Protein AF-A0A7S0B4N6-F1 (afdb_monomer)

Radius of gyration: 34.62 Å; Cα contacts (8 Å, |Δi|>4): 1136; chains: 1; bounding box: 103×64×95 Å

Foldseek 3Di:
DPPPFFQKFWDWDDDPQWIKIKIWGWADPDVVDTDIDIDIADTHNDPLLRLLLLVQLSVQRVVCPRPNVSVSSVVSRVVSNVDDDDVVSSVDPCSVVSGTGDDDPPPDDDPPVVVVVVVVVVVVVVVVVVVVVVVVVVVVCVVVLVVPLPQDDAAFDDWDQDDPPADDPPDPDSRQKIFDWAQDQVRDTHTAKIARRSVRWIWGQDPVNPDIDTDDRFARAAEFQDQDDDDDDFDQDPVRHGQKDKDWFRAVQVVCVVSSLHLRRFHPPKIKIKMKGKFPPDNVLNVLCNVPLCVQLSNVNSNGGHDDDFVNNLVSSQVSLLVSLVVCCVDPNQATWIWMWMWIDTRQKTKIWTFWQKWKKKWFADPVVVVVCVPDDNQPVLVPGFIDIDGDDHHPCFFPVDPLLLLQLLLQQFPQDDPPPCVLLPQAQQDPVNLVVDPDPLVSLLSRLVSHSALCSNLVDDLVLLVVALVSLVVSLVVSLVSLPLVVDDPVCSVSSVVSNVSNVVSSQLLNQQSVQPSVLSSLLVLLVVCSRPPVLSSALVSLCVNLVHAAQDALVVLVVSCCVPHPVSLVSSCVRCVPSSVNSNVSSNSSSRSSNRDPDRDDDDVVVPSRRGQAIRRSSVCCPPTNSHHSGIDM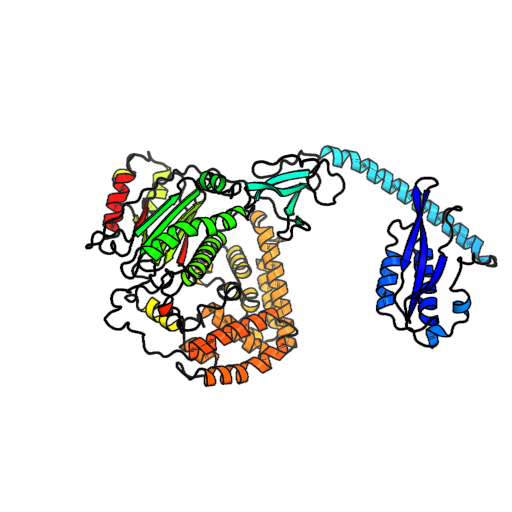DMDGHDRPTDMDMDIDHSVCSPDDSSNVSVVVSVVPND

Sequence (674 aa):
MGEDVPPPETTVVVDGCRFRCELVVYIVKGPGQLKDVRVRGPLRDSRREALKDCLELRKAAVKSGQDPGLCKVHNRRMELLDIVWTEKDLGSHELDFAEGPARQPNEKISASTRELAAHAQDQQRRASEQRRKADTLASLREPETKRFRAEYEPVGPNWQKPGPLCQVPDVEDAELWLIHERQDPSGKYRPWLFFDVHANRYYQQKDSGSGFLSIGTPHDPLEQALSVRVASASLPSPAGKKLDMAVLLPELHKTGFLLKQPLDFLDRPASLVVLCDALRGTSTAAEFCARRLHTLLLPRLSARATEWEDFELADVLSEAVEALDALLLESPARFSGCSLAVALVVGTRLVLGTLGGTRCILCGPPAVAQKQLAGASRLVAAAVVPWAVQAVVGGREHTASNAEECLRIESAGGALIAGNAQAQLSGHSAGAECLSVVTEERERELLRISRATNVFATLGVSTSDLTEGPAAIRRMFRRRSLAVHPDKAAETLQQRAMAAFAKLEAAAKTIEAALQADAAATKLLMEVLVACDEEWVEADPAVAARLLGVQQGCDRSAAKAALKQRYHAPLGHLQGVCAREVARALRVLDLAVEAAARSTVLWTPPGKDEALAVTRALGCADLKRPTPLLGGSPEARVLALAPGTAAALALLADGARGLAAAEVASRLQWLCQP

Organism: NCBI:txid73915

Secondary structure (DSSP, 8-state):
--TTSPPPEEEEEEETTEEEEEEEEEEEEETTEEEEEEEEEEEESSHHHHHHHHHHHHHHHHHH-S-TT-HHHHHHHHHHHHPPPPHHHH--GGGGGSSEEPPPP-----TTHHHHHHHHHHHHHHHHHHHHHHHHHHHHHHHHHHHT----PPSSS--BPPPTT----S-S-GGGEEEEEEE-TTS-EEEEEEEETTTTEEEEE-TTSSSEEEE-PPP---B-S---------PPPTTS---EEEEEES-HHHHHHHTT---TTS-BSEEEEEEEEESTT-THHHHHHHHHHHHHHHHHHHT--SPPPHHHHHHHHHHHHHHHHHHHHHSTTTTT-EEEEEEEEETTEEEEEEETT-EEEEEES-HHHHHHTTSS-HHHHTTTSPPEEEEEEEGGGGBTT-HHHHHHHHHHTTTS--TTTGGGTS-PPPPHHHHHT--SHHHHHHHHHHH--SHHHHHT--TTGGGGTHHHHHHHHHHHHHHS-GGGS-GGGHHHHHHHHHHHHHHHHHHHHHHHH-HHHHHHHHHHHHHHHHS-TTT-HHHHHHHHTS-TT--HHHHHHHHIIIIIHHHHHHHHHHHHHHHHHHHHHHHHHHHHT--SS-----TT-TT--BSB-B--HHHHSSS-SSB-PPEEEEEEPPTT---EEEEE-GGGTTS-HHHHHHHHHHHT--

Solvent-accessible surface area (backbone atoms only — not comparable to full-atom values): 37060 Å² total; per-residue (Å²): 127,66,97,84,63,69,67,51,32,25,45,75,46,78,58,86,91,28,19,19,16,39,36,39,39,67,41,78,80,51,95,95,39,75,42,84,44,79,47,72,48,52,82,26,88,40,65,62,57,13,29,49,51,27,46,55,48,49,53,31,48,67,73,48,61,89,49,90,76,42,59,57,35,54,52,50,45,58,55,50,66,78,58,80,83,48,70,78,75,64,66,49,83,66,54,84,65,28,58,49,67,62,77,75,80,80,91,79,78,65,87,68,55,61,61,53,47,52,53,49,52,52,51,51,50,53,50,49,52,48,47,51,49,49,52,51,53,47,61,66,44,51,67,55,63,66,71,64,64,65,84,63,74,78,70,45,75,74,70,38,73,66,56,99,84,58,87,70,80,99,54,95,66,82,88,48,41,34,27,28,65,41,47,37,99,87,56,49,75,38,80,40,36,37,36,37,52,85,77,73,44,33,30,32,58,35,95,83,73,70,58,72,40,82,49,72,79,44,23,64,49,48,80,45,82,58,84,80,84,85,86,87,86,82,74,58,44,99,85,67,45,69,35,62,36,75,42,82,35,70,50,36,50,62,52,22,46,78,68,32,26,49,39,75,38,48,32,28,44,26,26,41,39,38,39,19,32,31,29,90,88,35,34,59,24,6,51,53,48,60,73,40,44,62,73,50,35,41,57,60,59,39,70,47,49,49,72,82,52,68,68,56,56,40,46,50,52,37,54,25,46,39,54,44,29,56,55,32,51,75,38,97,38,10,70,32,14,19,19,34,32,37,40,39,36,45,33,49,36,40,37,38,33,21,25,8,40,13,28,37,38,41,26,26,71,38,73,74,53,58,71,59,50,76,82,48,77,66,80,67,63,65,78,75,57,74,58,38,74,41,80,75,44,46,21,64,65,25,14,62,85,24,64,70,42,39,49,41,31,58,33,37,43,69,67,89,80,60,83,87,61,47,75,78,64,72,55,49,36,62,47,74,71,68,43,66,73,44,81,51,68,48,61,29,50,43,49,35,34,65,41,24,67,47,48,51,58,34,54,66,64,52,80,69,44,63,73,65,38,60,62,40,48,54,51,45,47,58,58,50,46,69,59,33,33,35,93,76,43,56,81,95,42,24,67,60,21,44,53,29,39,53,52,37,51,51,24,43,54,41,50,41,47,28,44,72,69,38,52,67,34,43,52,53,53,46,52,50,49,46,39,55,49,74,54,43,26,57,54,31,30,62,52,12,6,57,74,49,72,50,59,63,42,34,56,54,67,56,38,49,50,33,42,51,72,71,42,50,65,45,42,56,68,37,41,90,60,38,43,70,61,42,56,50,39,53,54,53,49,55,42,16,27,52,19,10,32,36,67,87,70,82,86,72,75,62,86,88,47,68,82,66,49,44,40,22,32,36,31,29,42,73,44,42,45,96,46,26,61,39,43,58,73,48,54,59,48,71,43,80,53,62,83,84,59,73,69,48,76,46,80,40,45,49,92,52,64,84,61,50,67,70,58,54,35,58,58,49,55,61,72,70,56,132

InterPro domains:
  IPR001623 DnaJ domain [PS50076] (454-516)
  IPR001932 PPM-type phosphatase-like domain [PF00481] (281-418)
  IPR001932 PPM-type phosphatase-like domain [PS51746] (229-674)
  IPR015655 Protein phosphatase 2C [PTHR13832] (272-452)
  IPR036457 PPM-type phosphatase-like domain superfamily [G3DSA:3.60.40.10] (244-656)
  IPR036457 PPM-type phosphatase-like domain superfamily [SSF81606] (263-422)
  IPR036869 Chaperone J-domain superfamily [G3DSA:1.10.287.110] (431-518)
  IPR036869 Chaperone J-domain superfamily [SSF46565] (423-511)

pLDDT: mean 85.67, std 14.9, range [34.84, 98.5]

Structure (mmCIF, N/CA/C/O backbone):
data_AF-A0A7S0B4N6-F1
#
_entry.id   AF-A0A7S0B4N6-F1
#
loop_
_atom_site.group_PDB
_atom_site.id
_atom_site.type_symbol
_atom_site.label_atom_id
_atom_site.label_alt_id
_atom_site.label_comp_id
_atom_site.label_asym_id
_atom_site.label_entity_id
_atom_site.label_seq_id
_atom_site.pdbx_PDB_ins_code
_atom_site.Cartn_x
_atom_site.Cartn_y
_atom_site.Cartn_z
_atom_site.occupancy
_atom_site.B_iso_or_equiv
_atom_site.auth_seq_id
_atom_site.auth_comp_id
_atom_site.auth_asym_id
_atom_site.auth_atom_id
_atom_site.pdbx_PDB_model_num
ATOM 1 N N . MET A 1 1 ? 39.458 8.743 -45.144 1.00 54.34 1 MET A N 1
ATOM 2 C CA . MET A 1 1 ? 39.258 10.103 -44.603 1.00 54.34 1 MET A CA 1
ATOM 3 C C . MET A 1 1 ? 39.201 11.028 -45.806 1.00 54.34 1 MET A C 1
ATOM 5 O O . MET A 1 1 ? 39.917 10.731 -46.753 1.00 54.34 1 MET A O 1
ATOM 9 N N . GLY A 1 2 ? 38.322 12.037 -45.839 1.00 56.22 2 GLY A N 1
ATOM 10 C CA . GLY A 1 2 ? 38.422 13.069 -46.883 1.00 56.22 2 GLY A CA 1
ATOM 11 C C . GLY A 1 2 ? 39.822 13.691 -46.847 1.00 56.22 2 GLY A C 1
ATOM 12 O O . GLY A 1 2 ? 40.411 13.727 -45.766 1.00 56.22 2 GLY A O 1
ATOM 13 N N . GLU A 1 3 ? 40.354 14.110 -47.997 1.00 63.03 3 GLU A N 1
ATOM 14 C CA . GLU A 1 3 ? 41.754 14.556 -48.158 1.00 63.03 3 GLU A CA 1
ATOM 15 C C . GLU A 1 3 ? 42.171 15.703 -47.210 1.00 63.03 3 GLU A C 1
ATOM 17 O O . GLU A 1 3 ? 43.362 15.896 -46.992 1.00 63.03 3 GLU A O 1
ATOM 22 N N . ASP A 1 4 ? 41.215 16.366 -46.546 1.00 82.50 4 ASP A N 1
ATOM 23 C CA . ASP A 1 4 ? 41.445 17.541 -45.694 1.00 82.50 4 ASP A CA 1
ATOM 24 C C . ASP A 1 4 ? 41.393 17.297 -44.168 1.00 82.50 4 ASP A C 1
ATOM 26 O O . ASP A 1 4 ? 41.503 18.251 -43.397 1.00 82.50 4 ASP A O 1
ATOM 30 N N . VAL A 1 5 ? 41.197 16.063 -43.679 1.00 86.50 5 VAL A N 1
ATOM 31 C CA . VAL A 1 5 ? 41.167 15.804 -42.219 1.00 86.50 5 VAL A CA 1
ATOM 32 C C . VAL A 1 5 ? 42.549 15.357 -41.723 1.00 86.50 5 VAL A C 1
ATOM 34 O O . VAL A 1 5 ? 43.019 14.302 -42.160 1.00 86.50 5 VAL A O 1
ATOM 37 N N . PRO A 1 6 ? 43.194 16.091 -40.790 1.00 90.06 6 PRO A N 1
ATOM 38 C CA . PRO A 1 6 ? 44.492 15.700 -40.250 1.00 90.06 6 PRO A CA 1
ATOM 39 C C . PRO A 1 6 ? 44.438 14.326 -39.560 1.00 90.06 6 PRO A C 1
ATOM 41 O O . PRO A 1 6 ? 43.415 13.974 -38.957 1.00 90.06 6 PRO A O 1
ATOM 44 N N . PRO A 1 7 ? 45.524 13.532 -39.617 1.00 90.94 7 PRO A N 1
ATOM 45 C CA . PRO A 1 7 ? 45.583 12.255 -38.919 1.00 90.94 7 PRO A CA 1
ATOM 46 C C . PRO A 1 7 ? 45.484 12.449 -37.397 1.00 90.94 7 PRO A C 1
ATOM 48 O O . PRO A 1 7 ? 45.897 13.488 -36.884 1.00 90.94 7 PRO A O 1
ATOM 51 N N . PRO A 1 8 ? 44.987 11.443 -36.653 1.00 92.56 8 PRO A N 1
ATOM 52 C CA . PRO A 1 8 ? 44.958 11.514 -35.201 1.00 92.56 8 PRO A CA 1
ATOM 53 C C . PRO A 1 8 ? 46.375 11.634 -34.633 1.00 92.56 8 PRO A C 1
ATOM 55 O O . PRO A 1 8 ? 47.285 10.895 -35.030 1.00 92.56 8 PRO A O 1
ATOM 58 N N . GLU A 1 9 ? 46.536 12.531 -33.669 1.00 95.00 9 GLU A N 1
ATOM 59 C CA . GLU A 1 9 ? 47.794 12.768 -32.967 1.00 95.00 9 GLU A CA 1
ATOM 60 C C . GLU A 1 9 ? 47.733 12.129 -31.585 1.00 95.00 9 GLU A C 1
ATOM 62 O O . GLU A 1 9 ? 46.696 12.153 -30.923 1.00 95.00 9 GLU A O 1
ATOM 67 N N . THR A 1 10 ? 48.839 11.547 -31.131 1.00 95.94 10 THR A N 1
ATOM 68 C CA . THR A 1 10 ? 48.935 11.035 -29.760 1.00 95.94 10 THR A CA 1
ATOM 69 C C . THR A 1 10 ? 50.178 11.552 -29.069 1.00 95.94 10 THR A C 1
ATOM 71 O O . THR A 1 10 ? 51.263 11.604 -29.657 1.00 95.94 10 THR A O 1
ATOM 74 N N . THR A 1 11 ? 50.015 11.893 -27.798 1.00 96.12 11 THR A N 1
ATOM 75 C CA . THR A 1 11 ? 51.081 12.327 -26.899 1.00 96.12 11 THR A CA 1
ATOM 76 C C . THR A 1 11 ? 50.941 11.605 -25.563 1.00 96.12 11 THR A C 1
ATOM 78 O O . THR A 1 11 ? 49.835 11.273 -25.135 1.00 96.12 11 THR A O 1
ATOM 81 N N . VAL A 1 12 ? 52.058 11.330 -24.888 1.00 96.62 12 VAL A N 1
ATOM 82 C CA . VAL A 1 12 ? 52.022 10.877 -23.494 1.00 96.62 12 VAL A CA 1
ATOM 83 C C . VAL A 1 12 ? 52.243 12.077 -22.593 1.00 96.62 12 VAL A C 1
A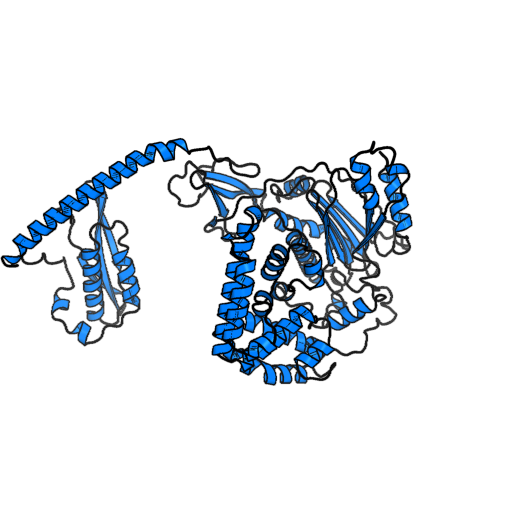TOM 85 O O . VAL A 1 12 ? 53.231 12.796 -22.722 1.00 96.62 12 VAL A O 1
ATOM 88 N N . VAL A 1 13 ? 51.315 12.284 -21.666 1.00 96.62 13 VAL A N 1
ATOM 89 C CA . VAL A 1 13 ? 51.350 13.385 -20.707 1.00 96.62 13 VAL A CA 1
ATOM 90 C C . VAL A 1 13 ? 51.681 12.830 -19.328 1.00 96.62 13 VAL A C 1
ATOM 92 O O . VAL A 1 13 ? 51.169 11.780 -18.927 1.00 96.62 13 VAL A O 1
ATOM 95 N N . VAL A 1 14 ? 52.538 13.544 -18.602 1.00 97.12 14 VAL A N 1
ATOM 96 C CA . VAL A 1 14 ? 52.840 13.266 -17.195 1.00 97.12 14 VAL A CA 1
ATOM 97 C C . VAL A 1 14 ? 51.761 13.923 -16.333 1.00 97.12 14 VAL A C 1
ATOM 99 O O . VAL A 1 14 ? 51.536 15.128 -16.432 1.00 97.12 14 VAL A O 1
ATOM 102 N N . ASP A 1 15 ? 51.078 13.130 -15.512 1.00 94.06 15 ASP A N 1
ATOM 103 C CA . ASP A 1 15 ? 50.057 13.581 -14.564 1.00 94.06 15 ASP A CA 1
ATOM 104 C C . ASP A 1 15 ? 50.460 13.163 -13.149 1.00 94.06 15 ASP A C 1
ATOM 106 O O . ASP A 1 15 ? 50.304 12.007 -12.747 1.00 94.06 15 ASP A O 1
ATOM 110 N N . GLY A 1 16 ? 51.057 14.097 -12.407 1.00 95.00 16 GLY A N 1
ATOM 111 C CA . GLY A 1 16 ? 51.715 13.792 -11.137 1.00 95.00 16 GLY A CA 1
ATOM 112 C C . GLY A 1 16 ? 52.913 12.859 -11.341 1.00 95.00 16 GLY A C 1
ATOM 113 O O . GLY A 1 16 ? 53.802 13.154 -12.134 1.00 95.00 16 GLY A O 1
ATOM 114 N N . CYS A 1 17 ? 52.929 11.727 -10.635 1.00 95.00 17 CYS A N 1
ATOM 115 C CA . CYS A 1 17 ? 53.979 10.703 -10.752 1.00 95.00 17 CYS A CA 1
ATOM 116 C C . CYS A 1 17 ? 53.638 9.592 -11.764 1.00 95.00 17 CYS A C 1
ATOM 118 O O . CYS A 1 17 ? 54.308 8.562 -11.785 1.00 95.00 17 CYS A O 1
ATOM 120 N N . ARG A 1 18 ? 52.569 9.759 -12.553 1.00 97.81 18 ARG A N 1
ATOM 121 C CA . ARG A 1 18 ? 52.044 8.751 -13.485 1.00 97.81 18 ARG A CA 1
ATOM 122 C C . ARG A 1 18 ? 51.987 9.281 -14.915 1.00 97.81 18 ARG A C 1
ATOM 124 O O . ARG A 1 18 ? 52.092 10.481 -15.160 1.00 97.81 18 ARG A O 1
ATOM 131 N N . PHE A 1 19 ? 51.806 8.372 -15.866 1.00 97.69 19 PHE A N 1
ATOM 132 C CA . PHE A 1 19 ? 51.743 8.664 -17.299 1.00 97.69 19 PHE A CA 1
ATOM 133 C C . PHE A 1 19 ? 50.345 8.366 -17.838 1.00 97.69 19 PHE A C 1
ATOM 135 O O . PHE A 1 19 ? 49.691 7.439 -17.375 1.00 97.69 19 PHE A O 1
ATOM 142 N N . ARG A 1 20 ? 49.876 9.104 -18.843 1.00 98.06 20 ARG A N 1
ATOM 143 C CA . ARG A 1 20 ? 48.660 8.742 -19.592 1.00 98.06 20 ARG A CA 1
ATOM 144 C C . ARG A 1 20 ? 48.754 9.157 -21.046 1.00 98.06 20 ARG A C 1
ATOM 146 O O . ARG A 1 20 ? 49.413 10.142 -21.369 1.00 98.06 20 ARG A O 1
ATOM 153 N N . CYS A 1 21 ? 48.052 8.431 -21.905 1.00 97.50 21 CYS A N 1
ATOM 154 C CA . CYS A 1 21 ? 47.897 8.827 -23.296 1.00 97.50 21 CYS A CA 1
ATOM 155 C C . CYS A 1 21 ? 46.890 9.979 -23.452 1.00 97.50 21 CYS A C 1
ATOM 157 O O . CYS A 1 21 ? 45.813 9.946 -22.853 1.00 97.50 21 CYS A O 1
ATOM 159 N N . GLU A 1 22 ? 47.186 10.946 -24.312 1.00 97.69 22 GLU A N 1
ATOM 160 C CA . GLU A 1 22 ? 46.233 11.910 -24.857 1.00 97.69 22 GLU A CA 1
ATOM 161 C C . GLU A 1 22 ? 46.169 11.738 -26.381 1.00 97.69 22 GLU A C 1
ATOM 163 O O . GLU A 1 22 ? 47.165 11.891 -27.084 1.00 97.69 22 GLU A O 1
ATOM 168 N N . LEU A 1 23 ? 44.991 11.368 -26.885 1.00 97.06 23 LEU A N 1
ATOM 169 C CA . LEU A 1 23 ? 44.680 11.243 -28.308 1.00 97.06 23 LEU A CA 1
ATOM 170 C C . LEU A 1 23 ? 43.886 12.476 -28.752 1.00 97.06 23 LEU A C 1
ATOM 172 O O . LEU A 1 23 ? 42.845 12.774 -28.167 1.00 97.06 23 LEU A O 1
ATOM 176 N N . VAL A 1 24 ? 44.324 13.145 -29.814 1.00 96.50 24 VAL A N 1
ATOM 177 C CA . VAL A 1 24 ? 43.602 14.240 -30.472 1.00 96.50 24 VAL A CA 1
ATOM 178 C C . VAL A 1 24 ? 43.036 13.732 -31.794 1.00 96.50 24 VAL A C 1
ATOM 180 O O . VAL A 1 24 ? 43.777 13.253 -32.653 1.00 96.50 24 VAL A O 1
ATOM 183 N N . VAL A 1 25 ? 41.715 13.815 -31.955 1.00 94.12 25 VAL A N 1
ATOM 184 C CA . VAL A 1 25 ? 41.001 13.440 -33.184 1.00 94.12 25 VAL A CA 1
ATOM 185 C C . VAL A 1 25 ? 40.281 14.663 -33.743 1.00 94.12 25 VAL A C 1
ATOM 187 O O . VAL A 1 25 ? 39.649 15.402 -32.991 1.00 94.12 25 VAL A O 1
ATOM 190 N N . TYR A 1 26 ? 40.342 14.865 -35.057 1.00 93.12 26 TYR A N 1
ATOM 191 C CA . TYR A 1 26 ? 39.684 15.982 -35.738 1.00 93.12 26 TYR A CA 1
ATOM 192 C C . TYR A 1 26 ? 38.358 15.523 -36.357 1.00 93.12 26 TYR A C 1
ATOM 194 O O . TYR A 1 26 ? 38.336 14.626 -37.198 1.00 93.12 26 TYR A O 1
ATOM 202 N N . ILE A 1 27 ? 37.245 16.132 -35.939 1.00 92.25 27 ILE A N 1
ATOM 203 C CA . ILE A 1 27 ? 35.890 15.821 -36.417 1.00 92.25 27 ILE A CA 1
ATOM 204 C C . ILE A 1 27 ? 35.375 16.972 -37.281 1.00 92.25 27 ILE A C 1
ATOM 206 O O . ILE A 1 27 ? 35.435 18.134 -36.880 1.00 92.25 27 ILE A O 1
ATOM 210 N N . VAL A 1 28 ? 34.824 16.653 -38.450 1.00 88.81 28 VAL A N 1
ATOM 211 C CA . VAL A 1 28 ? 34.179 17.631 -39.336 1.00 88.81 28 VAL A CA 1
ATOM 212 C C . VAL A 1 28 ? 32.801 17.987 -38.770 1.00 88.81 28 VAL A C 1
ATOM 214 O O . VAL A 1 28 ? 31.943 17.116 -38.655 1.00 88.81 28 VAL A O 1
ATOM 217 N N . LYS A 1 29 ? 32.576 19.256 -38.414 1.00 87.38 29 LYS A N 1
ATOM 218 C CA . LYS A 1 29 ? 31.270 19.760 -37.939 1.00 87.38 29 LYS A CA 1
ATOM 219 C C . LYS A 1 29 ? 30.411 20.381 -39.041 1.00 87.38 29 LYS A C 1
ATOM 221 O O . LYS A 1 29 ? 29.208 20.538 -38.866 1.00 87.38 29 LYS A O 1
ATOM 226 N N . GLY A 1 30 ? 31.035 20.737 -40.156 1.00 83.81 30 GLY A N 1
ATOM 227 C CA . GLY A 1 30 ? 30.417 21.373 -41.310 1.00 83.81 30 GLY A CA 1
ATOM 228 C C . GLY A 1 30 ? 31.462 21.623 -42.402 1.00 83.81 30 GLY A C 1
ATOM 229 O O . GLY A 1 30 ? 32.639 21.307 -42.197 1.00 83.81 30 GLY A O 1
ATOM 230 N N . PRO A 1 31 ? 31.072 22.185 -43.557 1.00 83.81 31 PRO A N 1
ATOM 231 C CA . PRO A 1 31 ? 31.996 22.475 -44.652 1.00 83.81 31 PRO A CA 1
ATOM 232 C C . PRO A 1 31 ? 33.130 23.393 -44.173 1.00 83.81 31 PRO A C 1
ATOM 234 O O . PRO A 1 31 ? 32.881 24.515 -43.740 1.00 83.81 31 PRO A O 1
ATOM 237 N N . GLY A 1 32 ? 34.370 22.898 -44.196 1.00 84.38 32 GLY A N 1
ATOM 238 C CA . GLY A 1 32 ? 35.556 23.651 -43.767 1.00 84.38 32 GLY A CA 1
ATOM 239 C C . GLY A 1 32 ? 35.718 23.853 -42.252 1.00 84.38 32 GLY A C 1
ATOM 240 O O . GLY A 1 32 ? 36.650 24.538 -41.840 1.00 84.38 32 GLY A O 1
ATOM 241 N N . GLN A 1 33 ? 34.856 23.269 -41.409 1.00 88.44 33 GLN A N 1
ATOM 242 C CA . GLN A 1 33 ? 34.967 23.371 -39.948 1.00 88.44 33 GLN A CA 1
ATOM 243 C C . GLN A 1 33 ? 35.423 22.050 -39.326 1.00 88.44 33 GLN A C 1
ATOM 245 O O . GLN A 1 33 ? 34.674 21.069 -39.294 1.00 88.44 33 GLN A O 1
ATOM 250 N N . LEU A 1 34 ? 36.637 22.053 -38.771 1.00 91.00 34 LEU A N 1
ATOM 251 C CA . LEU A 1 34 ? 37.190 20.960 -37.974 1.00 91.00 34 LEU A CA 1
ATOM 252 C C . LEU A 1 34 ? 37.110 21.311 -36.486 1.00 91.00 34 LEU A C 1
ATOM 254 O O . LEU A 1 34 ? 37.480 22.409 -36.077 1.00 91.00 34 LEU A O 1
ATOM 258 N N . LYS A 1 35 ? 36.642 20.368 -35.670 1.00 92.94 35 LYS A N 1
ATOM 259 C CA . LYS A 1 35 ? 36.712 20.426 -34.209 1.00 92.94 35 LYS A CA 1
ATOM 260 C C . LYS A 1 35 ? 37.732 19.407 -33.722 1.00 92.94 35 LYS A C 1
ATOM 262 O O . LYS A 1 35 ? 37.627 18.233 -34.074 1.00 92.94 35 LYS A O 1
ATOM 267 N N . ASP A 1 36 ? 38.662 19.830 -32.878 1.00 93.81 36 ASP A N 1
ATOM 268 C CA . ASP A 1 36 ? 39.543 18.927 -32.152 1.00 93.81 36 ASP A CA 1
ATOM 269 C C . ASP A 1 36 ? 38.806 18.309 -30.954 1.00 93.81 36 ASP A C 1
ATOM 271 O O . ASP A 1 36 ? 38.103 18.966 -30.181 1.00 93.81 36 ASP A O 1
ATOM 275 N N . VAL A 1 37 ? 38.924 16.994 -30.813 1.00 94.62 37 VAL A N 1
ATOM 276 C CA . VAL A 1 37 ? 38.365 16.239 -29.696 1.00 94.62 37 VAL A CA 1
ATOM 277 C C . VAL A 1 37 ? 39.487 15.459 -29.041 1.00 94.62 37 VAL A C 1
ATOM 279 O O . VAL A 1 37 ? 40.152 14.637 -29.669 1.00 94.62 37 VAL A O 1
ATOM 282 N N . ARG A 1 38 ? 39.695 15.737 -27.754 1.00 97.12 38 ARG A N 1
ATOM 283 C CA . ARG A 1 38 ? 40.754 15.139 -26.943 1.00 97.12 38 ARG A CA 1
ATOM 284 C C . ARG A 1 38 ? 40.196 13.980 -26.132 1.00 97.12 38 ARG A C 1
ATOM 286 O O . ARG A 1 38 ? 39.270 14.154 -25.340 1.00 97.12 38 ARG A O 1
ATOM 293 N N . VAL A 1 39 ? 40.786 12.804 -26.295 1.00 96.38 39 VAL A N 1
ATOM 294 C CA . VAL A 1 39 ? 40.450 11.592 -25.551 1.00 96.38 39 VAL A CA 1
ATOM 295 C C . VAL A 1 39 ? 41.640 11.205 -24.683 1.00 96.38 39 VAL A C 1
ATOM 297 O O . VAL A 1 39 ? 42.726 10.929 -25.182 1.00 96.38 39 VAL A O 1
ATOM 300 N N . ARG A 1 40 ? 41.434 11.176 -23.364 1.00 97.69 40 ARG A N 1
ATOM 301 C CA . ARG A 1 40 ? 42.467 10.797 -22.391 1.00 97.69 40 ARG A CA 1
ATOM 302 C C . ARG A 1 40 ? 42.366 9.316 -22.040 1.00 97.69 40 ARG A C 1
ATOM 304 O O . ARG A 1 40 ? 41.302 8.861 -21.623 1.00 97.69 40 ARG A O 1
ATOM 311 N N . GLY A 1 41 ? 43.461 8.584 -22.193 1.00 97.19 41 GLY A N 1
ATOM 312 C CA . GLY A 1 41 ? 43.590 7.192 -21.768 1.00 97.19 41 GLY A CA 1
ATOM 313 C C . GLY A 1 41 ? 43.714 7.031 -20.242 1.00 97.19 41 GLY A C 1
ATOM 314 O O . GLY A 1 41 ? 43.728 8.030 -19.512 1.00 97.19 41 GLY A O 1
ATOM 315 N N . PRO A 1 42 ? 43.786 5.780 -19.755 1.00 97.81 42 PRO A N 1
ATOM 316 C CA . PRO A 1 42 ? 44.040 5.456 -18.348 1.00 97.81 42 PRO A CA 1
ATOM 317 C C . PRO A 1 42 ? 45.364 6.032 -17.819 1.00 97.81 42 PRO A C 1
ATOM 319 O O . PRO A 1 42 ? 46.290 6.300 -18.585 1.00 97.81 42 PRO A O 1
ATOM 322 N N . LEU A 1 43 ? 45.461 6.196 -16.494 1.00 97.88 43 LEU A N 1
ATOM 323 C CA . LEU A 1 43 ? 46.728 6.480 -15.812 1.00 97.88 43 LEU A CA 1
ATOM 324 C C . LEU A 1 43 ? 47.534 5.186 -15.649 1.00 97.88 43 LEU A C 1
ATOM 326 O O . LEU A 1 43 ? 46.995 4.175 -15.205 1.00 97.88 43 LEU A O 1
ATOM 330 N N . ARG A 1 44 ? 48.825 5.243 -15.968 1.00 97.44 44 ARG A N 1
ATOM 331 C CA . ARG A 1 44 ? 49.777 4.131 -15.940 1.00 97.44 44 ARG A CA 1
ATOM 332 C C . ARG A 1 44 ? 50.991 4.469 -15.087 1.00 97.44 44 ARG A C 1
ATOM 334 O O . ARG A 1 44 ? 51.395 5.631 -15.001 1.00 97.44 44 ARG A O 1
ATOM 341 N N . ASP A 1 45 ? 51.582 3.441 -14.489 1.00 97.00 45 ASP A N 1
ATOM 342 C CA . ASP A 1 45 ? 52.791 3.578 -13.674 1.00 97.00 45 ASP A CA 1
ATOM 343 C C . ASP A 1 45 ? 54.049 3.696 -14.546 1.00 97.00 45 ASP A C 1
ATOM 345 O O . ASP A 1 45 ? 55.044 4.283 -14.124 1.00 97.00 45 ASP A O 1
ATOM 349 N N . SER A 1 46 ? 53.997 3.223 -15.797 1.00 97.12 46 SER A N 1
ATOM 350 C CA . SER A 1 46 ? 55.102 3.351 -16.745 1.00 97.12 46 SER A CA 1
ATOM 351 C C . SER A 1 46 ? 54.725 4.108 -18.021 1.00 97.12 46 SER A C 1
ATOM 353 O O . SER A 1 46 ? 53.619 4.005 -18.559 1.00 97.12 46 SER A O 1
ATOM 355 N N . ARG A 1 47 ? 55.700 4.835 -18.580 1.00 96.56 47 ARG A N 1
ATOM 356 C CA . ARG A 1 47 ? 55.546 5.515 -19.875 1.00 96.56 47 ARG A CA 1
ATOM 357 C C . ARG A 1 47 ? 55.261 4.528 -21.015 1.00 96.56 47 ARG A C 1
ATOM 359 O O . ARG A 1 47 ? 54.524 4.865 -21.934 1.00 96.56 47 ARG A O 1
ATOM 366 N N . ARG A 1 48 ? 55.814 3.308 -20.960 1.00 96.19 48 ARG A N 1
ATOM 367 C CA . ARG A 1 48 ? 55.639 2.279 -22.005 1.00 96.19 48 ARG A CA 1
ATOM 368 C C . ARG A 1 48 ? 54.192 1.795 -22.112 1.00 96.19 48 ARG A C 1
ATOM 370 O O . ARG A 1 48 ? 53.692 1.625 -23.219 1.00 96.19 48 ARG A O 1
ATOM 377 N N . GLU A 1 49 ? 53.508 1.636 -20.986 1.00 97.00 49 GLU A N 1
ATOM 378 C CA . GLU A 1 49 ? 52.081 1.293 -20.959 1.00 97.00 49 GLU A CA 1
ATOM 379 C C . GLU A 1 49 ? 51.218 2.416 -21.540 1.00 97.00 49 GLU A C 1
ATOM 381 O O . GLU A 1 49 ? 50.340 2.158 -22.360 1.00 97.00 49 GLU A O 1
ATOM 386 N N . ALA A 1 50 ? 51.514 3.672 -21.189 1.00 97.25 50 ALA A N 1
ATOM 387 C CA . ALA A 1 50 ? 50.807 4.820 -21.755 1.00 97.25 50 ALA A CA 1
ATOM 388 C C . ALA A 1 50 ? 51.026 4.940 -23.279 1.00 97.25 50 ALA A C 1
ATOM 390 O O . ALA A 1 50 ? 50.090 5.252 -24.014 1.00 97.25 50 ALA A O 1
ATOM 391 N N . LEU A 1 51 ? 52.231 4.631 -23.777 1.00 96.31 51 LEU A N 1
ATOM 392 C CA . LEU A 1 51 ? 52.513 4.552 -25.218 1.00 96.31 51 LEU A CA 1
ATOM 393 C C . LEU A 1 51 ? 51.718 3.428 -25.898 1.00 96.31 51 LEU A C 1
ATOM 395 O O . LEU A 1 51 ? 51.230 3.602 -27.018 1.00 96.31 51 LEU A O 1
ATOM 399 N N . LYS A 1 52 ? 51.541 2.286 -25.227 1.00 96.94 52 LYS A N 1
ATOM 400 C CA . LYS A 1 52 ? 50.729 1.183 -25.752 1.00 96.94 52 LYS A CA 1
ATOM 401 C C . LYS A 1 52 ? 49.253 1.561 -25.840 1.00 96.94 52 LYS A C 1
ATOM 403 O O . LYS A 1 52 ? 48.630 1.322 -26.876 1.00 96.94 52 LYS A O 1
ATOM 408 N N . ASP A 1 53 ? 48.729 2.228 -24.812 1.00 96.81 53 ASP A N 1
ATOM 409 C CA . ASP A 1 53 ? 47.379 2.795 -24.829 1.00 96.81 53 ASP A CA 1
ATOM 410 C C . ASP A 1 53 ? 47.213 3.780 -26.002 1.00 96.81 53 ASP A C 1
ATOM 412 O O . ASP A 1 53 ? 46.197 3.740 -26.699 1.00 96.81 53 ASP A O 1
ATOM 416 N N . CYS A 1 54 ? 48.228 4.607 -26.294 1.00 96.38 54 CYS A N 1
ATOM 417 C CA . CYS A 1 54 ? 48.214 5.495 -27.460 1.00 96.38 54 CYS A CA 1
ATOM 418 C C . CYS A 1 54 ? 48.102 4.755 -28.790 1.00 96.38 54 CYS A C 1
ATOM 420 O O . CYS A 1 54 ? 47.305 5.158 -29.638 1.00 96.38 54 CYS A O 1
ATOM 422 N N . LEU A 1 55 ? 48.840 3.660 -28.983 1.00 95.50 55 LEU A N 1
ATOM 423 C CA . LEU A 1 55 ? 48.729 2.861 -30.205 1.00 95.50 55 LEU A CA 1
ATOM 424 C C . LEU A 1 55 ? 47.331 2.263 -30.371 1.00 95.50 55 LEU A C 1
ATOM 426 O O . LEU A 1 55 ? 46.778 2.293 -31.470 1.00 95.50 55 LEU A O 1
ATOM 430 N N . GLU A 1 56 ? 46.742 1.735 -29.300 1.00 96.69 56 GLU A N 1
ATOM 431 C CA . GLU A 1 56 ? 45.420 1.107 -29.357 1.00 96.69 56 GLU A CA 1
ATOM 432 C C . GLU A 1 56 ? 44.294 2.122 -29.579 1.00 96.69 56 GLU A C 1
ATOM 434 O O . GLU A 1 56 ? 43.409 1.886 -30.407 1.00 96.69 56 GLU A O 1
ATOM 439 N N . LEU A 1 57 ? 44.360 3.284 -28.925 1.00 96.19 57 LEU A N 1
ATOM 440 C CA . LEU A 1 57 ? 43.424 4.384 -29.163 1.00 96.19 57 LEU A CA 1
ATOM 441 C C . LEU A 1 57 ? 43.567 4.947 -30.583 1.00 96.19 57 LEU A C 1
ATOM 443 O O . LEU A 1 57 ? 42.562 5.169 -31.259 1.00 96.19 57 LEU A O 1
ATOM 447 N N . ARG A 1 58 ? 44.798 5.101 -31.086 1.00 94.25 58 ARG A N 1
ATOM 448 C CA . ARG A 1 58 ? 45.063 5.533 -32.466 1.00 94.25 58 ARG A CA 1
ATOM 449 C C . ARG A 1 58 ? 44.513 4.526 -33.483 1.00 94.25 58 ARG A C 1
ATOM 451 O O . ARG A 1 58 ? 43.853 4.928 -34.438 1.00 94.25 58 ARG A O 1
ATOM 458 N N . LYS A 1 59 ? 44.711 3.217 -33.273 1.00 94.38 59 LYS A N 1
ATOM 459 C CA . LYS A 1 59 ? 44.121 2.157 -34.117 1.00 94.38 59 LYS A CA 1
ATOM 460 C C . LYS A 1 59 ? 42.595 2.222 -34.117 1.00 94.38 59 LYS A C 1
ATOM 462 O O . LYS A 1 59 ? 41.987 2.067 -35.176 1.00 94.38 59 LYS A O 1
ATOM 467 N N . ALA A 1 60 ? 41.976 2.453 -32.958 1.00 94.19 60 ALA A N 1
ATOM 468 C CA . ALA A 1 60 ? 40.529 2.613 -32.855 1.00 94.19 60 ALA A CA 1
ATOM 469 C C . ALA A 1 60 ? 40.037 3.849 -33.625 1.00 94.19 60 ALA A C 1
ATOM 471 O O . ALA A 1 60 ? 39.064 3.732 -34.365 1.00 94.19 60 ALA A O 1
ATOM 472 N N . ALA A 1 61 ? 40.749 4.978 -33.530 1.00 93.25 61 ALA A N 1
ATOM 473 C CA . ALA A 1 61 ? 40.429 6.214 -34.247 1.00 93.25 61 ALA A CA 1
ATOM 474 C C . ALA A 1 61 ? 40.553 6.065 -35.775 1.00 93.25 61 ALA A C 1
ATOM 476 O O . ALA A 1 61 ? 39.683 6.498 -36.528 1.00 93.25 61 ALA A O 1
ATOM 477 N N . VAL A 1 62 ? 41.595 5.380 -36.256 1.00 90.88 62 VAL A N 1
ATOM 478 C CA . VAL A 1 62 ? 41.750 5.095 -37.693 1.00 90.88 62 VAL A CA 1
ATOM 479 C C . VAL A 1 62 ? 40.639 4.159 -38.188 1.00 90.88 62 VAL A C 1
ATOM 481 O O . VAL A 1 62 ? 40.088 4.370 -39.267 1.00 90.88 62 VAL A O 1
ATOM 484 N N . LYS A 1 63 ? 40.259 3.152 -37.389 1.00 90.94 63 LYS A N 1
ATOM 485 C CA . LYS A 1 63 ? 39.168 2.215 -37.716 1.00 90.94 63 LYS A CA 1
ATOM 486 C C . LYS A 1 63 ? 37.771 2.834 -37.617 1.00 90.94 63 LYS A C 1
ATOM 488 O O . LYS A 1 63 ? 36.843 2.310 -38.236 1.00 90.94 63 LYS A O 1
ATOM 493 N N . SER A 1 64 ? 37.577 3.883 -36.816 1.00 86.00 64 SER A N 1
ATOM 494 C CA . SER A 1 64 ? 36.268 4.524 -36.655 1.00 86.00 64 SER A CA 1
ATOM 495 C C . SER A 1 64 ? 35.879 5.402 -37.839 1.00 86.00 64 SER A C 1
ATOM 497 O O . SER A 1 64 ? 34.689 5.604 -38.060 1.00 86.00 64 SER A O 1
ATOM 499 N N . GLY A 1 65 ? 36.841 5.866 -38.643 1.00 84.44 65 GLY A N 1
ATOM 500 C CA . GLY A 1 65 ? 36.555 6.742 -39.779 1.00 84.44 65 GLY A CA 1
ATOM 501 C C . GLY A 1 65 ? 35.951 8.077 -39.322 1.00 84.44 65 GLY A C 1
ATOM 502 O O . GLY A 1 65 ? 36.429 8.661 -38.356 1.00 84.44 65 GLY A O 1
ATOM 503 N N . GLN A 1 66 ? 34.905 8.551 -40.009 1.00 77.06 66 GLN A N 1
ATOM 504 C CA . GLN A 1 66 ? 34.190 9.802 -39.696 1.00 77.06 66 GLN A CA 1
ATOM 505 C C . GLN A 1 66 ? 33.006 9.586 -38.736 1.00 77.06 66 GLN A C 1
ATOM 507 O O . GLN A 1 66 ? 31.914 10.093 -38.970 1.00 77.06 66 GLN A O 1
ATOM 512 N N . ASP A 1 67 ? 33.195 8.795 -37.682 1.00 80.50 67 ASP A N 1
ATOM 513 C CA . ASP A 1 67 ? 32.194 8.645 -36.621 1.00 80.50 67 ASP A CA 1
ATOM 514 C C . ASP A 1 67 ? 32.084 9.965 -35.822 1.00 80.50 67 ASP A C 1
ATOM 516 O O . ASP A 1 67 ? 33.037 10.304 -35.111 1.00 80.50 67 ASP A O 1
ATOM 520 N N . PRO A 1 68 ? 30.965 10.719 -35.907 1.00 73.94 68 PRO A N 1
ATOM 521 C CA . PRO A 1 68 ? 30.827 12.012 -35.233 1.00 73.94 68 PRO A CA 1
ATOM 522 C C . PRO A 1 68 ? 30.865 11.891 -33.705 1.00 73.94 68 PRO A C 1
ATOM 524 O O . PRO A 1 68 ? 31.214 12.853 -33.021 1.00 73.94 68 PRO A O 1
ATOM 527 N N . GLY A 1 69 ? 30.493 10.720 -33.175 1.00 80.56 69 GLY A N 1
ATOM 528 C CA . GLY A 1 69 ? 30.411 10.449 -31.742 1.00 80.56 69 GLY A CA 1
ATOM 529 C C . GLY A 1 69 ? 31.658 9.793 -31.155 1.00 80.56 69 GLY A C 1
ATOM 530 O O . GLY A 1 69 ? 31.720 9.611 -29.942 1.00 80.56 69 GLY A O 1
ATOM 531 N N . LEU A 1 70 ? 32.642 9.417 -31.985 1.00 89.81 70 LEU A N 1
ATOM 532 C CA . LEU A 1 70 ? 33.836 8.665 -31.572 1.00 89.81 70 LEU A CA 1
ATOM 533 C C . LEU A 1 70 ? 33.513 7.443 -30.686 1.00 89.81 70 LEU A C 1
ATOM 535 O O . LEU A 1 70 ? 34.313 7.069 -29.821 1.00 89.81 70 LEU A O 1
ATOM 539 N N . CYS A 1 71 ? 32.363 6.788 -30.885 1.00 88.50 71 CYS A N 1
ATOM 540 C CA . CYS A 1 71 ? 31.862 5.744 -29.987 1.00 88.50 71 CYS A CA 1
ATOM 541 C C . CYS A 1 71 ? 32.865 4.593 -29.848 1.00 88.50 71 CYS A C 1
ATOM 543 O O . CYS A 1 71 ? 33.109 4.098 -28.752 1.00 88.50 71 CYS A O 1
ATOM 545 N N . LYS A 1 72 ? 33.529 4.210 -30.945 1.00 89.12 72 LYS A N 1
ATOM 546 C CA . LYS A 1 72 ? 34.565 3.160 -30.929 1.00 89.12 72 LYS A CA 1
ATOM 547 C C . LYS A 1 72 ? 35.813 3.556 -30.140 1.00 89.12 72 LYS A C 1
ATOM 549 O O . LYS A 1 72 ? 36.412 2.705 -29.488 1.00 89.12 72 LYS A O 1
ATOM 554 N N . VAL A 1 73 ? 36.206 4.828 -30.187 1.00 94.62 73 VAL A N 1
ATOM 555 C CA . VAL A 1 73 ? 37.355 5.340 -29.426 1.00 94.62 73 VAL A CA 1
ATOM 556 C C . VAL A 1 73 ? 37.005 5.401 -27.938 1.00 94.62 73 VAL A C 1
ATOM 558 O O . VAL A 1 73 ? 37.816 5.004 -27.104 1.00 94.62 73 VAL A O 1
ATOM 561 N N . HIS A 1 74 ? 35.783 5.823 -27.600 1.00 95.25 74 HIS A N 1
ATOM 562 C CA . HIS A 1 74 ? 35.287 5.833 -26.224 1.00 95.25 74 HIS A CA 1
ATOM 563 C C . HIS A 1 74 ? 35.148 4.427 -25.635 1.00 95.25 74 HIS A C 1
ATOM 565 O O . HIS A 1 74 ? 35.629 4.195 -24.527 1.00 95.25 74 HIS A O 1
ATOM 571 N N . ASN A 1 75 ? 34.590 3.475 -26.384 1.00 93.69 75 ASN A N 1
ATOM 572 C CA . ASN A 1 75 ? 34.509 2.080 -25.951 1.00 93.69 75 ASN A CA 1
ATOM 573 C C . ASN A 1 75 ? 35.907 1.491 -25.742 1.00 93.69 75 ASN A C 1
ATOM 575 O O . ASN A 1 75 ? 36.180 0.923 -24.688 1.00 93.69 75 ASN A O 1
ATOM 579 N N . ARG A 1 76 ? 36.833 1.724 -26.684 1.00 96.75 76 ARG A N 1
ATOM 580 C CA . ARG A 1 76 ? 38.212 1.247 -26.538 1.00 96.75 76 ARG A CA 1
ATOM 581 C C . ARG A 1 76 ? 38.908 1.861 -25.326 1.00 96.75 76 ARG A C 1
ATOM 583 O O . ARG A 1 76 ? 39.636 1.168 -24.629 1.00 96.75 76 ARG A O 1
ATOM 590 N N . ARG A 1 77 ? 38.672 3.144 -25.038 1.00 97.25 77 ARG A N 1
ATOM 591 C CA . ARG A 1 77 ? 39.178 3.795 -23.821 1.00 97.25 77 ARG A CA 1
ATOM 592 C C . ARG A 1 77 ? 38.674 3.100 -22.554 1.00 97.25 77 ARG A C 1
ATOM 594 O O . ARG A 1 77 ? 39.469 2.937 -21.634 1.00 97.25 77 ARG A O 1
ATOM 601 N N . MET A 1 78 ? 37.394 2.728 -22.500 1.00 96.38 78 MET A N 1
ATOM 602 C CA . MET A 1 78 ? 36.828 2.027 -21.342 1.00 96.38 78 MET A CA 1
ATOM 603 C C . MET A 1 78 ? 37.451 0.641 -21.173 1.00 96.38 78 MET A C 1
ATOM 605 O O . MET A 1 78 ? 37.871 0.313 -20.075 1.00 96.38 78 MET A O 1
ATOM 609 N N . GLU A 1 79 ? 37.618 -0.117 -22.258 1.00 95.62 79 GLU A N 1
ATOM 610 C CA . GLU A 1 79 ? 38.300 -1.421 -22.223 1.00 95.62 79 GLU A CA 1
ATOM 611 C C . GLU A 1 79 ? 39.741 -1.315 -21.703 1.00 95.62 79 GLU A C 1
ATOM 613 O O . GLU A 1 79 ? 40.204 -2.174 -20.959 1.00 95.62 79 GLU A O 1
ATOM 618 N N . LEU A 1 80 ? 40.465 -0.251 -22.071 1.00 97.06 80 LEU A N 1
ATOM 619 C CA . LEU A 1 80 ? 41.847 -0.050 -21.632 1.00 97.06 80 LEU A CA 1
ATOM 620 C C . LEU A 1 80 ? 41.979 0.163 -20.116 1.00 97.06 80 LEU A C 1
ATOM 622 O O . LEU A 1 80 ? 43.072 -0.058 -19.596 1.00 97.06 80 LEU A O 1
ATOM 626 N N . LEU A 1 81 ? 40.910 0.555 -19.405 1.00 95.88 81 LEU A N 1
ATOM 627 C CA . LEU A 1 81 ? 40.926 0.666 -17.938 1.00 95.88 81 LEU A CA 1
ATOM 628 C C . LEU A 1 81 ? 41.148 -0.693 -17.263 1.00 95.88 81 LEU A C 1
ATOM 630 O O . LEU A 1 81 ? 41.820 -0.746 -16.236 1.00 95.88 81 LEU A O 1
ATOM 634 N N . ASP A 1 82 ? 40.642 -1.768 -17.869 1.00 95.81 82 ASP A N 1
ATOM 635 C CA . ASP A 1 82 ? 40.695 -3.124 -17.312 1.00 95.81 82 ASP A CA 1
ATOM 636 C C . ASP A 1 82 ? 41.889 -3.941 -17.842 1.00 95.81 82 ASP A C 1
ATOM 638 O O . ASP A 1 82 ? 42.157 -5.050 -17.378 1.00 95.81 82 ASP A O 1
ATOM 642 N N . ILE A 1 83 ? 42.629 -3.409 -18.821 1.00 96.75 83 ILE A N 1
ATOM 643 C CA . ILE A 1 83 ? 43.770 -4.093 -19.441 1.00 96.75 83 ILE A CA 1
ATOM 644 C C . ILE A 1 83 ? 45.054 -3.789 -18.664 1.00 96.75 83 ILE A C 1
ATOM 646 O O . ILE A 1 83 ? 45.447 -2.630 -18.516 1.00 96.75 83 ILE A O 1
ATOM 650 N N . VAL A 1 84 ? 45.753 -4.845 -18.241 1.00 96.62 84 VAL A N 1
ATOM 651 C CA . VAL A 1 84 ? 47.119 -4.795 -17.698 1.00 96.62 84 VAL A CA 1
ATOM 652 C C . VAL A 1 84 ? 48.082 -5.291 -18.774 1.00 96.62 84 VAL A C 1
ATOM 654 O O . VAL A 1 84 ? 47.941 -6.411 -19.263 1.00 96.62 84 VAL A O 1
ATOM 657 N N . TRP A 1 85 ? 49.046 -4.457 -19.165 1.00 96.44 85 TRP A N 1
ATOM 658 C CA . TRP A 1 85 ? 50.008 -4.805 -20.210 1.00 96.44 85 TRP A CA 1
ATOM 659 C C . TRP A 1 85 ? 51.119 -5.698 -19.661 1.00 96.44 85 TRP A C 1
ATOM 661 O O . TRP A 1 85 ? 51.702 -5.412 -18.618 1.00 96.44 85 TRP A O 1
ATOM 671 N N . THR A 1 86 ? 51.451 -6.766 -20.382 1.00 95.81 86 THR A N 1
ATOM 672 C CA . THR A 1 86 ? 52.577 -7.639 -20.025 1.00 95.81 86 THR A CA 1
ATOM 673 C C . THR A 1 86 ? 53.874 -7.156 -20.679 1.00 95.81 86 THR A C 1
ATOM 675 O O . THR A 1 86 ? 53.844 -6.453 -21.689 1.00 95.81 86 THR A O 1
ATOM 678 N N . GLU A 1 87 ? 55.045 -7.571 -20.178 1.00 93.44 87 GLU A N 1
ATOM 679 C CA . GLU A 1 87 ? 56.337 -7.227 -20.808 1.00 93.44 87 GLU A CA 1
ATOM 680 C C . GLU A 1 87 ? 56.407 -7.639 -22.287 1.00 93.44 87 GLU A C 1
ATOM 682 O O . GLU A 1 87 ? 57.020 -6.948 -23.100 1.00 93.44 87 GLU A O 1
ATOM 687 N N . LYS A 1 88 ? 55.714 -8.721 -22.662 1.00 91.75 88 LYS A N 1
ATOM 688 C CA . LYS A 1 88 ? 55.593 -9.163 -24.055 1.00 91.75 88 LYS A CA 1
ATOM 689 C C . LYS A 1 88 ? 54.839 -8.146 -24.917 1.00 91.75 88 LYS A C 1
ATOM 691 O O . LYS A 1 88 ? 55.220 -7.919 -26.063 1.00 91.75 88 LYS A O 1
ATOM 696 N N . ASP A 1 89 ? 53.809 -7.508 -24.368 1.00 90.81 89 ASP A N 1
ATOM 697 C CA . ASP A 1 89 ? 53.024 -6.479 -25.061 1.00 90.81 89 ASP A CA 1
ATOM 698 C C . ASP A 1 89 ? 53.788 -5.157 -25.195 1.00 90.81 89 ASP A C 1
ATOM 700 O O . ASP A 1 89 ? 53.538 -4.389 -26.135 1.00 90.81 89 ASP A O 1
ATOM 704 N N . LEU A 1 90 ? 54.712 -4.917 -24.257 1.00 92.38 90 LEU A N 1
ATOM 705 C CA . LEU A 1 90 ? 55.564 -3.732 -24.159 1.00 92.38 90 LEU A CA 1
ATOM 706 C C . LEU A 1 90 ? 56.917 -3.881 -24.883 1.00 92.38 90 LEU A C 1
ATOM 708 O O . LEU A 1 90 ? 57.649 -2.904 -25.012 1.00 92.38 90 LEU A O 1
ATOM 712 N N . GLY A 1 91 ? 57.268 -5.083 -25.348 1.00 80.19 91 GLY A N 1
ATOM 713 C CA . GLY A 1 91 ? 58.565 -5.395 -25.964 1.00 80.19 91 GLY A CA 1
ATOM 714 C C . GLY A 1 91 ? 58.674 -5.101 -27.465 1.00 80.19 91 GLY A C 1
ATOM 715 O O . GLY A 1 91 ? 59.695 -5.408 -28.076 1.00 80.19 91 GLY A O 1
ATOM 716 N N . SER A 1 92 ? 57.639 -4.542 -28.096 1.00 70.62 92 SER A N 1
ATOM 717 C CA . SER A 1 92 ? 57.643 -4.267 -29.537 1.00 70.62 92 SER A CA 1
ATOM 718 C C . SER A 1 92 ? 58.348 -2.948 -29.872 1.00 70.62 92 SER A C 1
ATOM 720 O O . SER A 1 92 ? 57.981 -1.905 -29.331 1.00 70.62 92 SER A O 1
ATOM 722 N N . HIS A 1 93 ? 59.241 -2.973 -30.868 1.00 75.31 93 HIS A N 1
ATOM 723 C CA . HIS A 1 93 ? 59.906 -1.796 -31.464 1.00 75.31 93 HIS A CA 1
ATOM 724 C C . HIS A 1 93 ? 58.917 -0.740 -32.023 1.00 75.31 93 HIS A C 1
ATOM 726 O O . HIS A 1 93 ? 59.292 0.379 -32.357 1.00 75.31 93 HIS A O 1
ATOM 732 N N . GLU A 1 94 ? 57.629 -1.088 -32.117 1.00 75.00 94 GLU A N 1
ATOM 733 C CA . GLU A 1 94 ? 56.532 -0.211 -32.540 1.00 75.00 94 GLU A CA 1
ATOM 734 C C . GLU A 1 94 ? 56.224 0.924 -31.548 1.00 75.00 94 GLU A C 1
ATOM 736 O O . GLU A 1 94 ? 55.665 1.947 -31.949 1.00 75.00 94 GLU A O 1
ATOM 741 N N . LEU A 1 95 ? 56.582 0.776 -30.265 1.00 84.25 95 LEU A N 1
ATOM 742 C CA . LEU A 1 95 ? 56.294 1.788 -29.239 1.00 84.25 95 LEU A CA 1
ATOM 743 C C . LEU A 1 95 ? 57.095 3.078 -29.424 1.00 84.25 95 LEU A C 1
ATOM 745 O O . LEU A 1 95 ? 56.616 4.145 -29.042 1.00 84.25 95 LEU A O 1
ATOM 749 N N . ASP A 1 96 ? 58.255 3.002 -30.075 1.00 78.88 96 ASP A N 1
ATOM 750 C CA . ASP A 1 96 ? 59.104 4.166 -30.349 1.00 78.88 96 ASP A CA 1
ATOM 751 C C . ASP A 1 96 ? 58.442 5.159 -31.326 1.00 78.88 96 ASP A C 1
ATOM 753 O O . ASP A 1 96 ? 58.850 6.314 -31.418 1.00 78.88 96 ASP A O 1
ATOM 757 N N . PHE A 1 97 ? 57.384 4.732 -32.030 1.00 80.38 97 PHE A N 1
ATOM 758 C CA . PHE A 1 97 ? 56.614 5.545 -32.983 1.00 80.38 97 PHE A CA 1
ATOM 759 C C . PHE A 1 97 ? 55.182 5.854 -32.501 1.00 80.38 97 PHE A C 1
ATOM 761 O O . PHE A 1 97 ? 54.324 6.301 -33.276 1.00 80.38 97 PHE A O 1
ATOM 768 N N . ALA A 1 98 ? 54.893 5.587 -31.224 1.00 76.94 98 ALA A N 1
ATOM 769 C CA . ALA A 1 98 ? 53.576 5.800 -30.629 1.00 76.94 98 ALA A CA 1
ATOM 770 C C . ALA A 1 98 ? 53.276 7.273 -30.290 1.00 76.94 98 ALA A C 1
ATOM 772 O O . ALA A 1 98 ? 52.117 7.614 -30.063 1.00 76.94 98 ALA A O 1
ATOM 773 N N . GLU A 1 99 ? 54.278 8.156 -30.299 1.00 75.69 99 GLU A N 1
ATOM 774 C CA . GLU A 1 99 ? 54.113 9.612 -30.173 1.00 75.69 99 GLU A CA 1
ATOM 775 C C . GLU A 1 99 ? 54.243 10.300 -31.541 1.00 75.69 99 GLU A C 1
ATOM 777 O O . GLU A 1 99 ? 55.038 9.886 -32.385 1.00 75.69 99 GLU A O 1
ATOM 782 N N . GLY A 1 100 ? 53.444 11.347 -31.764 1.00 76.06 100 GLY A N 1
ATOM 783 C CA . GLY A 1 100 ? 53.455 12.148 -32.995 1.00 76.06 100 GLY A CA 1
ATOM 784 C C . GLY A 1 100 ? 52.320 11.828 -33.982 1.00 76.06 100 GLY A C 1
ATOM 785 O O . GLY A 1 100 ? 51.450 11.006 -33.684 1.00 76.06 100 GLY A O 1
ATOM 786 N N . PRO A 1 101 ? 52.286 12.492 -35.152 1.00 71.44 101 PRO A N 1
ATOM 787 C CA . PRO A 1 101 ? 51.254 12.274 -36.164 1.00 71.44 101 PRO A CA 1
ATOM 788 C C . PRO A 1 101 ? 51.378 10.876 -36.779 1.00 71.44 101 PRO A C 1
ATOM 790 O O . PRO A 1 101 ? 52.482 10.353 -36.966 1.00 71.44 101 PRO A O 1
ATOM 793 N N . ALA A 1 102 ? 50.245 10.248 -37.107 1.00 67.12 102 ALA A N 1
ATOM 794 C CA . ALA A 1 102 ? 50.256 8.934 -37.742 1.00 67.12 102 ALA A CA 1
ATOM 795 C C . ALA A 1 102 ? 51.045 8.984 -39.066 1.00 67.12 102 ALA A C 1
ATOM 797 O O . ALA A 1 102 ? 50.691 9.733 -39.978 1.00 67.12 102 ALA A O 1
ATOM 798 N N . ARG A 1 103 ? 52.111 8.177 -39.188 1.00 58.47 103 ARG A N 1
ATOM 799 C CA . ARG A 1 103 ? 52.825 8.008 -40.463 1.00 58.47 103 ARG A CA 1
ATOM 800 C C . ARG A 1 103 ? 51.841 7.478 -41.501 1.00 58.47 103 ARG A C 1
ATOM 802 O O . ARG A 1 103 ? 51.204 6.448 -41.274 1.00 58.47 103 ARG A O 1
ATOM 809 N N . GLN A 1 104 ? 51.732 8.177 -42.629 1.00 51.53 104 GLN A N 1
ATOM 810 C CA . GLN A 1 104 ? 50.991 7.671 -43.779 1.00 51.53 104 GLN A CA 1
ATOM 811 C C . GLN A 1 104 ? 51.584 6.306 -44.173 1.00 51.53 104 GLN A C 1
ATOM 813 O O . GLN A 1 104 ? 52.811 6.158 -44.172 1.00 51.53 104 GLN A O 1
ATOM 818 N N . PRO A 1 105 ? 50.749 5.283 -44.421 1.00 48.25 105 PRO A N 1
ATOM 819 C CA . PRO A 1 105 ? 51.235 3.958 -44.775 1.00 48.25 105 PRO A CA 1
ATOM 820 C C . PRO A 1 105 ? 52.096 4.069 -46.035 1.00 48.25 105 PRO A C 1
ATOM 822 O O . PRO A 1 105 ? 51.631 4.526 -47.073 1.00 48.25 105 PRO A O 1
ATOM 825 N N . ASN A 1 106 ? 53.367 3.681 -45.919 1.00 40.53 106 ASN A N 1
ATOM 826 C CA . ASN A 1 106 ? 54.311 3.689 -47.028 1.00 40.53 106 ASN A CA 1
ATOM 827 C C . ASN A 1 106 ? 53.771 2.767 -48.136 1.00 40.53 106 ASN A C 1
ATOM 829 O O . ASN A 1 106 ? 53.680 1.551 -47.948 1.00 40.53 106 ASN A O 1
ATOM 833 N N . GLU A 1 107 ? 53.404 3.350 -49.277 1.00 43.75 107 GLU A N 1
ATOM 834 C CA . GLU A 1 107 ? 52.957 2.644 -50.477 1.00 43.75 107 GLU A CA 1
ATOM 835 C C . GLU A 1 107 ? 54.106 1.827 -51.077 1.00 43.75 107 GLU A C 1
ATOM 837 O O . GLU A 1 107 ? 54.817 2.251 -51.984 1.00 43.75 107 GLU A O 1
ATOM 842 N N . LYS A 1 108 ? 54.285 0.606 -50.577 1.00 46.31 108 LYS A N 1
ATOM 843 C CA . LYS A 1 108 ? 54.880 -0.495 -51.340 1.00 46.31 108 LYS A CA 1
ATOM 844 C C . LYS A 1 108 ? 54.064 -1.755 -51.094 1.00 46.31 108 LYS A C 1
ATOM 846 O O . LYS A 1 108 ? 54.525 -2.699 -50.464 1.00 46.31 108 LYS A O 1
ATOM 851 N N . ILE A 1 109 ? 52.828 -1.747 -51.590 1.00 41.84 109 ILE A N 1
ATOM 852 C CA . ILE A 1 109 ? 52.028 -2.960 -51.755 1.00 41.84 109 ILE A CA 1
ATOM 853 C C . ILE A 1 109 ? 51.960 -3.244 -53.252 1.00 41.84 109 ILE A C 1
ATOM 855 O O . ILE A 1 109 ? 51.460 -2.452 -54.049 1.00 41.84 109 ILE A O 1
ATOM 859 N N . SER A 1 110 ? 52.594 -4.361 -53.586 1.00 50.53 110 SER A N 1
ATOM 860 C CA . SER A 1 110 ? 52.765 -4.970 -54.896 1.00 50.53 110 SER A CA 1
ATOM 861 C C . SER A 1 110 ? 51.432 -5.291 -55.578 1.00 50.53 110 SER A C 1
ATOM 863 O O . SER A 1 110 ? 50.380 -5.301 -54.950 1.00 50.53 110 SER A O 1
ATOM 865 N N . ALA A 1 111 ? 51.518 -5.583 -56.879 1.00 47.56 111 ALA A N 1
ATOM 866 C CA . ALA A 1 111 ? 50.484 -5.779 -57.906 1.00 47.56 111 ALA A CA 1
ATOM 867 C C . ALA A 1 111 ? 49.162 -6.526 -57.565 1.00 47.56 111 ALA A C 1
ATOM 869 O O . ALA A 1 111 ? 48.269 -6.550 -58.406 1.00 47.56 111 ALA A O 1
ATOM 870 N N . SER A 1 112 ? 48.984 -7.067 -56.359 1.00 47.78 112 SER A N 1
ATOM 871 C CA . SER A 1 112 ? 47.735 -7.642 -55.825 1.00 47.78 112 SER A CA 1
ATOM 872 C C . SER A 1 112 ? 46.640 -6.584 -55.548 1.00 47.78 112 SER A C 1
ATOM 874 O O . SER A 1 112 ? 45.446 -6.882 -55.567 1.00 47.78 112 SER A O 1
ATOM 876 N N . THR A 1 113 ? 47.005 -5.308 -55.375 1.00 47.44 113 THR A N 1
ATOM 877 C CA . THR A 1 113 ? 46.065 -4.217 -55.036 1.00 47.44 113 THR A CA 1
ATOM 878 C C . THR A 1 113 ? 45.146 -3.779 -56.180 1.00 47.44 113 THR A C 1
ATOM 880 O O . THR A 1 113 ? 44.120 -3.158 -55.915 1.00 47.44 113 THR A O 1
ATOM 883 N N . ARG A 1 114 ? 45.456 -4.097 -57.446 1.00 48.19 114 ARG A N 1
ATOM 884 C CA . ARG A 1 114 ? 44.603 -3.706 -58.590 1.00 48.19 114 ARG A CA 1
ATOM 885 C C . ARG A 1 114 ? 43.351 -4.574 -58.733 1.00 48.19 114 ARG A C 1
ATOM 887 O O . ARG A 1 114 ? 42.307 -4.054 -59.111 1.00 48.19 114 ARG A O 1
ATOM 894 N N . GLU A 1 115 ? 43.419 -5.850 -58.362 1.00 52.84 115 GLU A N 1
ATOM 895 C CA . GLU A 1 115 ? 42.250 -6.745 -58.384 1.00 52.84 115 GLU A CA 1
ATOM 896 C C . GLU A 1 115 ? 41.326 -6.492 -57.184 1.00 52.84 115 GLU A C 1
ATOM 898 O O . GLU A 1 115 ? 40.104 -6.440 -57.330 1.00 52.84 115 GLU A O 1
ATOM 903 N N . LEU A 1 116 ? 41.904 -6.208 -56.010 1.00 55.06 116 LEU A N 1
ATOM 904 C CA . LEU A 1 116 ? 41.150 -5.789 -54.825 1.00 55.06 116 LEU A CA 1
ATOM 905 C C . LEU A 1 116 ? 40.507 -4.405 -54.993 1.00 55.06 116 LEU A C 1
ATOM 907 O O . LEU A 1 116 ? 39.387 -4.208 -54.528 1.00 55.06 116 LEU A O 1
ATOM 911 N N . ALA A 1 117 ? 41.156 -3.465 -55.691 1.00 53.84 117 ALA A N 1
ATOM 912 C CA . ALA A 1 117 ? 40.572 -2.157 -55.991 1.00 53.84 117 ALA A CA 1
ATOM 913 C C . ALA A 1 117 ? 39.375 -2.258 -56.950 1.00 53.84 117 ALA A C 1
ATOM 915 O O . ALA A 1 117 ? 38.371 -1.585 -56.728 1.00 53.84 117 ALA A O 1
ATOM 916 N N . ALA A 1 118 ? 39.431 -3.139 -57.956 1.00 61.78 118 ALA A N 1
ATOM 917 C CA . ALA A 1 118 ? 38.305 -3.388 -58.858 1.00 61.78 118 ALA A CA 1
ATOM 918 C C . ALA A 1 118 ? 37.118 -4.053 -58.133 1.00 61.78 118 ALA A C 1
ATOM 920 O O . ALA A 1 118 ? 35.969 -3.648 -58.318 1.00 61.78 118 ALA A O 1
ATOM 921 N N . HIS A 1 119 ? 37.387 -5.013 -57.240 1.00 63.59 119 HIS A N 1
ATOM 922 C CA . HIS A 1 119 ? 36.349 -5.637 -56.414 1.00 63.59 119 HIS A CA 1
ATOM 923 C C . HIS A 1 119 ? 35.764 -4.662 -55.375 1.00 63.59 119 HIS A C 1
ATOM 925 O O . HIS A 1 119 ? 34.561 -4.671 -55.114 1.00 63.59 119 HIS A O 1
ATOM 931 N N . ALA A 1 120 ? 36.591 -3.778 -54.807 1.00 63.22 120 ALA A N 1
ATOM 932 C CA . ALA A 1 120 ? 36.143 -2.722 -53.904 1.00 63.22 120 ALA A CA 1
ATOM 933 C C . ALA A 1 120 ? 35.282 -1.677 -54.630 1.00 63.22 120 ALA A C 1
ATOM 935 O O . ALA A 1 120 ? 34.274 -1.245 -54.076 1.00 63.22 120 ALA A O 1
ATOM 936 N N . GLN A 1 121 ? 35.617 -1.323 -55.877 1.00 69.00 121 GLN A N 1
ATOM 937 C CA . GLN A 1 121 ? 34.809 -0.426 -56.708 1.00 69.00 121 GLN A CA 1
ATOM 938 C C . GLN A 1 121 ? 33.446 -1.035 -57.055 1.00 69.00 121 GLN A C 1
ATOM 940 O O . GLN A 1 121 ? 32.432 -0.339 -56.972 1.00 69.00 121 GLN A O 1
ATOM 945 N N . ASP A 1 122 ? 33.391 -2.332 -57.375 1.00 74.88 122 ASP A N 1
ATOM 946 C CA . ASP A 1 122 ? 32.118 -3.016 -57.634 1.00 74.88 122 ASP A CA 1
ATOM 947 C C . ASP A 1 122 ? 31.271 -3.137 -56.355 1.00 74.88 122 ASP A C 1
ATOM 949 O O . ASP A 1 122 ? 30.063 -2.895 -56.376 1.00 74.88 122 ASP A O 1
ATOM 953 N N . GLN A 1 123 ? 31.895 -3.394 -55.198 1.00 73.38 123 GLN A N 1
ATOM 954 C CA . GLN A 1 123 ? 31.201 -3.350 -53.906 1.00 73.38 123 GLN A CA 1
ATOM 955 C C . GLN A 1 123 ? 30.695 -1.947 -53.556 1.00 73.38 123 GLN A C 1
ATOM 957 O O . GLN A 1 123 ? 29.570 -1.814 -53.075 1.00 73.38 123 GLN A O 1
ATOM 962 N N . GLN A 1 124 ? 31.468 -0.894 -53.833 1.00 74.62 124 GLN A N 1
ATOM 963 C CA . GLN A 1 124 ? 31.041 0.490 -53.619 1.00 74.62 124 GLN A CA 1
ATOM 964 C C . GLN A 1 124 ? 29.869 0.870 -54.524 1.00 74.62 124 GLN A C 1
ATOM 966 O O . GLN A 1 124 ? 28.943 1.541 -54.069 1.00 74.62 124 GLN A O 1
ATOM 971 N N . ARG A 1 125 ? 29.872 0.406 -55.778 1.00 78.62 125 ARG A N 1
ATOM 972 C CA . ARG A 1 125 ? 28.771 0.622 -56.719 1.00 78.62 125 ARG A CA 1
ATOM 973 C C . ARG A 1 125 ? 27.507 -0.131 -56.300 1.00 78.62 125 ARG A C 1
ATOM 975 O O . ARG A 1 125 ? 26.426 0.448 -56.303 1.00 78.62 125 ARG A O 1
ATOM 982 N N . ARG A 1 126 ? 27.624 -1.384 -55.852 1.00 81.62 126 ARG A N 1
ATOM 983 C CA . ARG A 1 126 ? 26.478 -2.135 -55.309 1.00 81.62 126 ARG A CA 1
ATOM 984 C C . ARG A 1 126 ? 25.946 -1.509 -54.023 1.00 81.62 126 ARG A C 1
ATOM 986 O O . ARG A 1 126 ? 24.735 -1.428 -53.849 1.00 81.62 126 ARG A O 1
ATOM 993 N N . ALA A 1 127 ? 26.824 -1.019 -53.149 1.00 77.19 127 ALA A N 1
ATOM 994 C CA . ALA A 1 127 ? 26.433 -0.327 -51.926 1.00 77.19 127 ALA A CA 1
ATOM 995 C C . ALA A 1 127 ? 25.754 1.022 -52.216 1.00 77.19 127 ALA A C 1
ATOM 997 O O . ALA A 1 127 ? 24.787 1.370 -51.542 1.00 77.19 127 ALA A O 1
ATOM 998 N N . SER A 1 128 ? 26.208 1.775 -53.223 1.00 78.44 128 SER A N 1
ATOM 999 C CA . SER A 1 128 ? 25.569 3.035 -53.619 1.00 78.44 128 SER A CA 1
ATOM 1000 C C . SER A 1 128 ? 24.231 2.807 -54.323 1.00 78.44 128 SER A C 1
ATOM 1002 O O . SER A 1 128 ? 23.284 3.546 -54.068 1.00 78.44 128 SER A O 1
ATOM 1004 N N . GLU A 1 129 ? 24.101 1.748 -55.127 1.00 83.81 129 GLU A N 1
ATOM 1005 C CA . GLU A 1 129 ? 22.824 1.320 -55.704 1.00 83.81 129 GLU A CA 1
ATOM 1006 C C . GLU A 1 129 ? 21.854 0.809 -54.627 1.00 83.81 129 GLU A C 1
ATOM 1008 O O . GLU A 1 129 ? 20.668 1.127 -54.681 1.00 83.81 129 GLU A O 1
ATOM 1013 N N . GLN A 1 130 ? 22.334 0.078 -53.615 1.00 82.62 130 GLN A N 1
ATOM 1014 C CA . GLN A 1 130 ? 21.525 -0.330 -52.461 1.00 82.62 130 GLN A CA 1
ATOM 1015 C C . GLN A 1 130 ? 21.091 0.865 -51.613 1.00 82.62 130 GLN A C 1
ATOM 1017 O O . GLN A 1 130 ? 19.933 0.907 -51.215 1.00 82.62 130 GLN A O 1
ATOM 1022 N N . ARG A 1 131 ? 21.967 1.853 -51.388 1.00 77.69 131 ARG A N 1
ATOM 1023 C CA . ARG A 1 131 ? 21.601 3.111 -50.720 1.00 77.69 131 ARG A CA 1
ATOM 1024 C C . ARG A 1 131 ? 20.577 3.885 -51.529 1.00 77.69 131 ARG A C 1
ATOM 1026 O O . ARG A 1 131 ? 19.536 4.201 -50.989 1.00 77.69 131 ARG A O 1
ATOM 1033 N N . ARG A 1 132 ? 20.777 4.061 -52.839 1.00 82.50 132 ARG A N 1
ATOM 1034 C CA . ARG A 1 132 ? 19.768 4.683 -53.711 1.00 82.50 132 ARG A CA 1
ATOM 1035 C C . ARG A 1 132 ? 18.438 3.944 -53.671 1.00 82.50 132 ARG A C 1
ATOM 1037 O O . ARG A 1 132 ? 17.402 4.592 -53.607 1.00 82.50 132 ARG A O 1
ATOM 1044 N N . LYS A 1 133 ? 18.437 2.608 -53.697 1.00 85.00 133 LYS A N 1
ATOM 1045 C CA . LYS A 1 133 ? 17.207 1.812 -53.570 1.00 85.00 133 LYS A CA 1
ATOM 1046 C C . LYS A 1 133 ? 16.574 1.955 -52.188 1.00 85.00 133 LYS A C 1
ATOM 1048 O O . LYS A 1 133 ? 15.358 2.058 -52.127 1.00 85.00 133 LYS A O 1
ATOM 1053 N N . ALA A 1 134 ? 17.364 1.997 -51.116 1.00 79.56 134 ALA A N 1
ATOM 1054 C CA . ALA A 1 134 ? 16.890 2.227 -49.754 1.00 79.56 134 ALA A CA 1
ATOM 1055 C C . ALA A 1 134 ? 16.320 3.642 -49.584 1.00 79.56 134 ALA A C 1
ATOM 1057 O O . ALA A 1 134 ? 15.237 3.775 -49.037 1.00 79.56 134 ALA A O 1
ATOM 1058 N N . ASP A 1 135 ? 16.977 4.660 -50.139 1.00 76.31 135 ASP A N 1
ATOM 1059 C CA . ASP A 1 135 ? 16.522 6.052 -50.157 1.00 76.31 135 ASP A CA 1
ATOM 1060 C C . ASP A 1 135 ? 15.254 6.203 -51.006 1.00 76.31 135 ASP A C 1
ATOM 1062 O O . ASP A 1 135 ? 14.337 6.919 -50.625 1.00 76.31 135 ASP A O 1
ATOM 1066 N N . THR A 1 136 ? 15.154 5.478 -52.127 1.00 79.62 136 THR A N 1
ATOM 1067 C CA . THR A 1 136 ? 13.934 5.434 -52.955 1.00 79.62 136 THR A CA 1
ATOM 1068 C C . THR A 1 136 ? 12.796 4.702 -52.230 1.00 79.62 136 THR A C 1
ATOM 1070 O O . THR A 1 136 ? 11.647 5.117 -52.302 1.00 79.62 136 THR A O 1
ATOM 1073 N N . LEU A 1 137 ? 13.087 3.627 -51.491 1.00 78.25 137 LEU A N 1
ATOM 1074 C CA . LEU A 1 137 ? 12.112 2.937 -50.634 1.00 78.25 137 LEU A CA 1
ATOM 1075 C C . LEU A 1 137 ? 11.700 3.786 -49.424 1.00 78.25 137 LEU A C 1
ATOM 1077 O O . LEU A 1 137 ? 10.548 3.723 -49.005 1.00 78.25 137 LEU A O 1
ATOM 1081 N N . ALA A 1 138 ? 12.616 4.579 -48.870 1.00 71.69 138 ALA A N 1
ATOM 1082 C CA . ALA A 1 138 ? 12.351 5.509 -47.780 1.00 71.69 138 ALA A CA 1
ATOM 1083 C C . ALA A 1 138 ? 11.491 6.686 -48.259 1.00 71.69 138 ALA A C 1
ATOM 1085 O O . ALA A 1 138 ? 10.496 7.004 -47.614 1.00 71.69 138 ALA A O 1
ATOM 1086 N N . SER A 1 139 ? 11.786 7.257 -49.431 1.00 70.56 139 SER A N 1
ATOM 1087 C CA . SER A 1 139 ? 10.988 8.338 -50.022 1.00 70.56 139 SER A CA 1
ATOM 1088 C C . SER A 1 139 ? 9.608 7.874 -50.494 1.00 70.56 139 SER A C 1
ATOM 1090 O O . SER A 1 139 ? 8.653 8.644 -50.445 1.00 70.56 139 SER A O 1
ATOM 1092 N N . LEU A 1 140 ? 9.458 6.600 -50.876 1.00 71.00 140 LEU A N 1
ATOM 1093 C CA . LEU A 1 140 ? 8.149 5.986 -51.129 1.00 71.00 140 LEU A CA 1
ATOM 1094 C C . LEU A 1 140 ? 7.368 5.668 -49.839 1.00 71.00 140 LEU A C 1
ATOM 1096 O O . LEU A 1 140 ? 6.146 5.569 -49.899 1.00 71.00 140 LEU A O 1
ATOM 1100 N N . ARG A 1 141 ? 8.032 5.562 -48.677 1.00 58.03 141 ARG A N 1
ATOM 1101 C CA . ARG A 1 141 ? 7.391 5.417 -47.351 1.00 58.03 141 ARG A CA 1
ATOM 1102 C C . ARG A 1 141 ? 6.991 6.753 -46.712 1.00 58.03 141 ARG A C 1
ATOM 1104 O O . ARG A 1 141 ? 6.028 6.787 -45.950 1.00 58.03 141 ARG A O 1
ATOM 1111 N N . GLU A 1 142 ? 7.671 7.854 -47.036 1.00 53.59 142 GLU A N 1
ATOM 1112 C CA . GLU A 1 142 ? 7.342 9.202 -46.539 1.00 53.59 142 GLU A CA 1
ATOM 1113 C C . GLU A 1 142 ? 5.897 9.693 -46.800 1.00 53.59 142 GLU A C 1
ATOM 1115 O O . GLU A 1 142 ? 5.352 10.396 -45.941 1.00 53.59 142 GLU A O 1
ATOM 1120 N N . PRO A 1 143 ? 5.219 9.374 -47.925 1.00 50.75 143 PRO A N 1
ATOM 1121 C CA . PRO A 1 143 ? 3.825 9.779 -48.108 1.00 50.75 143 PRO A CA 1
ATOM 1122 C C . PRO A 1 143 ? 2.822 8.947 -47.289 1.00 50.75 143 PRO A C 1
ATOM 1124 O O . PRO A 1 143 ? 1.707 9.421 -47.067 1.00 50.75 143 PRO A O 1
ATOM 1127 N N . GLU A 1 144 ? 3.189 7.757 -46.797 1.00 50.38 144 GLU A N 1
ATOM 1128 C CA . GLU A 1 144 ? 2.325 6.955 -45.913 1.00 50.38 144 GLU A CA 1
ATOM 1129 C C . GLU A 1 144 ? 2.438 7.392 -44.445 1.00 50.38 144 GLU A C 1
ATOM 1131 O O . GLU A 1 144 ? 1.417 7.520 -43.769 1.00 50.38 144 GLU A O 1
ATOM 1136 N N . THR A 1 145 ? 3.635 7.750 -43.965 1.00 51.53 145 THR A N 1
ATOM 1137 C CA . THR A 1 145 ? 3.817 8.306 -42.609 1.00 51.53 145 THR A CA 1
ATOM 1138 C C . THR A 1 145 ? 3.212 9.702 -42.450 1.00 51.53 145 THR A C 1
ATOM 1140 O O . THR A 1 145 ? 2.726 10.036 -41.371 1.00 51.53 145 THR A O 1
ATOM 1143 N N . LYS A 1 146 ? 3.141 10.509 -43.519 1.00 52.06 146 LYS A N 1
ATOM 1144 C CA . LYS A 1 146 ? 2.407 11.791 -43.497 1.00 52.06 146 LYS A CA 1
ATOM 1145 C C . LYS A 1 146 ? 0.882 11.631 -43.526 1.00 52.06 146 LYS A C 1
ATOM 1147 O O . LYS A 1 146 ? 0.191 12.534 -43.065 1.00 52.06 146 LYS A O 1
ATOM 1152 N N . ARG A 1 147 ? 0.345 10.511 -44.030 1.00 49.44 147 ARG A N 1
ATOM 1153 C CA . ARG A 1 147 ? -1.110 10.256 -44.098 1.00 49.44 147 ARG A CA 1
ATOM 1154 C C . ARG A 1 147 ? -1.705 9.655 -42.821 1.00 49.44 147 ARG A C 1
ATOM 1156 O O . ARG A 1 147 ? -2.907 9.779 -42.629 1.00 49.44 147 ARG A O 1
ATOM 1163 N N . PHE A 1 148 ? -0.884 9.075 -41.945 1.00 48.50 148 PHE A N 1
ATOM 1164 C CA . PHE A 1 148 ? -1.303 8.545 -40.638 1.00 48.50 148 PHE A CA 1
ATOM 1165 C C . PHE A 1 148 ? -0.922 9.436 -39.447 1.00 48.50 148 PHE A C 1
ATOM 1167 O O . PHE A 1 148 ? -0.946 8.978 -38.306 1.00 48.50 148 PHE A O 1
ATOM 1174 N N . ARG A 1 149 ? -0.647 10.729 -39.675 1.00 54.78 149 ARG A N 1
ATOM 1175 C CA . ARG A 1 149 ? -0.738 11.739 -38.609 1.00 54.78 149 ARG A CA 1
ATOM 1176 C C . ARG A 1 149 ? -2.213 11.965 -38.263 1.00 54.78 149 ARG A C 1
ATOM 1178 O O . ARG A 1 149 ? -2.760 13.029 -38.522 1.00 54.78 149 ARG A O 1
ATOM 1185 N N . ALA A 1 150 ? -2.873 10.939 -37.727 1.00 56.28 150 ALA A N 1
ATOM 1186 C CA . ALA A 1 150 ? -3.992 11.195 -36.843 1.00 56.28 150 ALA A CA 1
ATOM 1187 C C . ALA A 1 150 ? -3.419 12.069 -35.724 1.00 56.28 150 ALA A C 1
ATOM 1189 O O . ALA A 1 150 ? -2.398 11.713 -35.133 1.00 56.28 150 ALA A O 1
ATOM 1190 N N . GLU A 1 151 ? -3.982 13.256 -35.531 1.00 70.75 151 GLU A N 1
ATOM 1191 C CA . GLU A 1 151 ? -3.639 14.108 -34.400 1.00 70.75 151 GLU A CA 1
ATOM 1192 C C . GLU A 1 151 ? -4.012 13.318 -33.144 1.00 70.75 151 GLU A C 1
ATOM 1194 O O . GLU A 1 151 ? -5.182 13.197 -32.793 1.00 70.75 151 GLU A O 1
ATOM 1199 N N . TYR A 1 152 ? -3.025 12.653 -32.541 1.00 79.50 152 TYR A N 1
ATOM 1200 C CA . TYR A 1 152 ? -3.229 11.949 -31.288 1.00 79.50 152 TYR A CA 1
ATOM 1201 C C . TYR A 1 152 ? -3.417 13.009 -30.209 1.00 79.50 152 TYR A C 1
ATOM 1203 O O . TYR A 1 152 ? -2.481 13.733 -29.866 1.00 79.50 152 TYR A O 1
ATOM 1211 N N . GLU A 1 153 ? -4.639 13.115 -29.699 1.00 90.31 153 GLU A N 1
ATOM 1212 C CA . GLU A 1 153 ? -4.928 13.935 -28.532 1.00 90.31 153 GLU A CA 1
ATOM 1213 C C . GLU A 1 153 ? -4.497 13.177 -27.270 1.00 90.31 153 GLU A C 1
ATOM 1215 O O . GLU A 1 153 ? -4.784 11.981 -27.134 1.00 90.31 153 GLU A O 1
ATOM 1220 N N . PRO A 1 154 ? -3.776 13.826 -26.342 1.00 93.19 154 PRO A N 1
ATOM 1221 C CA . PRO A 1 154 ? -3.406 13.179 -25.099 1.00 93.19 154 PRO A CA 1
ATOM 1222 C C . PRO A 1 154 ? -4.637 12.914 -24.225 1.00 93.19 154 PRO A C 1
ATOM 1224 O O . PRO A 1 154 ? -5.518 13.758 -24.093 1.00 93.19 154 PRO A O 1
ATOM 1227 N N . VAL A 1 155 ? -4.654 11.757 -23.567 1.00 92.88 155 VAL A N 1
ATOM 1228 C CA . VAL A 1 155 ? -5.687 11.372 -22.605 1.00 92.88 155 VAL A CA 1
ATOM 1229 C C . VAL A 1 155 ? -5.499 12.108 -21.277 1.00 92.88 155 VAL A C 1
ATOM 1231 O O . VAL A 1 155 ? -4.378 12.234 -20.771 1.00 92.88 155 VAL A O 1
ATOM 1234 N N . GLY A 1 156 ? -6.605 12.566 -20.695 1.00 89.62 156 GLY A N 1
ATOM 1235 C CA . GLY A 1 156 ? -6.652 13.249 -19.407 1.00 89.62 156 GLY A CA 1
ATOM 1236 C C . GLY A 1 156 ? -6.764 14.775 -19.520 1.00 89.62 156 GLY A C 1
ATOM 1237 O O . GLY A 1 156 ? -6.698 15.350 -20.608 1.00 89.62 156 GLY A O 1
ATOM 1238 N N . PRO A 1 157 ? -6.962 15.465 -18.389 1.00 91.31 157 PRO A N 1
ATOM 1239 C CA . PRO A 1 157 ? -7.298 16.883 -18.392 1.00 91.31 157 PRO A CA 1
ATOM 1240 C C . PRO A 1 157 ? -6.073 17.805 -18.529 1.00 91.31 157 PRO A C 1
ATOM 1242 O O . PRO A 1 157 ? -4.971 17.500 -18.074 1.00 91.31 157 PRO A O 1
ATOM 1245 N N . ASN A 1 158 ? -6.313 19.014 -19.047 1.00 92.94 158 ASN A N 1
ATOM 1246 C CA . ASN A 1 158 ? -5.415 20.175 -18.940 1.00 92.94 158 ASN A CA 1
ATOM 1247 C C . ASN A 1 158 ? -4.018 20.015 -19.575 1.00 92.94 158 ASN A C 1
ATOM 1249 O O . ASN A 1 158 ? -3.032 20.526 -19.043 1.00 92.94 158 ASN A O 1
ATOM 1253 N N . TRP A 1 159 ? -3.918 19.339 -20.720 1.00 95.31 159 TRP A N 1
ATOM 1254 C CA . TRP A 1 159 ? -2.682 19.318 -21.507 1.00 95.31 159 TRP A CA 1
ATOM 1255 C C . TRP A 1 159 ? -2.433 20.665 -22.191 1.00 95.31 159 TRP A C 1
ATOM 1257 O O . TRP A 1 159 ? -3.321 21.227 -22.832 1.00 95.31 159 TRP A O 1
ATOM 1267 N N . GLN A 1 160 ? -1.211 21.178 -22.085 1.00 95.94 160 GLN A N 1
ATOM 1268 C CA . GLN A 1 160 ? -0.812 22.460 -2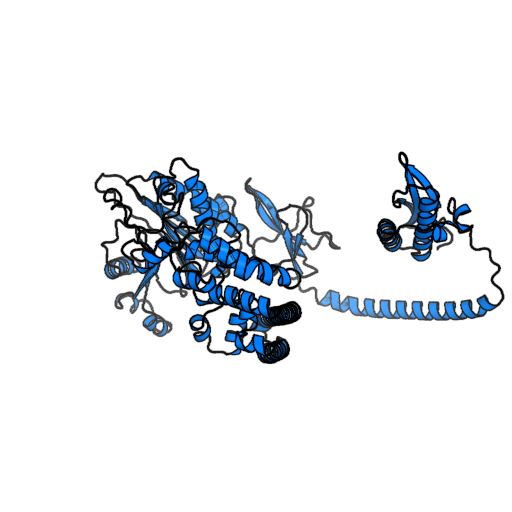2.664 1.00 95.94 160 GLN A CA 1
ATOM 1269 C C . GLN A 1 160 ? 0.571 22.384 -23.310 1.00 95.94 160 GLN A C 1
ATOM 1271 O O . GLN A 1 160 ? 1.356 21.480 -23.036 1.00 95.94 160 GLN A O 1
ATOM 1276 N N . LYS A 1 161 ? 0.891 23.343 -24.181 1.00 94.75 161 LYS A N 1
ATOM 1277 C CA . LYS A 1 161 ? 2.220 23.415 -24.800 1.00 94.75 161 LYS A CA 1
ATOM 1278 C C . LYS A 1 161 ? 3.272 23.828 -23.760 1.00 94.75 161 LYS A C 1
ATOM 1280 O O . LYS A 1 161 ? 2.995 24.728 -22.965 1.00 94.75 161 LYS A O 1
ATOM 1285 N N . PRO A 1 162 ? 4.471 23.219 -23.762 1.00 93.19 162 PRO A N 1
ATOM 1286 C CA . PRO A 1 162 ? 5.539 23.595 -22.849 1.00 93.19 162 PRO A CA 1
ATOM 1287 C C . PRO A 1 162 ? 5.962 25.047 -23.083 1.00 93.19 162 PRO A C 1
ATOM 1289 O O . PRO A 1 162 ? 6.142 25.491 -24.217 1.00 93.19 162 PRO A O 1
ATOM 1292 N N . GLY A 1 163 ? 6.138 25.796 -21.993 1.00 91.56 163 GLY A N 1
ATOM 1293 C CA . GLY A 1 163 ? 6.742 27.125 -22.057 1.00 91.56 163 GLY A CA 1
ATOM 1294 C C . GLY A 1 163 ? 8.218 27.060 -22.486 1.00 91.56 163 GLY A C 1
ATOM 1295 O O . GLY A 1 163 ? 8.853 26.015 -22.349 1.00 91.56 163 GLY A O 1
ATOM 1296 N N . PRO A 1 164 ? 8.822 28.182 -22.919 1.00 89.44 164 PRO A N 1
ATOM 1297 C CA . PRO A 1 164 ? 10.185 28.213 -23.471 1.00 89.44 164 PRO A CA 1
ATOM 1298 C C . PRO A 1 164 ? 11.290 27.803 -22.480 1.00 89.44 164 PRO A C 1
ATOM 1300 O O . PRO A 1 164 ? 12.416 27.544 -22.887 1.00 89.44 164 PRO A O 1
ATOM 1303 N N . LEU A 1 165 ? 10.987 27.769 -21.178 1.00 88.50 165 LEU A N 1
ATOM 1304 C CA . LEU A 1 165 ? 11.910 27.362 -20.111 1.00 88.50 165 LEU A CA 1
ATOM 1305 C C . LEU A 1 165 ? 11.647 25.936 -19.598 1.00 88.50 165 LEU A C 1
ATOM 1307 O O . LEU A 1 165 ? 12.350 25.470 -18.701 1.00 88.50 165 LEU A O 1
ATOM 1311 N N . CYS A 1 166 ? 10.621 25.257 -20.115 1.00 89.81 166 CYS A N 1
ATOM 1312 C CA . CYS A 1 166 ? 10.284 23.899 -19.716 1.00 89.81 166 CYS A CA 1
ATOM 1313 C C . CYS A 1 166 ? 11.294 22.920 -20.321 1.00 89.81 166 CYS A C 1
ATOM 1315 O O . CYS A 1 166 ? 11.453 22.852 -21.536 1.00 89.81 166 CYS A O 1
ATOM 1317 N N . GLN A 1 167 ? 11.956 22.135 -19.472 1.00 89.50 167 GLN A N 1
ATOM 1318 C CA . GLN A 1 167 ? 12.800 21.036 -19.932 1.00 89.50 167 GLN A CA 1
ATOM 1319 C C . GLN A 1 167 ? 11.905 19.872 -20.352 1.00 89.50 167 GLN A C 1
ATOM 1321 O O . GLN A 1 167 ? 11.231 19.274 -19.514 1.00 89.50 167 GLN A O 1
ATOM 1326 N N . VAL A 1 168 ? 11.888 19.577 -21.647 1.00 91.06 168 VAL A N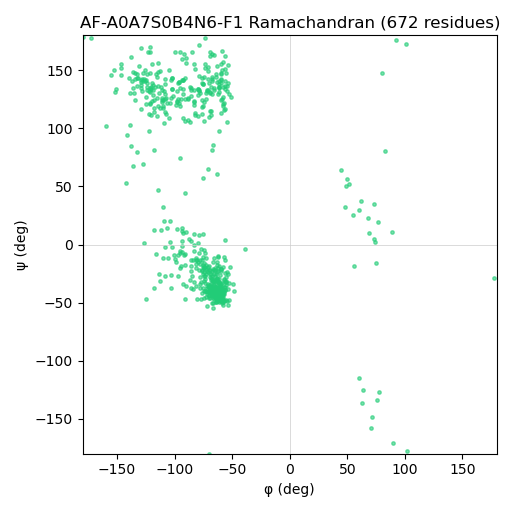 1
ATOM 1327 C CA . VAL A 1 168 ? 11.254 18.380 -22.209 1.00 91.06 168 VAL A CA 1
ATOM 1328 C C . VAL A 1 168 ? 12.297 17.262 -22.350 1.00 91.06 168 VAL A C 1
ATOM 1330 O O . VAL A 1 168 ? 13.496 17.553 -22.337 1.00 91.06 168 VAL A O 1
ATOM 1333 N N . PRO A 1 169 ? 11.892 15.984 -22.437 1.00 88.94 169 PRO A N 1
ATOM 1334 C CA . PRO A 1 169 ? 12.819 14.894 -22.736 1.00 88.94 169 PRO A CA 1
ATOM 1335 C C . PRO A 1 169 ? 13.619 15.160 -24.023 1.00 88.94 169 PRO A C 1
ATOM 1337 O O . PRO A 1 169 ? 13.048 15.633 -25.002 1.00 88.94 169 PRO A O 1
ATOM 1340 N N . ASP A 1 170 ? 14.922 14.840 -24.028 1.00 82.62 170 ASP A N 1
ATOM 1341 C CA . ASP A 1 170 ? 15.795 14.931 -25.213 1.00 82.62 170 ASP A CA 1
ATOM 1342 C C . ASP A 1 170 ? 15.369 13.885 -26.262 1.00 82.62 170 ASP A C 1
ATOM 1344 O O . ASP A 1 170 ? 15.927 12.789 -26.355 1.00 82.62 170 ASP A O 1
ATOM 1348 N N . VAL A 1 171 ? 14.337 14.212 -27.030 1.00 71.25 171 VAL A N 1
ATOM 1349 C CA . VAL A 1 171 ? 13.887 13.478 -28.214 1.00 71.25 171 VAL A CA 1
ATOM 1350 C C . VAL A 1 171 ? 13.812 14.488 -29.355 1.00 71.25 171 VAL A C 1
ATOM 1352 O O . VAL A 1 171 ? 13.491 15.657 -29.132 1.00 71.25 171 VAL A O 1
ATOM 1355 N N . GLU A 1 172 ? 14.184 14.057 -30.558 1.00 65.06 172 GLU A N 1
ATOM 1356 C CA . GLU A 1 172 ? 14.155 14.884 -31.767 1.00 65.06 172 GLU A CA 1
ATOM 1357 C C . GLU A 1 172 ? 12.759 15.536 -31.911 1.00 65.06 172 GLU A C 1
ATOM 1359 O O . GLU A 1 172 ? 11.751 14.842 -31.829 1.00 65.06 172 GLU A O 1
ATOM 1364 N N . ASP A 1 173 ? 12.722 16.867 -32.073 1.00 67.12 173 ASP A N 1
ATOM 1365 C CA . ASP A 1 173 ? 11.535 17.740 -32.212 1.00 67.12 173 ASP A CA 1
ATOM 1366 C C . ASP A 1 173 ? 10.812 18.200 -30.920 1.00 67.12 173 ASP A C 1
ATOM 1368 O O . ASP A 1 173 ? 9.718 17.761 -30.565 1.00 67.12 173 ASP A O 1
ATOM 1372 N N . ALA A 1 174 ? 11.365 19.233 -30.267 1.00 65.62 174 ALA A N 1
ATOM 1373 C CA . ALA A 1 174 ? 10.775 19.885 -29.087 1.00 65.62 174 ALA A CA 1
ATOM 1374 C C . ALA A 1 174 ? 9.389 20.541 -29.323 1.00 65.62 174 ALA A C 1
ATOM 1376 O O . ALA A 1 174 ? 8.664 20.804 -28.364 1.00 65.62 174 ALA A O 1
ATOM 1377 N N . GLU A 1 175 ? 8.999 20.811 -30.574 1.00 75.19 175 GLU A N 1
ATOM 1378 C CA . GLU A 1 175 ? 7.752 21.525 -30.908 1.00 75.19 175 GLU A CA 1
ATOM 1379 C C . GLU A 1 175 ? 6.477 20.672 -30.763 1.00 75.19 175 GLU A C 1
ATOM 1381 O O . GLU A 1 175 ? 5.370 21.214 -30.793 1.00 75.19 175 GLU A O 1
ATOM 1386 N N . LEU A 1 176 ? 6.614 19.353 -30.582 1.00 87.75 176 LEU A N 1
ATOM 1387 C CA . LEU A 1 176 ? 5.505 18.389 -30.557 1.00 87.75 176 LEU A CA 1
ATOM 1388 C C . LEU A 1 176 ? 5.225 17.802 -29.167 1.00 87.75 176 LEU A C 1
ATOM 1390 O O . LEU A 1 176 ? 4.590 16.757 -29.042 1.00 87.75 176 LEU A O 1
ATOM 1394 N N . TRP A 1 177 ? 5.677 18.480 -28.116 1.00 93.38 177 TRP A N 1
ATOM 1395 C CA . TRP A 1 177 ? 5.415 18.070 -26.742 1.00 93.38 177 TRP A CA 1
ATOM 1396 C C . TRP A 1 177 ? 4.182 18.762 -26.174 1.00 93.38 177 TRP A C 1
ATOM 1398 O O . TRP A 1 177 ? 3.962 19.957 -26.382 1.00 93.38 177 TRP A O 1
ATOM 1408 N N . LEU A 1 178 ? 3.409 18.016 -25.391 1.00 95.38 178 LEU A N 1
ATOM 1409 C CA . LEU A 1 178 ? 2.402 18.558 -24.485 1.00 95.38 178 LEU A CA 1
ATOM 1410 C C . LEU A 1 178 ? 2.794 18.218 -23.051 1.00 95.38 178 LEU A C 1
ATOM 1412 O O . LEU A 1 178 ? 3.390 17.175 -22.787 1.00 95.38 178 LEU A O 1
ATOM 1416 N N . ILE A 1 179 ? 2.477 19.106 -22.120 1.00 96.56 179 ILE A N 1
ATOM 1417 C CA . ILE A 1 179 ? 2.744 18.929 -20.698 1.00 96.56 179 ILE A CA 1
ATOM 1418 C C . ILE A 1 179 ? 1.456 19.053 -19.900 1.00 96.56 179 ILE A C 1
ATOM 1420 O O . ILE A 1 179 ? 0.573 19.842 -20.237 1.00 96.56 179 ILE A O 1
ATOM 1424 N N . HIS A 1 180 ? 1.380 18.300 -18.814 1.00 96.19 180 HIS A N 1
ATOM 1425 C CA . HIS A 1 180 ? 0.412 18.518 -17.752 1.00 96.19 180 HIS A CA 1
ATOM 1426 C C . HIS A 1 180 ? 1.178 18.994 -16.516 1.00 96.19 180 HIS A C 1
ATOM 1428 O O . HIS A 1 180 ? 2.152 18.363 -16.082 1.00 96.19 180 HIS A O 1
ATOM 1434 N N . GLU A 1 181 ? 0.763 20.134 -15.969 1.00 94.56 181 GLU A N 1
ATOM 1435 C CA . GLU A 1 181 ? 1.406 20.750 -14.813 1.00 94.56 181 GLU A CA 1
ATOM 1436 C C . GLU A 1 181 ? 0.687 20.402 -13.513 1.00 94.56 181 GLU A C 1
ATOM 1438 O O . GLU A 1 181 ? -0.535 20.461 -13.422 1.00 94.56 181 GLU A O 1
ATOM 1443 N N . ARG A 1 182 ? 1.466 20.135 -12.465 1.00 92.62 182 ARG A N 1
ATOM 1444 C CA . ARG A 1 182 ? 0.971 19.916 -11.105 1.00 92.62 182 ARG A CA 1
ATOM 1445 C C . ARG A 1 182 ? 1.481 21.016 -10.184 1.00 92.62 182 ARG A C 1
ATOM 1447 O O . ARG A 1 182 ? 2.620 21.463 -10.322 1.00 92.62 182 ARG A O 1
ATOM 1454 N N . GLN A 1 183 ? 0.669 21.433 -9.213 1.00 91.25 183 GLN A N 1
ATOM 1455 C CA . GLN A 1 183 ? 1.152 22.316 -8.151 1.00 91.25 183 GLN A CA 1
ATOM 1456 C C . GLN A 1 183 ? 2.123 21.565 -7.229 1.00 91.25 183 GLN A C 1
ATOM 1458 O O . GLN A 1 183 ? 1.839 20.464 -6.762 1.00 91.25 183 GLN A O 1
ATOM 1463 N N . ASP A 1 184 ? 3.283 22.163 -6.968 1.00 88.25 184 ASP A N 1
ATOM 1464 C CA . ASP A 1 184 ? 4.212 21.697 -5.942 1.00 88.25 184 ASP A CA 1
ATOM 1465 C C . ASP A 1 184 ? 3.742 22.132 -4.531 1.00 88.25 184 ASP A C 1
ATOM 1467 O O . ASP A 1 184 ? 2.818 22.941 -4.406 1.00 88.25 184 ASP A O 1
ATOM 1471 N N . PRO A 1 185 ? 4.373 21.665 -3.433 1.00 83.94 185 PRO A N 1
ATOM 1472 C CA . PRO A 1 185 ? 4.010 22.100 -2.078 1.00 83.94 185 PRO A CA 1
ATOM 1473 C C . PRO A 1 185 ? 4.114 23.619 -1.843 1.00 83.94 185 PRO A C 1
ATOM 1475 O O . PRO A 1 185 ? 3.503 24.146 -0.912 1.00 83.94 185 PRO A O 1
ATOM 1478 N N . SER A 1 186 ? 4.859 24.352 -2.682 1.00 88.38 186 SER A N 1
ATOM 1479 C CA . SER A 1 186 ? 4.906 25.819 -2.636 1.00 88.38 186 SER A CA 1
ATOM 1480 C C . SER A 1 186 ? 3.692 26.469 -3.321 1.00 88.38 186 SER A C 1
ATOM 1482 O O . SER A 1 186 ? 3.370 27.629 -3.051 1.00 88.38 186 SER A O 1
ATOM 1484 N N . GLY A 1 187 ? 2.937 25.709 -4.115 1.00 87.69 187 GLY A N 1
ATOM 1485 C CA . GLY A 1 187 ? 1.797 26.149 -4.921 1.00 87.69 187 GLY A CA 1
ATOM 1486 C C . GLY A 1 187 ? 2.191 26.627 -6.312 1.00 87.69 187 GLY A C 1
ATOM 1487 O O . GLY A 1 187 ? 1.372 27.233 -6.995 1.00 87.69 187 GLY A O 1
ATOM 1488 N N . LYS A 1 188 ? 3.442 26.403 -6.725 1.00 92.31 188 LYS A N 1
ATOM 1489 C CA . LYS A 1 188 ? 3.896 26.718 -8.079 1.00 92.31 188 LYS A CA 1
ATOM 1490 C C . LYS A 1 188 ? 3.584 25.545 -8.989 1.00 92.31 188 LYS A C 1
ATOM 1492 O O . LYS A 1 188 ? 3.860 24.401 -8.635 1.00 92.31 188 LYS A O 1
ATOM 1497 N N . TYR A 1 189 ? 3.047 25.839 -10.164 1.00 92.62 189 TYR A N 1
ATOM 1498 C CA . TYR A 1 189 ? 2.860 24.839 -11.203 1.00 92.62 189 TYR A CA 1
ATOM 1499 C C . TYR A 1 189 ? 4.216 24.410 -11.755 1.00 92.62 189 TYR A C 1
ATOM 1501 O O . TYR A 1 189 ? 5.078 25.244 -12.043 1.00 92.62 189 TYR A O 1
ATOM 1509 N N . ARG A 1 190 ? 4.419 23.097 -11.841 1.00 93.69 190 ARG A N 1
ATOM 1510 C CA . ARG A 1 190 ? 5.583 22.487 -12.473 1.00 93.69 190 ARG A CA 1
ATOM 1511 C C . ARG A 1 190 ? 5.126 21.427 -13.468 1.00 93.69 190 ARG A C 1
ATOM 1513 O O . ARG A 1 190 ? 4.194 20.687 -13.145 1.00 93.69 190 ARG A O 1
ATOM 1520 N N . PRO A 1 191 ? 5.794 21.313 -14.626 1.00 94.81 191 PRO A N 1
ATOM 1521 C CA . PRO A 1 191 ? 5.600 20.190 -15.532 1.00 94.81 191 PRO A CA 1
ATOM 1522 C C . PRO A 1 191 ? 5.766 18.878 -14.768 1.00 94.81 191 PRO A C 1
ATOM 1524 O O . PRO A 1 191 ? 6.734 18.710 -14.029 1.00 94.81 191 PRO A O 1
ATOM 1527 N N . TRP A 1 192 ? 4.803 17.974 -14.904 1.00 95.12 192 TRP A N 1
ATOM 1528 C CA . TRP A 1 192 ? 4.801 16.703 -14.185 1.00 95.12 192 TRP A CA 1
ATOM 1529 C C . TRP A 1 192 ? 4.679 15.523 -15.144 1.00 95.12 192 TRP A C 1
ATOM 1531 O O . TRP A 1 192 ? 5.474 14.581 -15.058 1.00 95.12 192 TRP A O 1
ATOM 1541 N N . LEU A 1 193 ? 3.735 15.609 -16.085 1.00 96.81 193 LEU A N 1
ATOM 1542 C CA . LEU A 1 193 ? 3.588 14.652 -17.176 1.00 96.81 193 LEU A CA 1
ATOM 1543 C C . LEU A 1 193 ? 3.918 15.317 -18.505 1.00 96.81 193 LEU A C 1
ATOM 1545 O O . LEU A 1 193 ? 3.681 16.510 -18.695 1.00 96.81 193 LEU A O 1
ATOM 1549 N N . PHE A 1 194 ? 4.438 14.514 -19.420 1.00 96.69 194 PHE A N 1
ATOM 1550 C CA . PHE A 1 194 ? 4.852 14.913 -20.752 1.00 96.69 194 PHE A CA 1
ATOM 1551 C C . PHE A 1 194 ? 4.278 13.910 -21.743 1.00 96.69 194 PHE A C 1
ATOM 1553 O O . PHE A 1 194 ? 4.329 12.702 -21.506 1.00 96.69 194 PHE A O 1
ATOM 1560 N N . PHE A 1 195 ? 3.744 14.407 -22.846 1.00 96.50 195 PHE A N 1
ATOM 1561 C CA . PHE A 1 195 ? 3.217 13.608 -23.936 1.00 96.50 195 PHE A CA 1
ATOM 1562 C C . PHE A 1 195 ? 3.959 13.955 -25.219 1.00 96.50 195 PHE A C 1
ATOM 1564 O O . PHE A 1 195 ? 3.981 15.113 -25.639 1.00 96.50 195 PHE A O 1
ATOM 1571 N N . ASP A 1 196 ? 4.568 12.935 -25.810 1.00 94.38 196 ASP A N 1
ATOM 1572 C CA . ASP A 1 196 ? 5.185 13.001 -27.126 1.00 94.38 196 ASP A CA 1
ATOM 1573 C C . ASP A 1 196 ? 4.109 12.704 -28.175 1.00 94.38 196 ASP A C 1
ATOM 1575 O O . ASP A 1 196 ? 3.697 11.550 -28.336 1.00 94.38 196 ASP A O 1
ATOM 1579 N N . VAL A 1 197 ? 3.651 13.742 -28.880 1.00 91.69 197 VAL A N 1
ATOM 1580 C CA . VAL A 1 197 ? 2.604 13.622 -29.909 1.00 91.69 197 VAL A CA 1
ATOM 1581 C C . VAL A 1 197 ? 3.070 12.743 -31.076 1.00 91.69 197 VAL A C 1
ATOM 1583 O O . VAL A 1 197 ? 2.253 12.086 -31.719 1.00 91.69 197 VAL A O 1
ATOM 1586 N N . HIS A 1 198 ? 4.376 12.693 -31.355 1.00 86.62 198 HIS A N 1
ATOM 1587 C CA . HIS A 1 198 ? 4.922 11.906 -32.455 1.00 86.62 198 HIS A CA 1
ATOM 1588 C C . HIS A 1 198 ? 5.056 10.427 -32.082 1.00 86.62 198 HIS A C 1
ATOM 1590 O O . HIS A 1 198 ? 4.652 9.548 -32.845 1.00 86.62 198 HIS A O 1
ATOM 1596 N N . ALA A 1 199 ? 5.616 10.139 -30.905 1.00 89.38 199 ALA A N 1
ATOM 1597 C CA . ALA A 1 199 ? 5.790 8.765 -30.442 1.00 89.38 199 ALA A CA 1
ATOM 1598 C C . ALA A 1 199 ? 4.517 8.157 -29.834 1.00 89.38 199 ALA A C 1
ATOM 1600 O O . ALA A 1 199 ? 4.488 6.942 -29.621 1.00 89.38 199 ALA A O 1
ATOM 1601 N N . ASN A 1 200 ? 3.500 8.977 -29.543 1.00 91.56 200 ASN A N 1
ATOM 1602 C CA . ASN A 1 200 ? 2.307 8.615 -28.778 1.00 91.56 200 ASN A CA 1
ATOM 1603 C C . ASN A 1 200 ? 2.682 7.943 -27.446 1.00 91.56 200 ASN A C 1
ATOM 1605 O O . ASN A 1 200 ? 2.285 6.814 -27.142 1.00 91.56 200 ASN A O 1
ATOM 1609 N N . ARG A 1 201 ? 3.555 8.609 -26.683 1.00 93.69 201 ARG A N 1
ATOM 1610 C CA . ARG A 1 201 ? 4.101 8.089 -25.424 1.00 93.69 201 ARG A CA 1
ATOM 1611 C C . ARG A 1 201 ? 4.010 9.116 -24.319 1.00 93.69 201 ARG A C 1
ATOM 1613 O O . ARG A 1 201 ? 4.245 10.304 -24.526 1.00 93.69 201 ARG A O 1
ATOM 1620 N N . TYR A 1 202 ? 3.740 8.607 -23.127 1.00 95.75 202 TYR A N 1
ATOM 1621 C CA . TYR A 1 202 ? 3.681 9.394 -21.913 1.00 95.75 202 TYR A CA 1
ATOM 1622 C C . TYR A 1 202 ? 4.951 9.209 -21.101 1.00 95.75 202 TYR A C 1
ATOM 1624 O O . TYR A 1 202 ? 5.520 8.114 -21.005 1.00 95.75 202 TYR A O 1
ATOM 1632 N N . TYR A 1 203 ? 5.374 10.302 -20.487 1.00 96.12 203 TYR A N 1
ATOM 1633 C CA . TYR A 1 203 ? 6.519 10.351 -19.607 1.00 96.12 203 TYR A CA 1
ATOM 1634 C C . TYR A 1 203 ? 6.154 11.103 -18.332 1.00 96.12 203 TYR A C 1
ATOM 1636 O O . TYR A 1 203 ? 5.426 12.092 -18.361 1.00 96.12 203 TYR A O 1
ATOM 1644 N N . GLN A 1 204 ? 6.695 10.649 -17.210 1.00 95.75 204 GLN A N 1
ATOM 1645 C CA . GLN A 1 204 ? 6.588 11.297 -15.911 1.00 95.75 204 GLN A CA 1
ATOM 1646 C C . GLN A 1 204 ? 7.971 11.774 -15.470 1.00 95.75 204 GLN A C 1
ATOM 1648 O O . GLN A 1 204 ? 8.958 11.042 -15.606 1.00 95.75 204 GLN A O 1
ATOM 1653 N N . GLN A 1 205 ? 8.064 12.989 -14.930 1.00 94.94 205 GLN A N 1
ATOM 1654 C CA . GLN A 1 205 ? 9.311 13.446 -14.318 1.00 94.94 205 GLN A CA 1
ATOM 1655 C C . GLN A 1 205 ? 9.621 12.605 -13.075 1.00 94.94 205 GLN A C 1
ATOM 1657 O O . GLN A 1 205 ? 8.753 12.399 -12.228 1.00 94.94 205 GLN A O 1
ATOM 1662 N N . LYS A 1 206 ? 10.864 12.129 -12.949 1.00 92.00 206 LYS A N 1
ATOM 1663 C CA . LYS A 1 206 ? 11.312 11.432 -11.735 1.00 92.00 206 LYS A CA 1
ATOM 1664 C C . LYS A 1 206 ? 11.293 12.379 -10.537 1.00 92.00 206 LYS A C 1
ATOM 1666 O O . LYS A 1 206 ? 11.671 13.541 -10.672 1.00 92.00 206 LYS A O 1
ATOM 1671 N N . ASP A 1 207 ? 11.004 11.855 -9.347 1.00 85.44 207 ASP A N 1
ATOM 1672 C CA . ASP A 1 207 ? 11.052 12.634 -8.097 1.00 85.44 207 ASP A CA 1
ATOM 1673 C C . ASP A 1 207 ? 12.442 13.229 -7.807 1.00 85.44 207 ASP A C 1
ATOM 1675 O O . ASP A 1 207 ? 12.558 14.246 -7.126 1.00 85.44 207 ASP A O 1
ATOM 1679 N N . SER A 1 208 ? 13.511 12.646 -8.371 1.00 88.25 208 SER A N 1
ATOM 1680 C CA . SER A 1 208 ? 14.870 13.203 -8.311 1.00 88.25 208 SER A CA 1
ATOM 1681 C C . SER A 1 208 ? 15.025 14.533 -9.058 1.00 88.25 208 SER A C 1
ATOM 1683 O O . SER A 1 208 ? 16.070 15.172 -8.956 1.00 88.25 208 SER A O 1
ATOM 1685 N N . GLY A 1 209 ? 14.037 14.927 -9.866 1.00 85.44 209 GLY A N 1
ATOM 1686 C CA . GLY A 1 209 ? 14.085 16.075 -10.768 1.00 85.44 209 GLY A CA 1
ATOM 1687 C C . GLY A 1 209 ? 14.927 15.846 -12.028 1.00 85.44 209 GLY A C 1
ATOM 1688 O O . GLY A 1 209 ? 14.776 16.590 -12.994 1.00 85.44 209 GLY A O 1
ATOM 1689 N N . SER A 1 210 ? 15.776 14.812 -12.052 1.00 87.94 210 SER A N 1
ATOM 1690 C CA . SER A 1 210 ? 16.650 14.463 -13.173 1.00 87.94 210 SER A CA 1
ATOM 1691 C C . SER A 1 210 ? 16.142 13.238 -13.939 1.00 87.94 210 SER A C 1
ATOM 1693 O O . SER A 1 210 ? 16.227 12.092 -13.490 1.00 87.94 210 SER A O 1
ATOM 1695 N N . GLY A 1 211 ? 15.651 13.495 -15.148 1.00 91.38 211 GLY A N 1
ATOM 1696 C CA . GLY A 1 211 ? 15.219 12.473 -16.091 1.00 91.38 211 GLY A CA 1
ATOM 1697 C C . GLY A 1 211 ? 13.738 12.119 -16.005 1.00 91.38 211 GLY A C 1
ATOM 1698 O O . GLY A 1 211 ? 12.982 12.601 -15.160 1.00 91.38 211 GLY A O 1
ATOM 1699 N N . PHE A 1 212 ? 13.346 11.244 -16.923 1.00 94.75 212 PHE A N 1
ATOM 1700 C CA . PHE A 1 212 ? 11.957 10.917 -17.203 1.00 94.75 212 PHE A CA 1
ATOM 1701 C C . PHE A 1 212 ? 11.749 9.403 -17.136 1.00 94.75 212 PHE A C 1
ATOM 1703 O O . PHE A 1 212 ? 12.660 8.620 -17.426 1.00 94.75 212 PHE A O 1
ATOM 1710 N N . LEU A 1 213 ? 10.562 8.989 -16.711 1.00 94.62 213 LEU A N 1
ATOM 1711 C CA . LEU A 1 213 ? 10.097 7.605 -16.715 1.00 94.62 213 LEU A CA 1
ATOM 1712 C C . LEU A 1 213 ? 9.004 7.487 -17.765 1.00 94.62 213 LEU A C 1
ATOM 1714 O O . LEU A 1 213 ? 8.029 8.225 -17.698 1.00 94.62 213 LEU A O 1
ATOM 1718 N N . SER A 1 214 ? 9.156 6.576 -18.726 1.00 94.69 214 SER A N 1
ATOM 1719 C CA . SER A 1 214 ? 8.049 6.254 -19.626 1.00 94.69 214 SER A CA 1
ATOM 1720 C C . SER A 1 214 ? 6.955 5.552 -18.824 1.00 94.69 214 SER A C 1
ATOM 1722 O O . SER A 1 214 ? 7.246 4.617 -18.075 1.00 94.69 214 SER A O 1
ATOM 1724 N N . ILE A 1 215 ? 5.724 6.031 -18.961 1.00 95.12 215 ILE A N 1
ATOM 1725 C CA . ILE A 1 215 ? 4.543 5.494 -18.283 1.00 95.12 215 ILE A CA 1
ATOM 1726 C C . ILE A 1 215 ? 3.495 5.062 -19.316 1.00 95.12 215 ILE A C 1
ATOM 1728 O O . ILE A 1 215 ? 3.593 5.396 -20.498 1.00 95.12 215 ILE A O 1
ATOM 1732 N N . GLY A 1 216 ? 2.501 4.296 -18.865 1.00 93.38 216 GLY A N 1
ATOM 1733 C CA . GLY A 1 216 ? 1.318 3.990 -19.669 1.00 93.38 216 GLY A CA 1
ATOM 1734 C C . GLY A 1 216 ? 0.416 5.210 -19.870 1.00 93.38 216 GLY A C 1
ATOM 1735 O O . GLY A 1 216 ? 0.702 6.299 -19.371 1.00 93.38 216 GLY A O 1
ATOM 1736 N N . THR A 1 217 ? -0.687 5.013 -20.591 1.00 95.06 217 THR A N 1
ATOM 1737 C CA . THR A 1 217 ? -1.715 6.040 -20.786 1.00 95.06 217 THR A CA 1
ATOM 1738 C C . THR A 1 217 ? -2.261 6.514 -19.433 1.00 95.06 217 THR A C 1
ATOM 1740 O O . THR A 1 217 ? -2.663 5.673 -18.622 1.00 95.06 217 THR A O 1
ATOM 1743 N N . PRO A 1 218 ? -2.261 7.831 -19.158 1.00 96.38 218 PRO A N 1
ATOM 1744 C CA . PRO A 1 218 ? -2.902 8.396 -17.981 1.00 96.38 218 PRO A CA 1
ATOM 1745 C C . PRO A 1 218 ? -4.397 8.084 -17.948 1.00 96.38 218 PRO A C 1
ATOM 1747 O O . PRO A 1 218 ? -5.025 7.848 -18.979 1.00 96.38 218 PRO A O 1
ATOM 1750 N N . HIS A 1 219 ? -4.961 8.094 -16.748 1.00 94.94 219 HIS A N 1
ATOM 1751 C CA . HIS A 1 219 ? -6.385 7.893 -16.530 1.00 94.94 219 HIS A CA 1
ATOM 1752 C C . HIS A 1 219 ? -7.192 9.072 -17.065 1.00 94.94 219 HIS A C 1
ATOM 1754 O O . HIS A 1 219 ? -6.852 10.224 -16.798 1.00 94.94 219 HIS A O 1
ATOM 1760 N N . ASP A 1 220 ? -8.289 8.797 -17.761 1.00 94.94 220 ASP A N 1
ATOM 1761 C CA . ASP A 1 220 ? -9.284 9.825 -18.054 1.00 94.94 220 ASP A CA 1
ATOM 1762 C C . ASP A 1 220 ? -10.353 9.787 -16.953 1.00 94.94 220 ASP A C 1
ATOM 1764 O O . ASP A 1 220 ? -11.087 8.797 -16.862 1.00 94.94 220 ASP A O 1
ATOM 1768 N N . PRO A 1 221 ? -10.419 10.793 -16.061 1.00 95.19 221 PRO A N 1
ATOM 1769 C CA . PRO A 1 221 ? -11.325 10.763 -14.919 1.00 95.19 221 PRO A CA 1
ATOM 1770 C C . PRO A 1 221 ? -12.781 10.655 -15.380 1.00 95.19 221 PRO A C 1
ATOM 1772 O O . PRO A 1 221 ? -13.295 11.513 -16.099 1.00 95.19 221 PRO A O 1
ATOM 1775 N N . LEU A 1 222 ? -13.484 9.632 -14.900 1.00 94.69 222 LEU A N 1
ATOM 1776 C CA . LEU A 1 222 ? -14.879 9.410 -15.256 1.00 94.69 222 LEU A CA 1
ATOM 1777 C C . LEU A 1 222 ? -15.801 10.223 -14.347 1.00 94.69 222 LEU A C 1
ATOM 1779 O O . LEU A 1 222 ? -15.682 10.184 -13.120 1.00 94.69 222 LEU A O 1
ATOM 1783 N N . GLU A 1 223 ? -16.767 10.922 -14.941 1.00 95.56 223 GLU A N 1
ATOM 1784 C CA . GLU A 1 223 ? -17.840 11.588 -14.205 1.00 95.56 223 GLU A CA 1
ATOM 1785 C C . GLU A 1 223 ? -19.038 10.649 -14.045 1.00 95.56 223 GLU A C 1
ATOM 1787 O O . GLU A 1 223 ? -19.770 10.347 -14.987 1.00 95.56 223 GLU A O 1
ATOM 1792 N N . GLN A 1 224 ? -19.220 10.152 -12.826 1.00 94.00 224 GLN A N 1
ATOM 1793 C CA . GLN A 1 224 ? -20.287 9.230 -12.468 1.00 94.00 224 GLN A CA 1
ATOM 1794 C C . GLN A 1 224 ? -21.519 9.998 -11.989 1.00 94.00 224 GLN A C 1
ATOM 1796 O O . GLN A 1 224 ? -21.417 10.979 -11.252 1.00 94.00 224 GLN A O 1
ATOM 1801 N N . ALA A 1 225 ? -22.708 9.501 -12.336 1.00 91.31 225 ALA A N 1
ATOM 1802 C CA . ALA A 1 225 ? -23.992 10.047 -11.890 1.00 91.31 225 ALA A CA 1
ATOM 1803 C C . ALA A 1 225 ? -24.298 9.685 -10.419 1.00 91.31 225 ALA A C 1
ATOM 1805 O O . ALA A 1 225 ? -25.309 9.050 -10.107 1.00 91.31 225 ALA A O 1
ATOM 1806 N N . LEU A 1 226 ? -23.397 10.061 -9.511 1.00 91.12 226 LEU A N 1
ATOM 1807 C CA . LEU A 1 226 ? -23.503 9.869 -8.071 1.00 91.12 226 LEU A CA 1
ATOM 1808 C C . LEU A 1 226 ? -23.490 11.239 -7.381 1.00 91.12 226 LEU A C 1
ATOM 1810 O O . LEU A 1 226 ? -22.649 12.087 -7.666 1.00 91.12 226 LEU A O 1
ATOM 1814 N N . SER A 1 227 ? -24.417 11.453 -6.447 1.00 93.19 227 SER A N 1
ATOM 1815 C CA . SER A 1 227 ? -24.449 12.647 -5.598 1.00 93.19 227 SER A CA 1
ATOM 1816 C C . SER A 1 227 ? -24.114 12.250 -4.168 1.00 93.19 227 SER A C 1
ATOM 1818 O O . SER A 1 227 ? -24.769 11.379 -3.596 1.00 93.19 227 SER A O 1
ATOM 1820 N N . VAL A 1 228 ? -23.095 12.885 -3.591 1.00 94.50 228 VAL A N 1
ATOM 1821 C CA . VAL A 1 228 ? -22.653 12.616 -2.220 1.00 94.50 228 VAL A CA 1
ATOM 1822 C C . VAL A 1 228 ? -23.148 13.733 -1.308 1.00 94.50 228 VAL A C 1
ATOM 1824 O O . VAL A 1 228 ? -22.902 14.912 -1.555 1.00 94.50 228 VAL A O 1
ATOM 1827 N N . ARG A 1 229 ? -23.850 13.361 -0.234 1.00 95.00 229 ARG A N 1
ATOM 1828 C CA . ARG A 1 229 ? -24.280 14.271 0.835 1.00 95.00 229 ARG A CA 1
ATOM 1829 C C . ARG A 1 229 ? -23.689 13.784 2.146 1.00 95.00 229 ARG A C 1
ATOM 1831 O O . ARG A 1 229 ? -23.753 12.596 2.448 1.00 95.00 229 ARG A O 1
ATOM 1838 N N . VAL A 1 230 ? -23.121 14.701 2.917 1.00 96.19 230 VAL A N 1
ATOM 1839 C CA . VAL A 1 230 ? -22.430 14.387 4.170 1.00 96.19 230 VAL A CA 1
ATOM 1840 C C . VAL A 1 230 ? -22.989 15.239 5.298 1.00 96.19 230 VAL A C 1
ATOM 1842 O O . VAL A 1 230 ? -23.295 16.415 5.112 1.00 96.19 230 VAL A O 1
ATOM 1845 N N . ALA A 1 231 ? -23.122 14.637 6.473 1.00 95.88 231 ALA A N 1
ATOM 1846 C CA . ALA A 1 231 ? -23.544 15.306 7.692 1.00 95.88 231 ALA A CA 1
ATOM 1847 C C . ALA A 1 231 ? -22.833 14.668 8.888 1.00 95.88 231 ALA A C 1
ATOM 1849 O O . ALA A 1 231 ? -22.430 13.507 8.838 1.00 95.88 231 ALA A O 1
ATOM 1850 N N . SER A 1 232 ? -22.693 15.426 9.971 1.00 95.75 232 SER A N 1
ATOM 1851 C CA . SER A 1 232 ? -22.120 14.933 11.222 1.00 95.75 232 SER A CA 1
ATOM 1852 C C . SER A 1 232 ? -22.934 15.427 12.405 1.00 95.75 232 SER A C 1
ATOM 1854 O O . SER A 1 232 ? -23.310 16.598 12.450 1.00 95.75 232 SER A O 1
ATOM 1856 N N . ALA A 1 233 ? -23.116 14.561 13.393 1.00 93.00 233 ALA A N 1
ATOM 1857 C CA . ALA A 1 233 ? -23.617 14.917 14.709 1.00 93.00 233 ALA A CA 1
ATOM 1858 C C . ALA A 1 233 ? -22.658 14.352 15.761 1.00 93.00 233 ALA A C 1
ATOM 1860 O O . ALA A 1 233 ? -22.129 13.256 15.593 1.00 93.00 233 ALA A O 1
ATOM 1861 N N . SER A 1 234 ? -22.433 15.100 16.838 1.00 90.00 234 SER A N 1
ATOM 1862 C CA . SER A 1 234 ? -21.618 14.654 17.970 1.00 90.00 234 SER A CA 1
ATOM 1863 C C . SER A 1 234 ? -22.414 14.855 19.244 1.00 90.00 234 SER A C 1
ATOM 1865 O O . SER A 1 234 ? -22.969 15.934 19.460 1.00 90.00 234 SER A O 1
ATOM 1867 N N . LEU A 1 235 ? -22.456 13.831 20.088 1.00 84.62 235 LEU A N 1
ATOM 1868 C CA . LEU A 1 235 ? -23.045 13.939 21.414 1.00 84.62 235 LEU A CA 1
ATOM 1869 C C . LEU A 1 235 ? -21.933 14.299 22.407 1.00 84.62 235 LEU A C 1
ATOM 1871 O O . LEU A 1 235 ? -20.853 13.709 22.347 1.00 84.62 235 LEU A O 1
ATOM 1875 N N . PRO A 1 236 ? -22.142 15.276 23.305 1.00 86.12 236 PRO A N 1
ATOM 1876 C CA . PRO A 1 236 ? -21.189 15.501 24.376 1.00 86.12 236 PRO A CA 1
ATOM 1877 C C . PRO A 1 236 ? -21.161 14.266 25.282 1.00 86.12 236 PRO A C 1
ATOM 1879 O O . PRO A 1 236 ? -22.187 13.636 25.544 1.00 86.12 236 PRO A O 1
ATOM 1882 N N . SER A 1 237 ? -19.977 13.938 25.791 1.00 83.31 237 SER A N 1
ATOM 1883 C CA . SER A 1 237 ? -19.832 12.955 26.867 1.00 83.31 237 SER A CA 1
ATOM 1884 C C . SER A 1 237 ? -20.672 13.363 28.092 1.00 83.31 237 SER A C 1
ATOM 1886 O O . SER A 1 237 ? -21.004 14.543 28.235 1.00 83.31 237 SER A O 1
ATOM 1888 N N . PRO A 1 238 ? -20.961 12.448 29.038 1.00 78.38 238 PRO A N 1
ATOM 1889 C CA . PRO A 1 238 ? -21.667 12.792 30.279 1.00 78.38 238 PRO A CA 1
ATOM 1890 C C . PRO A 1 238 ? -21.017 13.940 31.071 1.00 78.38 238 PRO A C 1
ATOM 1892 O O . PRO A 1 238 ? -21.692 14.660 31.797 1.00 78.38 238 PRO A O 1
ATOM 1895 N N . ALA A 1 239 ? -19.707 14.147 30.891 1.00 83.06 239 ALA A N 1
ATOM 1896 C CA . ALA A 1 239 ? -18.945 15.255 31.465 1.00 83.06 239 ALA A CA 1
ATOM 1897 C C . ALA A 1 239 ? -19.034 16.571 30.655 1.00 83.06 239 ALA A C 1
ATOM 1899 O O . ALA A 1 239 ? -18.259 17.494 30.898 1.00 83.06 239 ALA A O 1
ATOM 1900 N N . GLY A 1 240 ? -19.905 16.651 29.646 1.00 89.62 240 GLY A N 1
ATOM 1901 C CA . GLY A 1 240 ? -20.079 17.814 28.771 1.00 89.62 240 GLY A CA 1
ATOM 1902 C C . GLY A 1 240 ? -18.960 18.027 27.743 1.00 89.62 240 GLY A C 1
ATOM 1903 O O . GLY A 1 240 ? -18.996 19.000 26.994 1.00 89.62 240 GLY A O 1
ATOM 1904 N N . LYS A 1 241 ? -17.957 17.143 27.678 1.00 89.56 241 LYS A N 1
ATOM 1905 C CA . LYS A 1 241 ? -16.826 17.271 26.745 1.00 89.56 241 LYS A CA 1
ATOM 1906 C C . LYS A 1 241 ? -17.158 16.646 25.394 1.00 89.56 241 LYS A C 1
ATOM 1908 O O . LYS A 1 241 ? -17.658 15.522 25.352 1.00 89.56 241 LYS A O 1
ATOM 1913 N N . LYS A 1 242 ? -16.821 17.331 24.301 1.00 93.44 242 LYS A N 1
ATOM 1914 C CA . LYS A 1 242 ? -16.829 16.760 22.948 1.00 93.44 242 LYS A CA 1
ATOM 1915 C C . LYS A 1 242 ? -15.559 15.929 22.750 1.00 93.44 242 LYS A C 1
ATOM 1917 O O . LYS A 1 242 ? -14.467 16.488 22.718 1.00 93.44 242 LYS A O 1
ATOM 1922 N N . LEU A 1 243 ? -15.713 14.611 22.673 1.00 93.50 243 LEU A N 1
ATOM 1923 C CA . LEU A 1 243 ? -14.601 13.668 22.516 1.00 93.50 243 LEU A CA 1
ATOM 1924 C C . LEU A 1 243 ? -14.388 13.266 21.050 1.00 93.50 243 LEU A C 1
ATOM 1926 O O . LEU A 1 243 ? -13.253 13.026 20.650 1.00 93.50 243 LEU A O 1
ATOM 1930 N N . ASP A 1 244 ? -15.445 13.316 20.241 1.00 95.31 244 ASP A N 1
ATOM 1931 C CA . ASP A 1 244 ? -15.399 12.920 18.834 1.00 95.31 244 ASP A CA 1
ATOM 1932 C C . ASP A 1 244 ? -15.116 14.107 17.910 1.00 95.31 244 ASP A C 1
ATOM 1934 O O . ASP A 1 244 ? -15.658 15.206 18.084 1.00 95.31 244 ASP A O 1
ATOM 1938 N N . MET A 1 245 ? -14.323 13.865 16.869 1.00 97.12 245 MET A N 1
ATOM 1939 C CA . MET A 1 245 ? -14.052 14.816 15.794 1.00 97.12 245 MET A CA 1
ATOM 1940 C C . MET A 1 245 ? -14.461 14.215 14.453 1.00 97.12 245 MET A C 1
ATOM 1942 O O . MET A 1 245 ? -14.122 13.076 14.152 1.00 97.12 245 MET A O 1
ATOM 1946 N N . ALA A 1 246 ? -15.158 14.997 13.630 1.00 97.75 246 ALA A N 1
ATOM 1947 C CA . ALA A 1 246 ? -15.526 14.608 12.275 1.00 97.75 246 ALA A CA 1
ATOM 1948 C C . ALA A 1 246 ? -14.928 15.586 11.259 1.00 97.75 246 ALA A C 1
ATOM 1950 O O . ALA A 1 246 ? -14.939 16.799 11.484 1.00 97.75 246 ALA A O 1
ATOM 1951 N N . VAL A 1 247 ? -14.429 15.064 10.139 1.00 98.19 247 VAL A N 1
ATOM 1952 C CA . VAL A 1 247 ? -13.955 15.845 8.989 1.00 98.19 247 VAL A CA 1
ATOM 1953 C C . VAL A 1 247 ? -14.782 15.449 7.782 1.00 98.19 247 VAL A C 1
ATOM 1955 O O . VAL A 1 247 ? -14.842 14.272 7.438 1.00 98.19 247 VAL A O 1
ATOM 1958 N N . LEU A 1 248 ? -15.420 16.433 7.151 1.00 98.19 248 LEU A N 1
ATOM 1959 C CA . LEU A 1 248 ? -16.295 16.233 6.002 1.00 98.19 248 LEU A CA 1
ATOM 1960 C C . LEU A 1 248 ? -15.743 17.022 4.813 1.00 98.19 248 LEU A C 1
ATOM 1962 O O . LEU A 1 248 ? -15.771 18.251 4.826 1.00 98.19 248 LEU A O 1
ATOM 1966 N N . LEU A 1 249 ? -15.254 16.324 3.792 1.00 98.00 249 LEU A N 1
ATOM 1967 C CA . LEU A 1 249 ? -14.771 16.902 2.538 1.00 98.00 249 LEU A CA 1
ATOM 1968 C C . LEU A 1 249 ? -15.639 16.369 1.385 1.00 98.00 249 LEU A C 1
ATOM 1970 O O . LEU A 1 249 ? -15.242 15.401 0.739 1.00 98.00 249 LEU A O 1
ATOM 1974 N N . PRO A 1 250 ? -16.829 16.952 1.139 1.00 97.50 250 PRO A N 1
ATOM 1975 C CA . PRO A 1 250 ? -17.781 16.436 0.149 1.00 97.50 250 PRO A CA 1
ATOM 1976 C C . PRO A 1 250 ? -17.295 16.537 -1.303 1.00 97.50 250 PRO A C 1
ATOM 1978 O O . PRO A 1 250 ? -17.810 15.836 -2.166 1.00 97.50 250 PRO A O 1
ATOM 1981 N N . GLU A 1 251 ? -16.330 17.418 -1.580 1.00 97.56 251 GLU A N 1
ATOM 1982 C CA . GLU A 1 251 ? -15.806 17.680 -2.923 1.00 97.56 251 GLU A CA 1
ATOM 1983 C C . GLU A 1 251 ? -14.274 17.689 -2.889 1.00 97.56 251 GLU A C 1
ATOM 1985 O O . GLU A 1 251 ? -13.622 18.739 -2.844 1.00 97.56 251 GLU A O 1
ATOM 1990 N N . LEU A 1 252 ? -13.690 16.491 -2.894 1.00 97.56 252 LEU A N 1
ATOM 1991 C CA . LEU A 1 252 ? -12.261 16.290 -2.683 1.00 97.56 252 LEU A CA 1
ATOM 1992 C C . LEU A 1 252 ? -11.407 16.976 -3.755 1.00 97.56 252 LEU A C 1
ATOM 1994 O O . LEU A 1 252 ? -10.350 17.495 -3.420 1.00 97.56 252 LEU A O 1
ATOM 1998 N N . HIS A 1 253 ? -11.870 17.069 -5.008 1.00 97.19 253 HIS A N 1
ATOM 1999 C CA . HIS A 1 253 ? -11.176 17.817 -6.068 1.00 97.19 253 HIS A CA 1
ATOM 2000 C C . HIS A 1 253 ? -11.012 19.301 -5.725 1.00 97.19 253 HIS A C 1
ATOM 2002 O O . HIS A 1 253 ? -9.924 19.852 -5.886 1.00 97.19 253 HIS A O 1
ATOM 2008 N N . LYS A 1 254 ? -12.064 19.948 -5.197 1.00 97.25 254 LYS A N 1
ATOM 2009 C CA . LYS A 1 254 ? -11.997 21.361 -4.786 1.00 97.25 254 LYS A CA 1
ATOM 2010 C C . LYS A 1 254 ? -11.093 21.527 -3.571 1.00 97.25 254 LYS A C 1
ATOM 2012 O O . LYS A 1 254 ? -10.280 22.447 -3.534 1.00 97.25 254 LYS A O 1
ATOM 2017 N N . THR A 1 255 ? -11.198 20.626 -2.592 1.00 96.94 255 THR A N 1
ATOM 2018 C CA . THR A 1 255 ? -10.318 20.647 -1.418 1.00 96.94 255 THR A CA 1
ATOM 2019 C C . THR A 1 255 ? -8.855 20.422 -1.795 1.00 96.94 255 THR A C 1
ATOM 2021 O O . THR A 1 255 ? -7.994 21.167 -1.336 1.00 96.94 255 THR A O 1
ATOM 2024 N N . GLY A 1 256 ? -8.572 19.444 -2.654 1.00 95.75 256 GLY A N 1
ATOM 2025 C CA . GLY A 1 256 ? -7.239 19.161 -3.172 1.00 95.75 256 GLY A CA 1
ATOM 2026 C C . GLY A 1 256 ? -6.649 20.380 -3.870 1.00 95.75 256 GLY A C 1
ATOM 2027 O O . GLY A 1 256 ? -5.557 20.815 -3.518 1.00 95.75 256 GLY A O 1
ATOM 2028 N N . PHE A 1 257 ? -7.412 21.018 -4.759 1.00 94.19 257 PHE A N 1
ATOM 2029 C CA . PHE A 1 257 ? -6.998 22.262 -5.408 1.00 94.19 257 PHE A CA 1
ATOM 2030 C C . PHE A 1 257 ? -6.657 23.377 -4.400 1.00 94.19 257 PHE A C 1
ATOM 2032 O O . PHE A 1 257 ? -5.585 23.974 -4.484 1.00 94.19 257 PHE A O 1
ATOM 2039 N N . LEU A 1 258 ? -7.514 23.620 -3.400 1.00 94.75 258 LEU A N 1
ATOM 2040 C CA . LEU A 1 258 ? -7.267 24.623 -2.349 1.00 94.75 258 LEU A CA 1
ATOM 2041 C C . LEU A 1 258 ? -6.026 24.309 -1.500 1.00 94.75 258 LEU A C 1
ATOM 2043 O O . LEU A 1 258 ? -5.342 25.223 -1.039 1.00 94.75 258 LEU A O 1
ATOM 2047 N N . LEU A 1 259 ? -5.725 23.025 -1.308 1.00 94.19 259 LEU A N 1
ATOM 2048 C CA . LEU A 1 259 ? -4.557 22.540 -0.573 1.00 94.19 259 LEU A CA 1
ATOM 2049 C C . LEU A 1 259 ? -3.323 22.332 -1.459 1.00 94.19 259 LEU A C 1
ATOM 2051 O O . LEU A 1 259 ? -2.335 21.765 -0.991 1.00 94.19 259 LEU A O 1
ATOM 2055 N N . LYS A 1 260 ? -3.349 22.811 -2.709 1.00 95.06 260 LYS A N 1
ATOM 2056 C CA . LYS A 1 260 ? -2.241 22.690 -3.669 1.00 95.06 260 LYS A CA 1
ATOM 2057 C C . LYS A 1 260 ? -1.872 21.235 -3.987 1.00 95.06 260 LYS A C 1
ATOM 2059 O O . LYS A 1 260 ? -0.722 20.915 -4.261 1.00 95.06 260 LYS A O 1
ATOM 2064 N N . GLN A 1 261 ? -2.861 20.352 -3.919 1.00 94.69 261 GLN A N 1
ATOM 2065 C CA . GLN A 1 261 ? -2.806 18.927 -4.235 1.00 94.69 261 GLN A CA 1
ATOM 2066 C C . GLN A 1 261 ? -3.934 18.600 -5.229 1.00 94.69 261 GLN A C 1
ATOM 2068 O O . GLN A 1 261 ? -4.931 17.990 -4.835 1.00 94.69 261 GLN A O 1
ATOM 2073 N N . PRO A 1 262 ? -3.853 19.071 -6.490 1.00 94.38 262 PRO A N 1
ATOM 2074 C CA . PRO A 1 262 ? -4.903 18.819 -7.475 1.00 94.38 262 PRO A CA 1
ATOM 2075 C C . PRO A 1 262 ? -5.081 17.310 -7.702 1.00 94.38 262 PRO A C 1
ATOM 2077 O O . PRO A 1 262 ? -4.110 16.555 -7.709 1.00 94.38 262 PRO A O 1
ATOM 2080 N N . LEU A 1 263 ? -6.332 16.876 -7.868 1.00 96.50 263 LEU A N 1
ATOM 2081 C CA . LEU A 1 263 ? -6.726 15.469 -8.025 1.00 96.50 263 LEU A CA 1
ATOM 2082 C C . LEU A 1 263 ? -7.307 15.228 -9.420 1.00 96.50 263 LEU A C 1
ATOM 2084 O O . LEU A 1 263 ? -8.386 14.662 -9.575 1.00 96.50 263 LEU A O 1
ATOM 2088 N N . ASP A 1 264 ? -6.614 15.731 -10.435 1.00 95.69 264 ASP A N 1
ATOM 2089 C CA . ASP A 1 264 ? -7.149 15.836 -11.792 1.00 95.69 264 ASP A CA 1
ATOM 2090 C C . ASP A 1 264 ? -7.417 14.468 -12.434 1.00 95.69 264 ASP A C 1
ATOM 2092 O O . ASP A 1 264 ? -8.370 14.331 -13.189 1.00 95.69 264 ASP A O 1
ATOM 2096 N N . PHE A 1 265 ? -6.644 13.445 -12.065 1.00 96.44 265 PHE A N 1
ATOM 2097 C CA . PHE A 1 265 ? -6.759 12.070 -12.569 1.00 96.44 265 PHE A CA 1
ATOM 2098 C C . PHE A 1 265 ? -7.642 11.166 -11.690 1.00 96.44 265 PHE A C 1
ATOM 2100 O O . PHE A 1 265 ? -7.582 9.945 -11.800 1.00 96.44 265 PHE A O 1
ATOM 2107 N N . LEU A 1 266 ? -8.431 11.734 -10.773 1.00 97.25 266 LEU A N 1
ATOM 2108 C CA . LEU A 1 266 ? -9.315 10.977 -9.884 1.00 97.25 266 LEU A CA 1
ATOM 2109 C C . LEU A 1 266 ? -10.768 11.061 -10.373 1.00 97.25 266 LEU A C 1
ATOM 2111 O O . LEU A 1 266 ? -11.257 12.158 -10.651 1.00 97.25 266 LEU A O 1
ATOM 2115 N N . ASP A 1 267 ? -11.471 9.927 -10.422 1.00 97.62 267 ASP A N 1
ATOM 2116 C CA . ASP A 1 267 ? -12.884 9.873 -10.828 1.00 97.62 267 ASP A CA 1
ATOM 2117 C C . ASP A 1 267 ? -13.782 10.782 -9.979 1.00 97.62 267 ASP A C 1
ATOM 2119 O O . ASP A 1 267 ? -13.534 11.021 -8.792 1.00 97.62 267 ASP A O 1
ATOM 2123 N N . ARG A 1 268 ? -14.874 11.256 -10.585 1.00 97.62 268 ARG A N 1
ATOM 2124 C CA . ARG A 1 268 ? -15.878 12.115 -9.950 1.00 97.62 268 ARG A CA 1
ATOM 2125 C C . ARG A 1 268 ? -17.181 11.343 -9.710 1.00 97.62 268 ARG A C 1
ATOM 2127 O O . ARG A 1 268 ? -17.577 10.560 -10.568 1.00 97.62 268 ARG A O 1
ATOM 2134 N N . PRO A 1 269 ? -17.882 11.572 -8.586 1.00 97.44 269 PRO A N 1
ATOM 2135 C CA . PRO A 1 269 ? -17.499 12.447 -7.476 1.00 97.44 269 PRO A CA 1
ATOM 2136 C C . PRO A 1 269 ? -16.372 11.838 -6.628 1.00 97.44 269 PRO A C 1
ATOM 2138 O O . PRO A 1 269 ? -16.240 10.619 -6.549 1.00 97.44 269 PRO A O 1
ATOM 2141 N N . ALA A 1 270 ? -15.601 12.683 -5.940 1.00 98.19 270 ALA A N 1
ATOM 2142 C CA . ALA A 1 270 ? -14.702 12.234 -4.881 1.00 98.19 270 ALA A CA 1
ATOM 2143 C C . ALA A 1 270 ? -14.996 12.966 -3.570 1.00 98.19 270 ALA A C 1
ATOM 2145 O O . ALA A 1 270 ? -15.173 14.185 -3.562 1.00 98.19 270 ALA A O 1
ATOM 2146 N N . SER A 1 271 ? -15.041 12.229 -2.462 1.00 98.44 271 SER A N 1
ATOM 2147 C CA . SER A 1 271 ? -15.369 12.757 -1.132 1.00 98.44 271 SER A CA 1
ATOM 2148 C C . SER A 1 271 ? -14.599 12.006 -0.053 1.00 98.44 271 SER A C 1
ATOM 2150 O O . SER A 1 271 ? -14.409 10.799 -0.164 1.00 98.44 271 SER A O 1
ATOM 2152 N N . LEU A 1 272 ? -14.213 12.692 1.021 1.00 98.50 272 LEU A N 1
ATOM 2153 C CA . LEU A 1 272 ? -13.562 12.090 2.187 1.00 98.50 272 LEU A CA 1
ATOM 2154 C C . LEU A 1 272 ? -14.336 12.432 3.461 1.00 98.50 272 LEU A C 1
ATOM 2156 O O . LEU A 1 272 ? -14.573 13.600 3.765 1.00 98.50 272 LEU A O 1
ATOM 2160 N N . VAL A 1 273 ? -14.697 11.408 4.226 1.00 98.50 273 VAL A N 1
ATOM 2161 C CA . VAL A 1 273 ? -15.322 11.529 5.545 1.00 98.50 273 VAL A CA 1
ATOM 2162 C C . VAL A 1 273 ? -14.443 10.815 6.559 1.00 98.50 273 VAL A C 1
ATOM 2164 O O . VAL A 1 273 ? -14.040 9.676 6.344 1.00 98.50 273 VAL A O 1
ATOM 2167 N N . VAL A 1 274 ? -14.143 11.480 7.669 1.00 98.19 274 VAL A N 1
ATOM 2168 C CA . VAL A 1 274 ? -13.312 10.937 8.748 1.00 98.19 274 VAL A CA 1
ATOM 2169 C C . VAL A 1 274 ? -14.047 11.119 10.063 1.00 98.19 274 VAL A C 1
ATOM 2171 O O . VAL A 1 274 ? -14.549 12.209 10.335 1.00 98.19 274 VAL A O 1
ATOM 2174 N N . LEU A 1 275 ? -14.073 10.078 10.885 1.00 98.00 275 LEU A N 1
ATOM 2175 C CA . LEU A 1 275 ? -14.523 10.108 12.267 1.00 98.00 275 LEU A CA 1
ATOM 2176 C C . LEU A 1 275 ? -13.376 9.649 13.169 1.00 98.00 275 LEU A C 1
ATOM 2178 O O . LEU A 1 275 ? -12.892 8.528 13.049 1.00 98.00 275 LEU A O 1
ATOM 2182 N N . CYS A 1 276 ? -12.973 10.517 14.083 1.00 97.75 276 CYS A N 1
ATOM 2183 C CA . CYS A 1 276 ? -11.996 10.246 15.123 1.00 97.75 276 CYS A CA 1
ATOM 2184 C C . CYS A 1 276 ? -12.725 10.204 16.468 1.00 97.75 276 CYS A C 1
ATOM 2186 O O . CYS A 1 276 ? -13.314 11.209 16.866 1.00 97.75 276 CYS A O 1
ATOM 2188 N N . ASP A 1 277 ? -12.670 9.074 17.161 1.00 96.12 277 ASP A N 1
ATOM 2189 C CA . ASP A 1 277 ? -13.287 8.870 18.476 1.00 96.12 277 ASP A CA 1
ATOM 2190 C C . ASP A 1 277 ? -12.187 8.752 19.537 1.00 96.12 277 ASP A C 1
ATOM 2192 O O . ASP A 1 277 ? -11.300 7.895 19.458 1.00 96.12 277 ASP A O 1
ATOM 2196 N N . ALA A 1 278 ? -12.183 9.686 20.483 1.00 94.81 278 ALA A N 1
ATOM 2197 C CA . ALA A 1 278 ? -11.101 9.832 21.440 1.00 94.81 278 ALA A CA 1
ATOM 2198 C C . ALA A 1 278 ? -11.124 8.764 22.535 1.00 94.81 278 ALA A C 1
ATOM 2200 O O . ALA A 1 278 ? -12.145 8.499 23.165 1.00 94.81 278 ALA A O 1
ATOM 2201 N N . LEU A 1 279 ? -9.942 8.247 22.868 1.00 89.75 279 LEU A N 1
ATOM 2202 C CA . LEU A 1 279 ? -9.768 7.327 23.987 1.00 89.75 279 LEU A CA 1
ATOM 2203 C C . LEU A 1 279 ? -9.338 8.082 25.254 1.00 89.75 279 LEU A C 1
ATOM 2205 O O . LEU A 1 279 ? -8.980 9.264 25.230 1.00 89.75 279 LEU A O 1
ATOM 2209 N N . ARG A 1 280 ? -9.426 7.403 26.405 1.00 85.38 280 ARG A N 1
ATOM 2210 C CA . ARG A 1 280 ? -8.959 7.903 27.718 1.00 85.38 280 ARG A CA 1
ATOM 2211 C C . ARG A 1 280 ? -9.548 9.262 28.133 1.00 85.38 280 ARG A C 1
ATOM 2213 O O . ARG A 1 280 ? -8.953 9.996 28.919 1.00 85.38 280 ARG A O 1
ATOM 2220 N N . GLY A 1 281 ? -10.727 9.607 27.609 1.00 82.88 281 GLY A N 1
ATOM 2221 C CA . GLY A 1 281 ? -11.471 10.810 27.989 1.00 82.88 281 GLY A CA 1
ATOM 2222 C C . GLY A 1 281 ? -10.825 12.138 27.570 1.00 82.88 281 GLY A C 1
ATOM 2223 O O . GLY A 1 281 ? -11.111 13.167 28.190 1.00 82.88 281 GLY A O 1
ATOM 2224 N N . THR A 1 282 ? -9.964 12.144 26.545 1.00 87.75 282 THR A N 1
ATOM 2225 C CA . THR A 1 282 ? -9.283 13.356 26.057 1.00 87.75 282 THR A CA 1
ATOM 2226 C C . THR A 1 282 ? -9.305 13.478 24.533 1.00 87.75 282 THR A C 1
ATOM 2228 O O . THR A 1 282 ? -8.791 12.625 23.822 1.00 87.75 282 THR A O 1
ATOM 2231 N N . SER A 1 283 ? -9.818 14.596 24.014 1.00 94.25 283 SER A N 1
ATOM 2232 C CA . SER A 1 283 ? -9.978 14.844 22.571 1.00 94.25 283 SER A CA 1
ATOM 2233 C C . SER A 1 283 ? -8.679 15.159 21.817 1.00 94.25 283 SER A C 1
ATOM 2235 O O . SER A 1 283 ? -8.699 15.314 20.599 1.00 94.25 283 SER A O 1
ATOM 2237 N N . THR A 1 284 ? -7.548 15.274 22.513 1.00 93.56 284 THR A N 1
ATOM 2238 C CA . THR A 1 284 ? -6.258 15.725 21.960 1.00 93.56 284 THR A CA 1
ATOM 2239 C C . THR A 1 284 ? -5.758 14.869 20.794 1.00 93.56 284 THR A C 1
ATOM 2241 O O . THR A 1 284 ? -5.325 15.416 19.781 1.00 93.56 284 THR A O 1
ATOM 2244 N N . ALA A 1 285 ? -5.827 13.538 20.905 1.00 95.00 285 ALA A N 1
ATOM 2245 C CA . ALA A 1 285 ? -5.427 12.640 19.818 1.00 95.00 285 ALA A CA 1
ATOM 2246 C C . ALA A 1 285 ? -6.428 12.673 18.653 1.00 95.00 285 ALA A C 1
ATOM 2248 O O . ALA A 1 285 ? -6.008 12.769 17.503 1.00 95.00 285 ALA A O 1
ATOM 2249 N N . ALA A 1 286 ? -7.735 12.679 18.936 1.00 97.00 286 ALA A N 1
ATOM 2250 C CA . ALA A 1 286 ? -8.767 12.767 17.902 1.00 97.00 286 ALA A CA 1
ATOM 2251 C C . ALA A 1 286 ? -8.658 14.057 17.078 1.00 97.00 286 ALA A C 1
ATOM 2253 O O . ALA A 1 286 ? -8.724 14.024 15.848 1.00 97.00 286 ALA A O 1
ATOM 2254 N N . GLU A 1 287 ? -8.417 15.188 17.741 1.00 97.75 287 GLU A N 1
ATOM 2255 C CA . GLU A 1 287 ? -8.184 16.476 17.092 1.00 97.75 287 GLU A CA 1
ATOM 2256 C C . GLU A 1 287 ? -6.905 16.478 16.247 1.00 97.75 287 GLU A C 1
ATOM 2258 O O . GLU A 1 287 ? -6.917 16.957 15.110 1.00 97.75 287 GLU A O 1
ATOM 2263 N N . PHE A 1 288 ? -5.813 15.912 16.771 1.00 97.81 288 PHE A N 1
ATOM 2264 C CA . PHE A 1 288 ? -4.562 15.763 16.028 1.00 97.81 288 PHE A CA 1
ATOM 2265 C C . PHE A 1 288 ? -4.770 14.954 14.741 1.00 97.81 288 PHE A C 1
ATOM 2267 O O . PHE A 1 288 ? -4.370 15.397 13.661 1.00 97.81 288 PHE A O 1
ATOM 2274 N N . CYS A 1 289 ? -5.438 13.802 14.847 1.00 98.06 289 CYS A N 1
ATOM 2275 C CA . CYS A 1 289 ? -5.725 12.918 13.723 1.00 98.06 289 CYS A CA 1
ATOM 2276 C C . CYS A 1 289 ? -6.617 13.591 12.674 1.00 98.06 289 CYS A C 1
ATOM 2278 O O . CYS A 1 289 ? -6.267 13.612 11.491 1.00 98.06 289 CYS A O 1
ATOM 2280 N N . ALA A 1 290 ? -7.715 14.216 13.108 1.00 97.81 290 ALA A N 1
ATOM 2281 C CA . ALA A 1 290 ? -8.656 14.908 12.229 1.00 97.81 290 ALA A CA 1
ATOM 2282 C C . ALA A 1 290 ? -7.969 16.016 11.407 1.00 97.81 290 ALA A C 1
ATOM 2284 O O . ALA A 1 290 ? -8.183 16.142 10.200 1.00 97.81 290 ALA A O 1
ATOM 2285 N N . ARG A 1 291 ? -7.079 16.792 12.036 1.00 97.75 291 ARG A N 1
ATOM 2286 C CA . ARG A 1 291 ? -6.367 17.892 11.367 1.00 97.75 291 ARG A CA 1
ATOM 2287 C C . ARG A 1 291 ? -5.306 17.431 10.365 1.00 97.75 291 ARG A C 1
ATOM 2289 O O . ARG A 1 291 ? -4.952 18.219 9.496 1.00 97.75 291 ARG A O 1
ATOM 2296 N N . ARG A 1 292 ? -4.773 16.209 10.481 1.00 97.75 292 ARG A N 1
ATOM 2297 C CA . ARG A 1 292 ? -3.597 15.774 9.703 1.00 97.75 292 ARG A CA 1
ATOM 2298 C C . ARG A 1 292 ? -3.858 14.671 8.686 1.00 97.75 292 ARG A C 1
ATOM 2300 O O . ARG A 1 292 ? -3.131 14.626 7.697 1.00 97.75 292 ARG A O 1
ATOM 2307 N N . LEU A 1 293 ? -4.879 13.826 8.852 1.00 97.62 293 LEU A N 1
ATOM 2308 C CA . LEU A 1 293 ? -5.089 12.687 7.945 1.00 97.62 293 LEU A CA 1
ATOM 2309 C C . LEU A 1 293 ? -5.171 13.112 6.469 1.00 97.62 293 LEU A C 1
ATOM 2311 O O . LEU A 1 293 ? -4.454 12.581 5.626 1.00 97.62 293 LEU A O 1
ATOM 2315 N N . HIS A 1 294 ? -5.983 14.125 6.160 1.00 96.88 294 HIS A N 1
ATOM 2316 C CA . HIS A 1 294 ? -6.141 14.614 4.788 1.00 96.88 294 HIS A CA 1
ATOM 2317 C C . HIS A 1 294 ? -4.836 15.198 4.213 1.00 96.88 294 HIS A C 1
ATOM 2319 O O . HIS A 1 294 ? -4.578 15.049 3.023 1.00 96.88 294 HIS A O 1
ATOM 2325 N N . THR A 1 295 ? -3.977 15.797 5.049 1.00 96.19 295 THR A N 1
ATOM 2326 C CA . THR A 1 295 ? -2.670 16.324 4.613 1.00 96.19 295 THR A CA 1
ATOM 2327 C C . THR A 1 295 ? -1.670 15.226 4.252 1.00 96.19 295 THR A C 1
ATOM 2329 O O . THR A 1 295 ? -0.746 15.487 3.492 1.00 96.19 295 THR A O 1
ATOM 2332 N N . LEU A 1 296 ? -1.859 14.005 4.766 1.00 97.31 296 LEU A N 1
ATOM 2333 C CA . LEU A 1 296 ? -1.045 12.833 4.431 1.00 97.31 296 LEU A CA 1
ATOM 2334 C C . LEU A 1 296 ? -1.615 12.058 3.238 1.00 97.31 296 LEU A C 1
ATOM 2336 O O . LEU A 1 296 ? -0.855 11.536 2.427 1.00 97.31 296 LEU A O 1
ATOM 2340 N N . LEU A 1 297 ? -2.945 11.994 3.130 1.00 97.50 297 LEU A N 1
ATOM 2341 C CA . LEU A 1 297 ? -3.641 11.235 2.092 1.00 97.50 297 LEU A CA 1
ATOM 2342 C C . LEU A 1 297 ? -3.626 11.948 0.731 1.00 97.50 297 LEU A C 1
ATOM 2344 O O . LEU A 1 297 ? -3.311 11.332 -0.285 1.00 97.50 297 LEU A O 1
ATOM 2348 N N . LEU A 1 298 ? -3.942 13.248 0.696 1.00 96.94 298 LEU A N 1
ATOM 2349 C CA . LEU A 1 298 ? -4.084 13.998 -0.558 1.00 96.94 298 LEU A CA 1
ATOM 2350 C C . LEU A 1 298 ? -2.813 14.021 -1.421 1.00 96.94 298 LEU A C 1
ATOM 2352 O O . LEU A 1 298 ? -2.950 13.808 -2.624 1.00 96.94 298 LEU A O 1
ATOM 2356 N N . PRO A 1 299 ? -1.594 14.204 -0.869 1.00 95.69 299 PRO A N 1
ATOM 2357 C CA . PRO A 1 299 ? -0.373 14.137 -1.671 1.00 95.69 299 PRO A CA 1
ATOM 2358 C C . PRO A 1 299 ? -0.138 12.774 -2.327 1.00 95.69 299 PRO A C 1
ATOM 2360 O O . PRO A 1 299 ? 0.419 12.710 -3.415 1.00 95.69 299 PRO A O 1
ATOM 2363 N N . ARG A 1 300 ? -0.563 11.675 -1.688 1.00 95.94 300 ARG A N 1
ATOM 2364 C CA . ARG A 1 300 ? -0.446 10.329 -2.272 1.00 95.94 300 ARG A CA 1
ATOM 2365 C C . ARG A 1 300 ? -1.443 10.134 -3.410 1.00 95.94 300 ARG A C 1
ATOM 2367 O O . ARG A 1 300 ? -1.087 9.579 -4.443 1.00 95.94 300 ARG A O 1
ATOM 2374 N N . LEU A 1 301 ? -2.666 10.643 -3.245 1.00 97.06 301 LEU A N 1
ATOM 2375 C CA . LEU A 1 301 ? -3.685 10.605 -4.295 1.00 97.06 301 LEU A CA 1
ATOM 2376 C C . LEU A 1 301 ? -3.298 11.476 -5.507 1.00 97.06 301 LEU A C 1
ATOM 2378 O O . LEU A 1 301 ? -3.463 11.040 -6.641 1.00 97.06 301 LEU A O 1
ATOM 2382 N N . SER A 1 302 ? -2.732 12.669 -5.281 1.00 95.38 302 SER A N 1
ATOM 2383 C CA . SER A 1 302 ? -2.273 13.588 -6.342 1.00 95.38 302 SER A CA 1
ATOM 2384 C C . SER A 1 302 ? -0.971 13.142 -7.023 1.00 95.38 302 SER A C 1
ATOM 2386 O O . SER A 1 302 ? -0.614 13.638 -8.096 1.00 95.38 302 SER A O 1
ATOM 2388 N N . ALA A 1 303 ? -0.229 12.213 -6.410 1.00 93.75 303 ALA A N 1
ATOM 2389 C CA . ALA A 1 303 ? 1.028 11.703 -6.946 1.00 93.75 303 ALA A CA 1
ATOM 2390 C C . ALA A 1 303 ? 0.854 10.781 -8.159 1.00 93.75 303 ALA A C 1
ATOM 2392 O O . ALA A 1 303 ? 1.840 10.475 -8.833 1.00 93.75 303 ALA A O 1
ATOM 2393 N N . ARG A 1 304 ? -0.375 10.346 -8.444 1.00 94.25 304 ARG A N 1
ATOM 2394 C CA . ARG A 1 304 ? -0.663 9.305 -9.422 1.00 94.25 304 ARG A CA 1
ATOM 2395 C C . ARG A 1 304 ? -1.498 9.827 -10.585 1.00 94.25 304 ARG A C 1
ATOM 2397 O O . ARG A 1 304 ? -2.472 10.543 -10.384 1.00 94.25 304 ARG A O 1
ATOM 2404 N N . ALA A 1 305 ? -1.102 9.434 -11.794 1.00 95.31 305 ALA A N 1
ATOM 2405 C CA . ALA A 1 305 ? -1.787 9.784 -13.039 1.00 95.31 305 ALA A CA 1
ATOM 2406 C C . ALA A 1 305 ? -2.504 8.598 -13.702 1.00 95.31 305 ALA A C 1
ATOM 2408 O O . ALA A 1 305 ? -3.238 8.794 -14.661 1.00 95.31 305 ALA A O 1
ATOM 2409 N N . THR A 1 306 ? -2.259 7.368 -13.247 1.00 93.88 306 THR A N 1
ATOM 2410 C CA . THR A 1 306 ? -2.880 6.149 -13.783 1.00 93.88 306 THR A CA 1
ATOM 2411 C C . THR A 1 306 ? -4.148 5.791 -13.018 1.00 93.88 306 THR A C 1
ATOM 2413 O O . THR A 1 306 ? -4.361 6.273 -11.903 1.00 93.88 306 THR A O 1
ATOM 2416 N N . GLU A 1 307 ? -4.967 4.918 -13.609 1.00 92.19 307 GLU A N 1
ATOM 2417 C CA . GLU A 1 307 ? -6.177 4.414 -12.966 1.00 92.19 307 GLU A CA 1
ATOM 2418 C C . GLU A 1 307 ? -5.815 3.767 -11.625 1.00 92.19 307 GLU A C 1
ATOM 2420 O O . GLU A 1 307 ? -4.809 3.058 -11.500 1.00 92.19 307 GLU A O 1
ATOM 2425 N N . TRP A 1 308 ? -6.619 4.056 -10.608 1.00 93.44 308 TRP A N 1
ATOM 2426 C CA . TRP A 1 308 ? -6.500 3.421 -9.304 1.00 93.44 308 TRP A CA 1
ATOM 2427 C C . TRP A 1 308 ? -7.117 2.029 -9.356 1.00 93.44 308 TRP A C 1
ATOM 2429 O O . TRP A 1 308 ? -8.262 1.894 -9.770 1.00 93.44 308 TRP A O 1
ATOM 2439 N N . GLU A 1 309 ? -6.419 1.008 -8.883 1.00 92.31 309 GLU A N 1
ATOM 2440 C CA . GLU A 1 309 ? -7.015 -0.290 -8.582 1.00 92.31 309 GLU A CA 1
ATOM 2441 C C . GLU A 1 309 ? -7.505 -0.313 -7.122 1.00 92.31 309 GLU A C 1
ATOM 2443 O O . GLU A 1 309 ? -7.032 0.440 -6.265 1.00 92.31 309 GLU A O 1
ATOM 2448 N N . ASP A 1 310 ? -8.471 -1.182 -6.813 1.00 89.62 310 ASP A N 1
ATOM 2449 C CA . ASP A 1 310 ? -9.118 -1.205 -5.493 1.00 89.62 310 ASP A CA 1
ATOM 2450 C C . ASP A 1 310 ? -8.128 -1.455 -4.344 1.00 89.62 310 ASP A C 1
ATOM 2452 O O . ASP A 1 310 ? -8.185 -0.784 -3.313 1.00 89.62 310 ASP A O 1
ATOM 2456 N N . PHE A 1 311 ? -7.187 -2.388 -4.519 1.00 87.81 311 PHE A N 1
ATOM 2457 C CA . PHE A 1 311 ? -6.191 -2.661 -3.479 1.00 87.81 311 PHE A CA 1
ATOM 2458 C C . PHE A 1 311 ? -5.252 -1.472 -3.266 1.00 87.81 311 PHE A C 1
ATOM 2460 O O . PHE A 1 311 ? -4.857 -1.216 -2.141 1.00 87.81 311 PHE A O 1
ATOM 2467 N N . GLU A 1 312 ? -4.964 -0.687 -4.302 1.00 90.44 312 GLU A N 1
ATOM 2468 C CA . GLU A 1 312 ? -4.062 0.459 -4.190 1.00 90.44 312 GLU A CA 1
ATOM 2469 C C . GLU A 1 312 ? -4.721 1.621 -3.442 1.00 90.44 312 GLU A C 1
ATOM 2471 O O . GLU A 1 312 ? -4.052 2.337 -2.702 1.00 90.44 312 GLU A O 1
ATOM 2476 N N . LEU A 1 313 ? -6.040 1.799 -3.588 1.00 93.50 313 LEU A N 1
ATOM 2477 C CA . LEU A 1 313 ? -6.796 2.754 -2.769 1.00 93.50 313 LEU A CA 1
ATOM 2478 C C . LEU A 1 313 ? -6.807 2.339 -1.293 1.00 93.50 313 LEU A C 1
ATOM 2480 O O . LEU A 1 313 ? -6.659 3.191 -0.413 1.00 93.50 313 LEU A O 1
ATOM 2484 N N . ALA A 1 314 ? -6.978 1.043 -1.019 1.00 92.06 314 ALA A N 1
ATOM 2485 C CA . ALA A 1 314 ? -6.914 0.498 0.335 1.00 92.06 314 ALA A CA 1
ATOM 2486 C C . ALA A 1 314 ? -5.504 0.632 0.940 1.00 92.06 314 ALA A C 1
ATOM 2488 O O . ALA A 1 314 ? -5.372 1.050 2.094 1.00 92.06 314 ALA A O 1
ATOM 2489 N N . ASP A 1 315 ? -4.462 0.353 0.154 1.00 90.00 315 ASP A N 1
ATOM 2490 C CA . ASP A 1 315 ? -3.061 0.481 0.556 1.00 90.00 315 ASP A CA 1
ATOM 2491 C C . ASP A 1 315 ? -2.718 1.941 0.860 1.00 90.00 315 ASP A C 1
ATOM 2493 O O . ASP A 1 315 ? -2.234 2.244 1.946 1.00 90.00 315 ASP A O 1
ATOM 2497 N N . VAL A 1 316 ? -3.063 2.881 -0.026 1.00 95.75 316 VAL A N 1
ATOM 2498 C CA . VAL A 1 316 ? -2.788 4.312 0.191 1.00 95.75 316 VAL A CA 1
ATOM 2499 C C . VAL A 1 316 ? -3.507 4.865 1.420 1.00 95.75 316 VAL A C 1
ATOM 2501 O O . VAL A 1 316 ? -2.940 5.689 2.146 1.00 95.75 316 VAL A O 1
ATOM 2504 N N . LEU A 1 317 ? -4.733 4.410 1.691 1.00 95.75 317 LEU A N 1
ATOM 2505 C CA . LEU A 1 317 ? -5.427 4.753 2.930 1.00 95.75 317 LEU A CA 1
ATOM 2506 C C . LEU A 1 317 ? -4.680 4.198 4.151 1.00 95.75 317 LEU A C 1
ATOM 2508 O O . LEU A 1 317 ? -4.463 4.932 5.116 1.00 95.75 317 LEU A O 1
ATOM 2512 N N . SER A 1 318 ? -4.266 2.933 4.099 1.00 94.38 318 SER A N 1
ATOM 2513 C CA . SER A 1 318 ? -3.547 2.265 5.188 1.00 94.38 318 SER A CA 1
ATOM 2514 C C . SER A 1 318 ? -2.211 2.950 5.477 1.00 94.38 318 SER A C 1
ATOM 2516 O O . SER A 1 318 ? -1.955 3.339 6.615 1.00 94.38 318 SER A O 1
ATOM 2518 N N . GLU A 1 319 ? -1.420 3.236 4.443 1.00 93.81 319 GLU A N 1
ATOM 2519 C CA . GLU A 1 319 ? -0.151 3.958 4.546 1.00 93.81 319 GLU A CA 1
ATOM 2520 C C . GLU A 1 319 ? -0.320 5.372 5.126 1.00 93.81 319 GLU A C 1
ATOM 2522 O O . GLU A 1 319 ? 0.531 5.852 5.881 1.00 93.81 319 GLU A O 1
ATOM 2527 N N . ALA A 1 320 ? -1.405 6.075 4.778 1.00 96.44 320 ALA A N 1
ATOM 2528 C CA . ALA A 1 320 ? -1.695 7.397 5.331 1.00 96.44 320 ALA A CA 1
ATOM 2529 C C . ALA A 1 320 ? -2.050 7.329 6.826 1.00 96.44 320 ALA A C 1
ATOM 2531 O O . ALA A 1 320 ? -1.634 8.201 7.592 1.00 96.44 320 ALA A O 1
ATOM 2532 N N . VAL A 1 321 ? -2.787 6.298 7.250 1.00 96.31 321 VAL A N 1
ATOM 2533 C CA . VAL A 1 321 ? -3.142 6.063 8.658 1.00 96.31 321 VAL A CA 1
ATOM 2534 C C . VAL A 1 321 ? -1.920 5.633 9.476 1.00 96.31 321 VAL A C 1
ATOM 2536 O O . VAL A 1 321 ? -1.724 6.139 10.578 1.00 96.31 321 VAL A O 1
ATOM 2539 N N . GLU A 1 322 ? -1.050 4.786 8.934 1.00 93.44 322 GLU A N 1
ATOM 2540 C CA . GLU A 1 322 ? 0.201 4.381 9.589 1.00 93.44 322 GLU A CA 1
ATOM 2541 C C . GLU A 1 322 ? 1.172 5.558 9.742 1.00 93.44 322 GLU A C 1
ATOM 2543 O O . GLU A 1 322 ? 1.732 5.780 10.820 1.00 93.44 322 GLU A O 1
ATOM 2548 N N . ALA A 1 323 ? 1.318 6.381 8.699 1.00 94.50 323 ALA A N 1
ATOM 2549 C CA . ALA A 1 323 ? 2.085 7.621 8.785 1.00 94.50 323 ALA A CA 1
ATOM 2550 C C . ALA A 1 323 ? 1.492 8.583 9.829 1.00 94.50 323 ALA A C 1
ATOM 2552 O O . ALA A 1 323 ? 2.230 9.253 10.556 1.00 94.50 323 ALA A O 1
ATOM 2553 N N . LEU A 1 324 ? 0.160 8.642 9.936 1.00 97.25 324 LEU A N 1
ATOM 2554 C CA . LEU A 1 324 ? -0.517 9.447 10.947 1.00 97.25 324 LEU A CA 1
ATOM 2555 C C . LEU A 1 324 ? -0.236 8.941 12.364 1.00 97.25 324 LEU A C 1
ATOM 2557 O O . LEU A 1 324 ? 0.001 9.758 13.257 1.00 97.25 324 LEU A O 1
ATOM 2561 N N . ASP A 1 325 ? -0.244 7.624 12.567 1.00 96.56 325 ASP A N 1
ATOM 2562 C CA . ASP A 1 325 ? 0.081 7.003 13.849 1.00 96.56 325 ASP A CA 1
ATOM 2563 C C . ASP A 1 325 ? 1.515 7.322 14.275 1.00 96.56 325 ASP A C 1
ATOM 2565 O O . ASP A 1 325 ? 1.740 7.775 15.397 1.00 96.56 325 ASP A O 1
ATOM 2569 N N . ALA A 1 326 ? 2.476 7.176 13.357 1.00 93.38 326 ALA A N 1
ATOM 2570 C CA . ALA A 1 326 ? 3.875 7.511 13.608 1.00 93.38 326 ALA A CA 1
ATOM 2571 C C . ALA A 1 326 ? 4.028 8.970 14.077 1.00 93.38 326 ALA A C 1
ATOM 2573 O O . ALA A 1 326 ? 4.637 9.229 15.117 1.00 93.38 326 ALA A O 1
ATOM 2574 N N . LEU A 1 327 ? 3.382 9.918 13.386 1.00 95.50 327 LEU A N 1
ATOM 2575 C CA . LEU A 1 327 ? 3.384 11.330 13.786 1.00 95.50 327 LEU A CA 1
ATOM 2576 C C . LEU A 1 327 ? 2.686 11.574 15.132 1.00 95.50 327 LEU A C 1
ATOM 2578 O O . LEU A 1 327 ? 3.105 12.447 15.895 1.00 95.50 327 LEU A O 1
ATOM 2582 N N . LEU A 1 328 ? 1.609 10.843 15.432 1.00 95.50 328 LEU A N 1
ATOM 2583 C CA . LEU A 1 328 ? 0.902 10.962 16.707 1.00 95.50 328 LEU A CA 1
ATOM 2584 C C . LEU A 1 328 ? 1.764 10.445 17.865 1.00 95.50 328 LEU A C 1
ATOM 2586 O O . LEU A 1 328 ? 1.783 11.077 18.924 1.00 95.50 328 LEU A O 1
ATOM 2590 N N . LEU A 1 329 ? 2.506 9.353 17.664 1.00 90.06 329 LEU A N 1
ATOM 2591 C CA . LEU A 1 329 ? 3.417 8.763 18.652 1.00 90.06 329 LEU A CA 1
ATOM 2592 C C . LEU A 1 329 ? 4.597 9.679 19.010 1.00 90.06 329 LEU A C 1
ATOM 2594 O O . LEU A 1 329 ? 5.112 9.619 20.131 1.00 90.06 329 LEU A O 1
ATOM 2598 N N . GLU A 1 330 ? 4.991 10.560 18.094 1.00 90.00 330 GLU A N 1
ATOM 2599 C CA . GLU A 1 330 ? 6.004 11.599 18.318 1.00 90.00 330 GLU A CA 1
ATOM 2600 C C . GLU A 1 330 ? 5.434 12.873 18.963 1.00 90.00 330 GLU A C 1
ATOM 2602 O O . GLU A 1 330 ? 6.180 13.714 19.466 1.00 90.00 330 GLU A O 1
ATOM 2607 N N . SER A 1 331 ? 4.110 13.024 18.989 1.00 92.62 331 SER A N 1
ATOM 2608 C CA . SER A 1 331 ? 3.442 14.221 19.499 1.00 92.62 331 SER A CA 1
ATOM 2609 C C . SER A 1 331 ? 3.228 14.198 21.026 1.00 92.62 331 SER A C 1
ATOM 2611 O O . SER A 1 331 ? 3.251 13.136 21.658 1.00 92.62 331 SER A O 1
ATOM 2613 N N . PRO A 1 332 ? 2.891 15.347 21.644 1.00 85.69 332 PRO A N 1
ATOM 2614 C CA . PRO A 1 332 ? 2.439 15.389 23.038 1.00 85.69 332 PRO A CA 1
ATOM 2615 C C . PRO A 1 332 ? 1.161 14.573 23.315 1.00 85.69 332 PRO A C 1
ATOM 2617 O O . PRO A 1 332 ? 0.917 14.193 24.457 1.00 85.69 332 PRO A O 1
ATOM 2620 N N . ALA A 1 333 ? 0.352 14.273 22.289 1.00 88.81 333 ALA A N 1
ATOM 2621 C CA . ALA A 1 333 ? -0.900 13.519 22.406 1.00 88.81 333 ALA A CA 1
ATOM 2622 C C . ALA A 1 333 ? -0.717 11.989 22.312 1.00 88.81 333 ALA A C 1
ATOM 2624 O O . ALA A 1 333 ? -1.698 11.244 22.334 1.00 88.81 333 ALA A O 1
ATOM 2625 N N . ARG A 1 334 ? 0.528 11.496 22.243 1.00 86.56 334 ARG A N 1
ATOM 2626 C CA . ARG A 1 334 ? 0.870 10.077 22.031 1.00 86.56 334 ARG A CA 1
ATOM 2627 C C . ARG A 1 334 ? 0.253 9.080 23.017 1.00 86.56 334 ARG A C 1
ATOM 2629 O O . ARG A 1 334 ? 0.128 7.909 22.682 1.00 86.56 334 ARG A O 1
ATOM 2636 N N . PHE A 1 335 ? -0.128 9.514 24.218 1.00 82.25 335 PHE A N 1
ATOM 2637 C CA . PHE A 1 335 ? -0.730 8.652 25.248 1.00 82.25 335 PHE A CA 1
ATOM 2638 C C . PHE A 1 335 ? -2.260 8.703 25.279 1.00 82.25 335 PHE A C 1
ATOM 2640 O O . PHE A 1 335 ? -2.875 7.929 26.001 1.00 82.25 335 PHE A O 1
ATOM 2647 N N . SER A 1 336 ? -2.885 9.618 24.540 1.00 85.44 336 SER A N 1
ATOM 2648 C CA . SER A 1 336 ? -4.332 9.839 24.610 1.00 85.44 336 SER A CA 1
ATOM 2649 C C . SER A 1 336 ? -5.119 8.755 23.875 1.00 85.44 336 SER A C 1
ATOM 2651 O O . SER A 1 336 ? -6.089 8.242 24.418 1.00 85.44 336 SER A O 1
ATOM 2653 N N . GLY A 1 337 ? -4.646 8.342 22.699 1.00 92.25 337 GLY A N 1
ATOM 2654 C CA . GLY A 1 337 ? -5.300 7.301 21.913 1.00 92.25 337 GLY A CA 1
ATOM 2655 C C . GLY A 1 337 ? -6.501 7.797 21.104 1.00 92.25 337 GLY A C 1
ATOM 2656 O O . GLY A 1 337 ? -7.210 8.711 21.527 1.00 92.25 337 GLY A O 1
ATOM 2657 N N . CYS A 1 338 ? -6.747 7.198 19.942 1.00 95.62 338 CYS A N 1
ATOM 2658 C CA . CYS A 1 338 ? -7.912 7.506 19.114 1.00 95.62 338 CYS A CA 1
ATOM 2659 C C . CYS A 1 338 ? -8.341 6.289 18.282 1.00 95.62 338 CYS A C 1
ATOM 2661 O O . CYS A 1 338 ? -7.505 5.655 17.637 1.00 95.62 338 CYS A O 1
ATOM 2663 N N . SER A 1 339 ? -9.641 6.001 18.256 1.00 95.75 339 SER A N 1
ATOM 2664 C CA . SER A 1 339 ? -10.271 5.142 17.248 1.00 95.75 339 SER A CA 1
ATOM 2665 C C . SER A 1 339 ? -10.548 5.960 15.981 1.00 95.75 339 SER A C 1
ATOM 2667 O O . SER A 1 339 ? -10.758 7.172 16.057 1.00 95.75 339 SER A O 1
ATOM 2669 N N . LEU A 1 340 ? -10.545 5.329 14.811 1.00 97.25 340 LEU A N 1
ATOM 2670 C CA . LEU A 1 340 ? -10.657 6.014 13.523 1.00 97.25 340 LEU A CA 1
ATOM 2671 C C . LEU A 1 340 ? -11.584 5.246 12.580 1.00 97.25 340 LEU A C 1
ATOM 2673 O O . LEU A 1 340 ? -11.353 4.069 12.337 1.00 97.25 340 LEU A O 1
ATOM 2677 N N . ALA A 1 341 ? -12.551 5.928 11.974 1.00 97.38 341 ALA A N 1
ATOM 2678 C CA . ALA A 1 341 ? -13.263 5.453 10.793 1.00 97.38 341 ALA A CA 1
ATOM 2679 C C . ALA A 1 341 ? -13.073 6.441 9.637 1.00 97.38 341 ALA A C 1
ATOM 2681 O O . ALA A 1 341 ? -13.185 7.654 9.817 1.00 97.38 341 ALA A O 1
ATOM 2682 N N . VAL A 1 342 ? -12.792 5.930 8.444 1.00 97.75 342 VAL A N 1
ATOM 2683 C CA . VAL A 1 342 ? -12.569 6.712 7.226 1.00 97.75 342 VAL A CA 1
ATOM 2684 C C . VAL A 1 342 ? -13.440 6.158 6.111 1.00 97.75 342 VAL A C 1
ATOM 2686 O O . VAL A 1 342 ? -13.530 4.946 5.935 1.00 97.75 342 VAL A O 1
ATOM 2689 N N . ALA A 1 343 ? -14.053 7.049 5.342 1.00 98.12 343 ALA A N 1
ATOM 2690 C CA . ALA A 1 343 ? -14.768 6.725 4.121 1.00 98.12 343 ALA A CA 1
ATOM 2691 C C . ALA A 1 343 ? -14.287 7.631 2.987 1.00 98.12 343 ALA A C 1
ATOM 2693 O O . ALA A 1 343 ? -14.457 8.850 3.042 1.00 98.12 343 ALA A O 1
ATOM 2694 N N . LEU A 1 344 ? -13.687 7.030 1.965 1.00 98.31 344 LEU A N 1
ATOM 2695 C CA . LEU A 1 344 ? -13.218 7.694 0.756 1.00 98.31 344 LEU A CA 1
ATOM 2696 C C . LEU A 1 344 ? -14.072 7.222 -0.424 1.00 98.31 344 LEU A C 1
ATOM 2698 O O . LEU A 1 344 ? -14.086 6.041 -0.758 1.00 98.31 344 LEU A O 1
ATOM 2702 N N . VAL A 1 345 ? -14.787 8.148 -1.052 1.00 98.06 345 VAL A N 1
ATOM 2703 C CA . VAL A 1 345 ? -15.539 7.909 -2.288 1.00 98.06 345 VAL A CA 1
ATOM 2704 C C . VAL A 1 345 ? -14.692 8.377 -3.464 1.00 98.06 345 VAL A C 1
ATOM 2706 O O . VAL A 1 345 ? -14.172 9.492 -3.416 1.00 98.06 345 VAL A O 1
ATOM 2709 N N . VAL A 1 346 ? -14.570 7.544 -4.498 1.00 97.88 346 VAL A N 1
ATOM 2710 C CA . VAL A 1 346 ? -13.886 7.832 -5.770 1.00 97.88 346 VAL A CA 1
ATOM 2711 C C . VAL A 1 346 ? -14.723 7.266 -6.916 1.00 97.88 346 VAL A C 1
ATOM 2713 O O . VAL A 1 346 ? -14.750 6.054 -7.141 1.00 97.88 346 VAL A O 1
ATOM 2716 N N . GLY A 1 347 ? -15.444 8.130 -7.630 1.00 96.75 347 GLY A N 1
ATOM 2717 C CA . GLY A 1 347 ? -16.403 7.711 -8.650 1.00 96.75 347 GLY A CA 1
ATOM 2718 C C . GLY A 1 347 ? -17.506 6.843 -8.042 1.00 96.75 347 GLY A C 1
ATOM 2719 O O . GLY A 1 347 ? -18.284 7.297 -7.207 1.00 96.75 347 GLY A O 1
ATOM 2720 N N . THR A 1 348 ? -17.563 5.575 -8.448 1.00 95.19 348 THR A N 1
ATOM 2721 C CA . THR A 1 348 ? -18.483 4.558 -7.906 1.00 95.19 348 THR A CA 1
ATOM 2722 C C . THR A 1 348 ? -17.869 3.726 -6.782 1.00 95.19 348 THR A C 1
ATOM 2724 O O . THR A 1 348 ? -18.542 2.858 -6.239 1.00 95.19 348 THR A O 1
ATOM 2727 N N . ARG A 1 349 ? -16.609 3.945 -6.406 1.00 96.12 349 ARG A N 1
ATOM 2728 C CA . ARG A 1 349 ? -15.924 3.140 -5.388 1.00 96.12 349 ARG A CA 1
ATOM 2729 C C . ARG A 1 349 ? -16.016 3.808 -4.027 1.00 96.12 349 ARG A C 1
ATOM 2731 O O . ARG A 1 349 ? -15.777 5.005 -3.900 1.00 96.12 349 ARG A O 1
ATOM 2738 N N . LEU A 1 350 ? -16.341 3.021 -3.009 1.00 96.81 350 LEU A N 1
ATOM 2739 C CA . LEU A 1 350 ? -16.354 3.410 -1.606 1.00 96.81 350 LEU A CA 1
ATOM 2740 C C . LEU A 1 350 ? -15.294 2.600 -0.860 1.00 96.81 350 LEU A C 1
ATOM 2742 O O . LEU A 1 350 ? -15.454 1.399 -0.655 1.00 96.81 350 LEU A O 1
ATOM 2746 N N . VAL A 1 351 ? -14.231 3.269 -0.434 1.00 96.88 351 VAL A N 1
ATOM 2747 C CA . VAL A 1 351 ? -13.168 2.698 0.394 1.00 96.88 351 VAL A CA 1
ATOM 2748 C C . VAL A 1 351 ? -13.471 3.036 1.850 1.00 96.88 351 VAL A C 1
ATOM 2750 O O . VAL A 1 351 ? -13.603 4.206 2.208 1.00 96.88 351 VAL A O 1
ATOM 2753 N N . LEU A 1 352 ? -13.594 2.017 2.690 1.00 96.75 352 LEU A N 1
ATOM 2754 C CA . LEU A 1 352 ? -13.851 2.133 4.121 1.00 96.75 352 LEU A CA 1
ATOM 2755 C C . LEU A 1 352 ? -12.637 1.642 4.890 1.00 96.75 352 LEU A C 1
ATOM 2757 O O . LEU A 1 352 ? -12.167 0.545 4.623 1.00 96.75 352 LEU A O 1
ATOM 2761 N N . GLY A 1 353 ? -12.162 2.428 5.851 1.00 95.12 353 GLY A N 1
ATOM 2762 C CA . GLY A 1 353 ? -11.112 2.036 6.786 1.00 95.12 353 GLY A CA 1
ATOM 2763 C C . GLY A 1 353 ? -11.594 2.186 8.222 1.00 95.12 353 GLY A C 1
ATOM 2764 O O . GLY A 1 353 ? -12.140 3.238 8.549 1.00 95.12 353 GLY A O 1
ATOM 2765 N N . THR A 1 354 ? -11.394 1.192 9.087 1.00 95.69 354 THR A N 1
ATOM 2766 C CA . THR A 1 354 ? -11.695 1.331 10.525 1.00 95.69 354 THR A CA 1
ATOM 2767 C C . THR A 1 354 ? -10.567 0.878 11.426 1.00 95.69 354 THR A C 1
ATOM 2769 O O . THR A 1 354 ? -9.744 0.032 11.077 1.00 95.69 354 THR A O 1
ATOM 2772 N N . LEU A 1 355 ? -10.552 1.464 12.618 1.00 92.81 355 LEU A N 1
ATOM 2773 C CA . LEU A 1 355 ? -9.575 1.230 13.657 1.00 92.81 355 LEU A CA 1
ATOM 2774 C C . LEU A 1 355 ? -10.233 1.496 15.022 1.00 92.81 355 LEU A C 1
ATOM 2776 O O . LEU A 1 355 ? -10.883 2.526 15.230 1.00 92.81 355 LEU A O 1
ATOM 2780 N N . GLY A 1 356 ? -10.071 0.564 15.958 1.00 91.25 356 GLY A N 1
ATOM 2781 C CA . GLY A 1 356 ? -10.626 0.656 17.310 1.00 91.25 356 GLY A CA 1
ATOM 2782 C C . GLY A 1 356 ? -12.140 0.475 17.371 1.00 91.25 356 GLY A C 1
ATOM 2783 O O . GLY A 1 356 ? -12.714 -0.263 16.579 1.00 91.25 356 GLY A O 1
ATOM 2784 N N . GLY A 1 357 ? -12.795 1.144 18.319 1.00 90.62 357 GLY A N 1
ATOM 2785 C CA . GLY A 1 357 ? -14.216 0.927 18.638 1.00 90.62 357 GLY A CA 1
ATOM 2786 C C . GLY A 1 357 ? -15.200 1.553 17.645 1.00 90.62 357 GLY A C 1
ATOM 2787 O O . GLY A 1 357 ? -16.412 1.372 17.761 1.00 90.62 357 GLY A O 1
ATOM 2788 N N . THR A 1 358 ? -14.692 2.281 16.649 1.00 94.38 358 THR A N 1
ATOM 2789 C CA . THR A 1 358 ? -15.526 2.851 15.587 1.00 94.38 358 THR A CA 1
ATOM 2790 C C . THR A 1 358 ? -16.044 1.762 14.649 1.00 94.38 358 THR A C 1
ATOM 2792 O O . THR A 1 358 ? -15.390 0.741 14.440 1.00 94.38 358 THR A O 1
ATOM 2795 N N . ARG A 1 359 ? -17.230 1.973 14.071 1.00 93.25 359 ARG A N 1
ATOM 2796 C CA . ARG A 1 359 ? -17.857 1.027 13.133 1.00 93.25 359 ARG A CA 1
ATOM 2797 C C . ARG A 1 359 ? -18.466 1.718 11.924 1.00 93.25 359 ARG A C 1
ATOM 2799 O O . ARG A 1 359 ? -19.008 2.821 12.039 1.00 93.25 359 ARG A O 1
ATOM 2806 N N . CYS A 1 360 ? -18.448 1.011 10.800 1.00 95.31 360 CYS A N 1
ATOM 2807 C CA . CYS A 1 360 ? -19.041 1.437 9.539 1.00 95.31 360 CYS A CA 1
ATOM 2808 C C . CYS A 1 360 ? -20.255 0.570 9.195 1.00 95.31 360 CYS A C 1
ATOM 2810 O O . CYS A 1 360 ? -20.144 -0.651 9.065 1.00 95.31 360 CYS A O 1
ATOM 2812 N N . ILE A 1 361 ? -21.413 1.206 9.009 1.00 95.38 361 ILE A N 1
ATOM 2813 C CA . ILE A 1 361 ? -22.656 0.533 8.618 1.00 95.38 361 ILE A CA 1
ATOM 2814 C C . ILE A 1 361 ? -23.101 1.073 7.264 1.00 95.38 361 ILE A C 1
ATOM 2816 O O . ILE A 1 361 ? -23.469 2.244 7.152 1.00 95.38 361 ILE A O 1
ATOM 2820 N N . LEU A 1 362 ? -23.091 0.211 6.250 1.00 95.00 362 LEU A N 1
ATOM 2821 C CA . LEU A 1 362 ? -23.654 0.507 4.941 1.00 95.00 362 LEU A CA 1
ATOM 2822 C C . LEU A 1 362 ? -25.102 0.028 4.892 1.00 95.00 362 LEU A C 1
ATOM 2824 O O . LEU A 1 362 ? -25.410 -1.116 5.226 1.00 95.00 362 LEU A O 1
ATOM 2828 N N . CYS A 1 363 ? -25.988 0.916 4.463 1.00 95.12 363 CYS A N 1
ATOM 2829 C CA . CYS A 1 363 ? -27.407 0.651 4.319 1.00 95.12 363 CYS A CA 1
ATOM 2830 C C . CYS A 1 363 ? -27.833 0.962 2.882 1.00 95.12 363 CYS A C 1
ATOM 2832 O O . CYS A 1 363 ? -27.423 1.973 2.309 1.00 95.12 363 CYS A O 1
ATOM 2834 N N . GLY A 1 364 ? -28.679 0.120 2.302 1.00 91.69 364 GLY A N 1
ATOM 2835 C CA . GLY A 1 364 ? -29.227 0.361 0.971 1.00 91.69 364 GLY A CA 1
ATOM 2836 C C . GLY A 1 364 ? -30.311 -0.643 0.594 1.00 91.69 364 GLY A C 1
ATOM 2837 O O . GLY A 1 364 ? -30.600 -1.561 1.362 1.00 91.69 364 GLY A O 1
ATOM 2838 N N . PRO A 1 365 ? -30.936 -0.503 -0.583 1.00 86.69 365 PRO A N 1
ATOM 2839 C CA . PRO A 1 365 ? -31.900 -1.475 -1.077 1.00 86.69 365 PRO A CA 1
ATOM 2840 C C . PRO A 1 365 ? -31.276 -2.879 -1.153 1.00 86.69 365 PRO A C 1
ATOM 2842 O O . PRO A 1 365 ? -30.125 -3.005 -1.576 1.00 86.69 365 PRO A O 1
ATOM 2845 N N . PRO A 1 366 ? -32.006 -3.951 -0.798 1.00 85.00 366 PRO A N 1
ATOM 2846 C CA . PRO A 1 366 ? -31.483 -5.309 -0.904 1.00 85.00 366 PRO A CA 1
ATOM 2847 C C . PRO A 1 366 ? -31.101 -5.647 -2.354 1.00 85.00 366 PRO A C 1
ATOM 2849 O O . PRO A 1 366 ? -31.810 -5.285 -3.295 1.00 85.00 366 PRO A O 1
ATOM 2852 N N . ALA A 1 367 ? -30.009 -6.396 -2.545 1.00 76.56 367 ALA A N 1
ATOM 2853 C CA . ALA A 1 367 ? -29.465 -6.730 -3.870 1.00 76.56 367 ALA A CA 1
ATOM 2854 C C . ALA A 1 367 ? -30.488 -7.411 -4.804 1.00 76.56 367 ALA A C 1
ATOM 2856 O O . ALA A 1 367 ? -30.479 -7.209 -6.019 1.00 76.56 367 ALA A O 1
ATOM 2857 N N . VAL A 1 368 ? -31.418 -8.189 -4.236 1.00 70.31 368 VAL A N 1
ATOM 2858 C CA . VAL A 1 368 ? -32.512 -8.834 -4.983 1.00 70.31 368 VAL A CA 1
ATOM 2859 C C . VAL A 1 368 ? -33.455 -7.794 -5.599 1.00 70.31 368 VAL A C 1
ATOM 2861 O O . VAL A 1 368 ? -33.863 -7.936 -6.750 1.00 70.31 368 VAL A O 1
ATOM 2864 N N . ALA A 1 369 ? -33.745 -6.713 -4.872 1.00 62.94 369 ALA A N 1
ATOM 2865 C CA . ALA A 1 369 ? -34.591 -5.630 -5.359 1.00 62.94 369 ALA A CA 1
ATOM 2866 C C . ALA A 1 369 ? -33.883 -4.810 -6.450 1.00 62.94 369 ALA A C 1
ATOM 2868 O O . ALA A 1 369 ? -34.527 -4.403 -7.413 1.00 62.94 369 ALA A O 1
ATOM 2869 N N . GLN A 1 370 ? -32.557 -4.636 -6.375 1.00 65.88 370 GLN A N 1
ATOM 2870 C CA . GLN A 1 370 ? -31.794 -3.880 -7.380 1.00 65.88 370 GLN A CA 1
ATOM 2871 C C . GLN A 1 370 ? -31.931 -4.459 -8.798 1.00 65.88 370 GLN A C 1
ATOM 2873 O O . GLN A 1 370 ? -32.092 -3.699 -9.752 1.00 65.88 370 GLN A O 1
ATOM 2878 N N . LYS A 1 371 ? -31.942 -5.793 -8.947 1.00 68.31 371 LYS A N 1
ATOM 2879 C CA . LYS A 1 371 ? -32.131 -6.444 -10.258 1.00 68.31 371 LYS A CA 1
ATOM 2880 C C . LYS A 1 371 ? -33.540 -6.240 -10.827 1.00 68.31 371 LYS A C 1
ATOM 2882 O O . LYS A 1 371 ? -33.695 -6.141 -12.039 1.00 68.31 371 LYS A O 1
ATOM 2887 N N . GLN A 1 372 ? -34.559 -6.155 -9.970 1.00 64.75 372 GLN A N 1
ATOM 2888 C CA . GLN A 1 372 ? -35.958 -5.973 -10.381 1.00 64.75 372 GLN A CA 1
ATOM 2889 C C . GLN A 1 372 ? -36.308 -4.500 -10.661 1.00 64.75 372 GLN A C 1
ATOM 2891 O O . GLN A 1 372 ? -37.099 -4.201 -11.554 1.00 64.75 372 GLN A O 1
ATOM 2896 N N . LEU A 1 373 ? -35.674 -3.567 -9.947 1.00 61.31 373 LEU A N 1
ATOM 2897 C CA . LEU A 1 373 ? -35.867 -2.118 -10.088 1.00 61.31 373 LEU A CA 1
ATOM 2898 C C . LEU A 1 373 ? -35.243 -1.511 -11.356 1.00 61.31 373 LEU A C 1
ATOM 2900 O O . LEU A 1 373 ? -35.480 -0.339 -11.649 1.00 61.31 373 LEU A O 1
ATOM 2904 N N . ALA A 1 374 ? -34.478 -2.282 -12.133 1.00 62.75 374 ALA A N 1
ATOM 2905 C CA . ALA A 1 374 ? -33.931 -1.816 -13.406 1.00 62.75 374 ALA A CA 1
ATOM 2906 C C . ALA A 1 374 ? -35.021 -1.520 -14.462 1.00 62.75 374 ALA A C 1
ATOM 2908 O O . ALA A 1 374 ? -34.765 -0.730 -15.366 1.00 62.75 374 ALA A O 1
ATOM 2909 N N . GLY A 1 375 ? -36.227 -2.099 -14.330 1.00 60.66 375 GLY A N 1
ATOM 2910 C CA . GLY A 1 375 ? -37.313 -1.978 -15.319 1.00 60.66 375 GLY A CA 1
ATOM 2911 C C . GLY A 1 375 ? -38.604 -1.276 -14.866 1.00 60.66 375 GLY A C 1
ATOM 2912 O O . GLY A 1 375 ? -39.464 -1.030 -15.705 1.00 60.66 375 GLY A O 1
ATOM 2913 N N . ALA A 1 376 ? -38.775 -0.946 -13.579 1.00 57.97 376 ALA A N 1
ATOM 2914 C CA . ALA A 1 376 ? -40.008 -0.345 -13.043 1.00 57.97 376 ALA A CA 1
ATOM 2915 C C . ALA A 1 376 ? -39.791 1.095 -12.537 1.00 57.97 376 ALA A C 1
ATOM 2917 O O . ALA A 1 376 ? -38.675 1.472 -12.183 1.00 57.97 376 ALA A O 1
ATOM 2918 N N . SER A 1 377 ? -40.862 1.901 -12.485 1.00 59.59 377 SER A N 1
ATOM 2919 C CA . SER A 1 377 ? -40.831 3.295 -12.007 1.00 59.59 377 SER A CA 1
ATOM 2920 C C . SER A 1 377 ? -40.216 3.387 -10.599 1.00 59.59 377 SER A C 1
ATOM 2922 O O . SER A 1 377 ? -40.827 2.995 -9.602 1.00 59.59 377 SER A O 1
ATOM 2924 N N . ARG A 1 378 ? -38.969 3.877 -10.538 1.00 57.78 378 ARG A N 1
ATOM 2925 C CA . ARG A 1 378 ? -38.050 3.771 -9.387 1.00 57.78 378 ARG A CA 1
ATOM 2926 C C . ARG A 1 378 ? -38.538 4.453 -8.103 1.00 57.78 378 ARG A C 1
ATOM 2928 O O . ARG A 1 378 ? -38.069 4.109 -7.023 1.00 57.78 378 ARG A O 1
ATOM 2935 N N . LEU A 1 379 ? -39.477 5.392 -8.208 1.00 57.38 379 LEU A N 1
ATOM 2936 C CA . LEU A 1 379 ? -39.902 6.245 -7.093 1.00 57.38 379 LEU A CA 1
ATOM 2937 C C . LEU A 1 379 ? -40.846 5.552 -6.097 1.00 57.38 379 LEU A C 1
ATOM 2939 O O . LEU A 1 379 ? -40.830 5.899 -4.922 1.00 57.38 379 LEU A O 1
ATOM 2943 N N . VAL A 1 380 ? -41.641 4.560 -6.519 1.00 58.06 380 VAL A N 1
ATOM 2944 C CA . VAL A 1 380 ? -42.679 3.966 -5.646 1.00 58.06 380 VAL A CA 1
ATOM 2945 C C . VAL A 1 380 ? -42.167 2.743 -4.873 1.00 58.06 380 VAL A C 1
ATOM 2947 O O . VAL A 1 380 ? -42.535 2.536 -3.720 1.00 58.06 380 VAL A O 1
ATOM 2950 N N . ALA A 1 381 ? -41.266 1.949 -5.459 1.00 56.78 381 ALA A N 1
ATOM 2951 C CA . ALA A 1 381 ? -40.765 0.724 -4.827 1.00 56.78 381 ALA A CA 1
ATOM 2952 C C . ALA A 1 381 ? -39.730 0.975 -3.707 1.00 56.78 381 ALA A C 1
ATOM 2954 O O . ALA A 1 381 ? -39.587 0.146 -2.808 1.00 56.78 381 ALA A O 1
ATOM 2955 N N . ALA A 1 382 ? -39.039 2.121 -3.711 1.00 58.22 382 ALA A N 1
ATOM 2956 C CA . ALA A 1 382 ? -38.009 2.441 -2.716 1.00 58.22 382 ALA A CA 1
ATOM 2957 C C . ALA A 1 382 ? -38.567 2.769 -1.313 1.00 58.22 382 ALA A C 1
ATOM 2959 O O . ALA A 1 382 ? -37.843 2.652 -0.324 1.00 58.22 382 ALA A O 1
ATOM 2960 N N . ALA A 1 383 ? -39.844 3.156 -1.211 1.00 63.84 383 ALA A N 1
ATOM 2961 C CA . ALA A 1 383 ? -40.455 3.574 0.053 1.00 63.84 383 ALA A CA 1
ATOM 2962 C C . ALA A 1 383 ? -40.915 2.405 0.946 1.00 63.84 383 ALA A C 1
ATOM 2964 O O . ALA A 1 383 ? -41.097 2.601 2.144 1.00 63.84 383 ALA A O 1
ATOM 2965 N N . VAL A 1 384 ? -41.109 1.203 0.387 1.00 70.88 384 VAL A N 1
ATOM 2966 C CA . VAL A 1 384 ? -41.763 0.083 1.098 1.00 70.88 384 VAL A CA 1
ATOM 2967 C C . VAL A 1 384 ? -40.783 -1.025 1.490 1.00 70.88 384 VAL A C 1
ATOM 2969 O O . VAL A 1 384 ? -41.009 -1.724 2.476 1.00 70.88 384 VAL A O 1
ATOM 2972 N N . VAL A 1 385 ? -39.681 -1.198 0.754 1.00 78.62 385 VAL A N 1
ATOM 2973 C CA . VAL A 1 385 ? -38.722 -2.276 1.032 1.00 78.62 385 VAL A CA 1
ATOM 2974 C C . VAL A 1 385 ? -37.750 -1.841 2.138 1.00 78.62 385 VAL A C 1
ATOM 2976 O O . VAL A 1 385 ? -37.081 -0.815 1.976 1.00 78.62 385 VAL A O 1
ATOM 2979 N N . PRO A 1 386 ? -37.633 -2.598 3.247 1.00 83.50 386 PRO A N 1
ATOM 2980 C CA . PRO A 1 386 ? -36.635 -2.331 4.275 1.00 83.50 386 PRO A CA 1
ATOM 2981 C C . PRO A 1 386 ? -35.231 -2.354 3.676 1.00 83.50 386 PRO A C 1
ATOM 2983 O O . PRO A 1 386 ? -34.893 -3.248 2.895 1.00 83.50 386 PRO A O 1
ATOM 2986 N N . TRP A 1 387 ? -34.407 -1.376 4.039 1.00 89.25 387 TRP A N 1
ATOM 2987 C CA . TRP A 1 387 ? -33.016 -1.361 3.608 1.00 89.25 387 TRP A CA 1
ATOM 2988 C C . TRP A 1 387 ? -32.248 -2.541 4.212 1.00 89.25 387 TRP A C 1
ATOM 2990 O O . TRP A 1 387 ? -32.356 -2.835 5.403 1.00 89.25 387 TRP A O 1
ATOM 3000 N N . ALA A 1 388 ? -31.462 -3.213 3.374 1.00 90.00 388 ALA A N 1
ATOM 3001 C CA . ALA A 1 388 ? -30.473 -4.174 3.820 1.00 90.00 388 ALA A CA 1
ATOM 3002 C C . ALA A 1 388 ? -29.366 -3.441 4.582 1.00 90.00 388 ALA A C 1
ATOM 3004 O O . ALA A 1 388 ? -28.968 -2.330 4.218 1.00 90.00 388 ALA A O 1
ATOM 3005 N N . VAL A 1 389 ? -28.880 -4.086 5.638 1.00 91.12 389 VAL A N 1
ATOM 3006 C CA . VAL A 1 389 ? -27.856 -3.542 6.523 1.00 91.12 389 VAL A CA 1
ATOM 3007 C C . VAL A 1 389 ? -26.632 -4.428 6.451 1.00 91.12 389 VAL A C 1
ATOM 3009 O O . VAL A 1 389 ? -26.716 -5.628 6.702 1.00 91.12 389 VAL A O 1
ATOM 3012 N N . GLN A 1 390 ? -25.497 -3.824 6.133 1.00 90.50 390 GLN A N 1
ATOM 3013 C CA . GLN A 1 390 ? -24.211 -4.490 6.089 1.00 90.50 390 GLN A CA 1
ATOM 3014 C C . GLN A 1 390 ? -23.261 -3.772 7.047 1.00 90.50 390 GLN A C 1
ATOM 3016 O O . GLN A 1 390 ? -22.880 -2.622 6.822 1.00 90.50 390 GLN A O 1
ATOM 3021 N N . ALA A 1 391 ? -22.877 -4.449 8.130 1.00 85.44 391 ALA A N 1
ATOM 3022 C CA . ALA A 1 391 ? -21.707 -4.042 8.899 1.00 85.44 391 ALA A CA 1
ATOM 3023 C C . ALA A 1 391 ? -20.483 -4.331 8.024 1.00 85.44 391 ALA A C 1
ATOM 3025 O O . ALA A 1 391 ? -20.266 -5.479 7.637 1.00 85.44 391 ALA A O 1
ATOM 3026 N N . VAL A 1 392 ? -19.766 -3.284 7.613 1.00 79.88 392 VAL A N 1
ATOM 3027 C CA . VAL A 1 392 ? -18.693 -3.450 6.625 1.00 79.88 392 VAL A CA 1
ATOM 3028 C C . VAL A 1 392 ? -17.364 -3.714 7.308 1.00 79.88 392 VAL A C 1
ATOM 3030 O O . VAL A 1 392 ? -16.658 -4.625 6.886 1.00 79.88 392 VAL A O 1
ATOM 3033 N N . VAL A 1 393 ? -17.042 -2.913 8.328 1.00 75.94 393 VAL A N 1
ATOM 3034 C CA . VAL A 1 393 ? -15.786 -2.979 9.081 1.00 75.94 393 VAL A CA 1
ATOM 3035 C C . VAL A 1 393 ? -15.985 -2.384 10.483 1.00 75.94 393 VAL A C 1
ATOM 3037 O O . VAL A 1 393 ? -16.746 -1.415 10.647 1.00 75.94 393 VAL A O 1
ATOM 3040 N N . GLY A 1 394 ? -15.288 -2.932 11.479 1.00 78.94 394 GLY A N 1
ATOM 3041 C CA . GLY A 1 394 ? -15.110 -2.326 12.799 1.00 78.94 394 GLY A CA 1
ATOM 3042 C C . GLY A 1 394 ? -16.164 -2.661 13.858 1.00 78.94 394 GLY A C 1
ATOM 3043 O O . GLY A 1 394 ? -17.020 -3.533 13.709 1.00 78.94 394 GLY A O 1
ATOM 3044 N N . GLY A 1 395 ? -16.100 -1.961 14.990 1.00 80.00 395 GLY A N 1
ATOM 3045 C CA . GLY A 1 395 ? -16.930 -2.229 16.163 1.00 80.00 395 GLY A CA 1
ATOM 3046 C C . GLY A 1 395 ? -16.430 -3.438 16.947 1.00 80.00 395 GLY A C 1
ATOM 3047 O O . GLY A 1 395 ? -15.260 -3.492 17.311 1.00 80.00 395 GLY A O 1
ATOM 3048 N N . ARG A 1 396 ? -17.311 -4.414 17.224 1.00 74.81 396 ARG A N 1
ATOM 3049 C CA . ARG A 1 396 ? -16.985 -5.574 18.081 1.00 74.81 396 ARG A CA 1
ATOM 3050 C C . ARG A 1 396 ? -15.785 -6.369 17.572 1.00 74.81 396 ARG A C 1
ATOM 3052 O O . ARG A 1 396 ? -15.046 -6.903 18.391 1.00 74.81 396 ARG A O 1
ATOM 3059 N N . GLU A 1 397 ? -15.571 -6.391 16.260 1.00 77.94 397 GLU A N 1
ATOM 3060 C CA . GLU A 1 397 ? -14.452 -7.089 15.626 1.00 77.94 397 GLU A CA 1
ATOM 3061 C C . GLU A 1 397 ? -13.084 -6.559 16.078 1.00 77.94 397 GLU A C 1
ATOM 3063 O O . GLU A 1 397 ? -12.132 -7.328 16.112 1.00 77.94 397 GLU A O 1
ATOM 3068 N N . HIS A 1 398 ? -12.993 -5.294 16.506 1.00 77.19 398 HIS A N 1
ATOM 3069 C CA . HIS A 1 398 ? -11.772 -4.659 17.021 1.00 77.19 398 HIS A CA 1
ATOM 3070 C C . HIS A 1 398 ? -11.843 -4.387 18.529 1.00 77.19 398 HIS A C 1
ATOM 3072 O O . HIS A 1 398 ? -11.314 -3.384 19.027 1.00 77.19 398 HIS A O 1
ATOM 3078 N N . THR A 1 399 ? -12.549 -5.243 19.265 1.00 74.00 399 THR A N 1
ATOM 3079 C CA . THR A 1 399 ? -12.654 -5.126 20.721 1.00 74.00 399 THR A CA 1
ATOM 3080 C C . THR A 1 399 ? -12.108 -6.345 21.427 1.00 74.00 399 THR A C 1
ATOM 3082 O O . THR A 1 399 ? -12.139 -7.445 20.885 1.00 74.00 399 THR A O 1
ATOM 3085 N N . ALA A 1 400 ? -11.687 -6.158 22.677 1.00 68.25 400 ALA A N 1
ATOM 3086 C CA . ALA A 1 400 ? -11.232 -7.243 23.536 1.00 68.25 400 ALA A CA 1
ATOM 3087 C C . ALA A 1 400 ? -12.337 -8.287 23.823 1.00 68.25 400 ALA A C 1
ATOM 3089 O O . ALA A 1 400 ? -12.088 -9.354 24.376 1.00 68.25 400 ALA A O 1
ATOM 3090 N N . SER A 1 401 ? -13.588 -7.982 23.458 1.00 71.19 40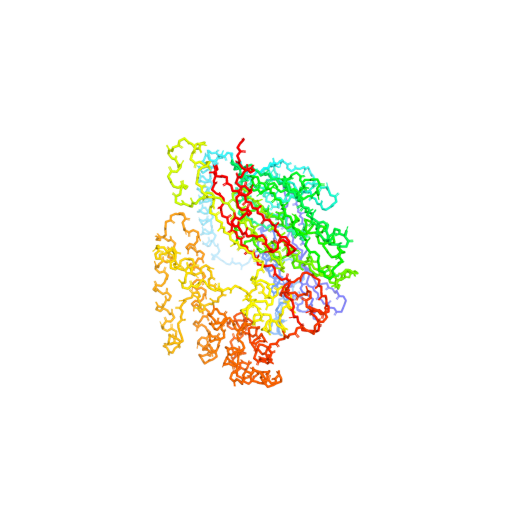1 SER A N 1
ATOM 3091 C CA . SER A 1 401 ? -14.694 -8.940 23.518 1.00 71.19 401 SER A CA 1
ATOM 3092 C C . SER A 1 401 ? -14.691 -9.951 22.365 1.00 71.19 401 SER A C 1
ATOM 3094 O O . SER A 1 401 ? -15.354 -10.982 22.467 1.00 71.19 401 SER A O 1
ATOM 3096 N N . ASN A 1 402 ? -13.950 -9.684 21.285 1.00 73.75 402 ASN A N 1
ATOM 3097 C CA . ASN A 1 402 ? -13.752 -10.628 20.197 1.00 73.75 402 ASN A CA 1
ATOM 3098 C C . ASN A 1 402 ? -12.539 -11.516 20.505 1.00 73.75 402 ASN A C 1
ATOM 3100 O O . ASN A 1 402 ? -11.398 -11.069 20.419 1.00 73.75 402 ASN A O 1
ATOM 3104 N N . ALA A 1 403 ? -12.797 -12.782 20.840 1.00 69.06 403 ALA A N 1
ATOM 3105 C CA . ALA A 1 403 ? -11.757 -13.745 21.185 1.00 69.06 403 ALA A CA 1
ATOM 3106 C C . ALA A 1 403 ? -10.733 -13.948 20.055 1.00 69.06 403 ALA A C 1
ATOM 3108 O O . ALA A 1 403 ? -9.547 -14.068 20.341 1.00 69.06 403 ALA A O 1
ATOM 3109 N N . GLU A 1 404 ? -11.158 -13.931 18.787 1.00 67.81 404 GLU A N 1
ATOM 3110 C CA . GLU A 1 404 ? -10.252 -14.076 17.638 1.00 67.81 404 GLU A CA 1
ATOM 3111 C C . GLU A 1 404 ? -9.318 -12.872 17.504 1.00 67.81 404 GLU A C 1
ATOM 3113 O O . GLU A 1 404 ? -8.126 -13.024 17.257 1.00 67.81 404 GLU A O 1
ATOM 3118 N N . GLU A 1 405 ? -9.840 -11.668 17.728 1.00 67.31 405 GLU A N 1
ATOM 3119 C CA . GLU A 1 405 ? -9.049 -10.441 17.693 1.00 67.31 405 GLU A CA 1
ATOM 3120 C C . GLU A 1 405 ? -8.115 -10.339 18.907 1.00 67.31 405 GLU A C 1
ATOM 3122 O O . GLU A 1 405 ? -6.977 -9.910 18.744 1.00 67.31 405 GLU A O 1
ATOM 3127 N N . CYS A 1 406 ? -8.537 -10.773 20.099 1.00 65.06 406 CYS A N 1
ATOM 3128 C CA . CYS A 1 406 ? -7.648 -10.908 21.259 1.00 65.06 406 CYS A CA 1
ATOM 3129 C C . CYS A 1 406 ? -6.499 -11.865 20.968 1.00 65.06 406 CYS A C 1
ATOM 3131 O O . CYS A 1 406 ? -5.343 -11.481 21.117 1.00 65.06 406 CYS A O 1
ATOM 3133 N N . LEU A 1 407 ? -6.811 -13.060 20.458 1.00 62.16 407 LEU A N 1
ATOM 3134 C CA . LEU A 1 407 ? -5.808 -14.028 20.019 1.00 62.16 407 LEU A CA 1
ATOM 3135 C C . LEU A 1 407 ? -4.889 -13.424 18.945 1.00 62.16 407 LEU A C 1
ATOM 3137 O O . LEU A 1 407 ? -3.688 -13.680 18.964 1.00 62.16 407 LEU A O 1
ATOM 3141 N N . ARG A 1 408 ? -5.421 -12.578 18.047 1.00 64.69 408 ARG A N 1
ATOM 3142 C CA . ARG A 1 408 ? -4.654 -11.856 17.019 1.00 64.69 408 ARG A CA 1
ATOM 3143 C C . ARG A 1 408 ? -3.754 -10.751 17.583 1.00 64.69 408 ARG A C 1
ATOM 3145 O O . ARG A 1 408 ? -2.684 -10.515 17.041 1.00 64.69 408 ARG A O 1
ATOM 3152 N N . ILE A 1 409 ? -4.159 -10.016 18.615 1.00 59.53 409 ILE A N 1
ATOM 3153 C CA . ILE A 1 409 ? -3.297 -9.007 19.261 1.00 59.53 409 ILE A CA 1
ATOM 3154 C C . ILE A 1 409 ? -2.222 -9.685 20.081 1.00 59.53 409 ILE A C 1
ATOM 3156 O O . ILE A 1 409 ? -1.074 -9.270 20.058 1.00 59.53 409 ILE A O 1
ATOM 3160 N N . GLU A 1 410 ? -2.602 -10.691 20.852 1.00 56.12 410 GLU A N 1
ATOM 3161 C CA . GLU A 1 410 ? -1.681 -11.426 21.702 1.00 56.12 410 GLU A CA 1
ATOM 3162 C C . GLU A 1 410 ? -0.677 -12.182 20.852 1.00 56.12 410 GLU A C 1
ATOM 3164 O O . GLU A 1 410 ? 0.494 -12.271 21.220 1.00 56.12 410 GLU A O 1
ATOM 3169 N N . SER A 1 411 ? -1.099 -12.620 19.661 1.00 51.03 411 SER A N 1
ATOM 3170 C CA . SER A 1 411 ? -0.168 -13.002 18.621 1.00 51.03 411 SER A CA 1
ATOM 3171 C C . SER A 1 411 ? 0.628 -11.784 18.115 1.00 51.03 411 SER A C 1
ATOM 3173 O O . SER A 1 411 ? 1.849 -11.759 18.228 1.00 51.03 411 SER A O 1
ATOM 3175 N N . ALA A 1 412 ? 0.018 -10.693 17.667 1.00 48.59 412 ALA A N 1
ATOM 3176 C CA . ALA A 1 412 ? 0.743 -9.515 17.166 1.00 48.59 412 ALA A CA 1
ATOM 3177 C C . ALA A 1 412 ? 1.653 -8.790 18.193 1.00 48.59 412 ALA A C 1
ATOM 3179 O O . ALA A 1 412 ? 2.467 -7.951 17.788 1.00 48.59 412 ALA A O 1
ATOM 3180 N N . GLY A 1 413 ? 1.566 -9.135 19.484 1.00 42.44 413 GLY A N 1
ATOM 3181 C CA . GLY A 1 413 ? 2.365 -8.688 20.626 1.00 42.44 413 GLY A CA 1
ATOM 3182 C C . GLY A 1 413 ? 3.843 -9.067 20.531 1.00 42.44 413 GLY A C 1
ATOM 3183 O O . GLY A 1 413 ? 4.394 -9.741 21.400 1.00 42.44 413 GLY A O 1
ATOM 3184 N N . GLY A 1 414 ? 4.501 -8.575 19.483 1.00 43.69 414 GLY A N 1
ATOM 3185 C CA . GLY A 1 414 ? 5.930 -8.700 19.224 1.00 43.69 414 GLY A CA 1
ATOM 3186 C C . GLY A 1 414 ? 6.394 -8.085 17.898 1.00 43.69 414 GLY A C 1
ATOM 3187 O O . GLY A 1 414 ? 7.515 -7.590 17.864 1.00 43.69 414 GLY A O 1
ATOM 3188 N N . ALA A 1 415 ? 5.549 -8.023 16.856 1.00 42.84 415 ALA A N 1
ATOM 3189 C CA . ALA A 1 415 ? 6.040 -7.879 15.473 1.00 42.84 415 ALA A CA 1
ATOM 3190 C C . ALA A 1 415 ? 5.459 -6.715 14.637 1.00 42.84 415 ALA A C 1
ATOM 3192 O O . ALA A 1 415 ? 5.844 -6.534 13.483 1.00 42.84 415 ALA A O 1
ATOM 3193 N N . LEU A 1 416 ? 4.572 -5.872 15.181 1.00 37.94 416 LEU A N 1
ATOM 3194 C CA . LEU A 1 416 ? 3.909 -4.819 14.387 1.00 37.94 416 LEU A CA 1
ATOM 3195 C C . LEU A 1 416 ? 4.776 -3.590 14.030 1.00 37.94 416 LEU A C 1
ATOM 3197 O O . LEU A 1 416 ? 4.246 -2.606 13.521 1.00 37.94 416 LEU A O 1
ATOM 3201 N N . ILE A 1 417 ? 6.093 -3.597 14.277 1.00 39.25 417 ILE A N 1
ATOM 3202 C CA . ILE A 1 417 ? 6.964 -2.468 13.904 1.00 39.25 417 ILE A CA 1
ATOM 3203 C C . ILE A 1 417 ? 8.292 -2.955 13.308 1.00 39.25 417 ILE A C 1
ATOM 3205 O O . ILE A 1 417 ? 9.324 -2.980 13.978 1.00 39.25 417 ILE A O 1
ATOM 3209 N N . ALA A 1 418 ? 8.290 -3.232 12.004 1.00 34.84 418 ALA A N 1
ATOM 3210 C CA . ALA A 1 418 ? 9.459 -3.012 11.152 1.00 34.84 418 ALA A CA 1
ATOM 3211 C C . ALA A 1 418 ? 9.004 -2.484 9.779 1.00 34.84 418 ALA A C 1
ATOM 3213 O O . ALA A 1 418 ? 8.642 -3.237 8.876 1.00 34.84 418 ALA A O 1
ATOM 3214 N N . GLY A 1 419 ? 9.006 -1.153 9.648 1.00 35.50 419 GLY A N 1
ATOM 3215 C CA . GLY A 1 419 ? 8.508 -0.417 8.485 1.00 35.50 419 GLY A CA 1
ATOM 3216 C C . GLY A 1 419 ? 9.092 -0.844 7.132 1.00 35.50 419 GLY A C 1
ATOM 3217 O O . GLY A 1 419 ? 10.202 -1.367 7.036 1.00 35.50 419 GLY A O 1
ATOM 3218 N N . ASN A 1 420 ? 8.310 -0.585 6.079 1.00 40.25 420 ASN A N 1
ATOM 3219 C CA . ASN A 1 420 ? 8.573 -0.761 4.640 1.00 40.25 420 ASN A CA 1
ATOM 3220 C C . ASN A 1 420 ? 8.981 -2.164 4.137 1.00 40.25 420 ASN A C 1
ATOM 3222 O O . ASN A 1 420 ? 8.825 -2.436 2.949 1.00 40.25 420 ASN A O 1
ATOM 3226 N N . ALA A 1 421 ? 9.439 -3.087 4.988 1.00 39.12 421 ALA A N 1
ATOM 3227 C CA . ALA A 1 421 ? 9.736 -4.471 4.601 1.00 39.12 421 ALA A CA 1
ATOM 3228 C C . ALA A 1 421 ? 8.498 -5.393 4.650 1.00 39.12 421 ALA A C 1
ATOM 3230 O O . ALA A 1 421 ? 8.465 -6.414 3.958 1.00 39.12 421 ALA A O 1
ATOM 3231 N N . GLN A 1 422 ? 7.475 -5.023 5.430 1.00 43.34 422 GLN A N 1
ATOM 3232 C CA . GLN A 1 422 ? 6.267 -5.824 5.671 1.00 43.34 422 GLN A CA 1
ATOM 3233 C C . GLN A 1 422 ? 5.283 -5.823 4.487 1.00 43.34 422 GLN A C 1
ATOM 3235 O O . GLN A 1 422 ? 4.615 -6.828 4.272 1.00 43.34 422 GLN A O 1
ATOM 3240 N N . ALA A 1 423 ? 5.286 -4.795 3.628 1.00 42.16 423 ALA A N 1
ATOM 3241 C CA . ALA A 1 423 ? 4.462 -4.760 2.409 1.00 42.16 423 ALA A CA 1
ATOM 3242 C C . ALA A 1 423 ? 4.806 -5.882 1.398 1.00 42.16 423 ALA A C 1
ATOM 3244 O O . ALA A 1 423 ? 3.973 -6.284 0.593 1.00 42.16 423 ALA A O 1
ATOM 3245 N N . GLN A 1 424 ? 6.025 -6.445 1.450 1.00 43.31 424 GLN A N 1
ATOM 3246 C CA . GLN A 1 424 ? 6.393 -7.636 0.662 1.00 43.31 424 GLN A CA 1
ATOM 3247 C C . GLN A 1 424 ? 6.017 -8.965 1.343 1.00 43.31 424 GLN A C 1
ATOM 3249 O O . GLN A 1 424 ? 6.102 -10.022 0.712 1.00 43.31 424 GLN A O 1
ATOM 3254 N N . LEU A 1 425 ? 5.667 -8.942 2.632 1.00 44.06 425 LEU A N 1
ATOM 3255 C CA . LEU A 1 425 ? 5.325 -10.124 3.430 1.00 44.06 425 LEU A CA 1
ATOM 3256 C C . LEU A 1 425 ? 3.813 -10.273 3.639 1.00 44.06 425 LEU A C 1
ATOM 3258 O O . LEU A 1 425 ? 3.363 -11.404 3.756 1.00 44.06 425 LEU A O 1
ATOM 3262 N N . SER A 1 426 ? 3.048 -9.177 3.605 1.00 43.78 426 SER A N 1
ATOM 3263 C CA . SER A 1 426 ? 1.582 -9.163 3.745 1.00 43.78 426 SER A CA 1
ATOM 3264 C C . SER A 1 426 ? 0.824 -9.617 2.494 1.00 43.78 426 SER A C 1
ATOM 3266 O O . SER A 1 426 ? -0.373 -9.889 2.549 1.00 43.78 426 SER A O 1
ATOM 3268 N N . GLY A 1 427 ? 1.503 -9.715 1.349 1.00 51.75 427 GLY A N 1
ATOM 3269 C CA . GLY A 1 427 ? 0.915 -10.319 0.165 1.00 51.75 427 GLY A CA 1
ATOM 3270 C C . GLY A 1 427 ? 0.722 -11.822 0.378 1.00 51.75 427 GLY A C 1
ATOM 3271 O O . GLY A 1 427 ? 1.708 -12.561 0.453 1.00 51.75 427 GLY A O 1
ATOM 3272 N N . HIS A 1 428 ? -0.534 -12.269 0.398 1.00 65.38 428 HIS A N 1
ATOM 3273 C CA . HIS A 1 428 ? -0.903 -13.681 0.303 1.00 65.38 428 HIS A CA 1
ATOM 3274 C C . HIS A 1 428 ? -1.259 -14.049 -1.133 1.00 65.38 428 HIS A C 1
ATOM 3276 O O . HIS A 1 428 ? -1.902 -13.282 -1.859 1.00 65.38 428 HIS A O 1
ATOM 3282 N N . SER A 1 429 ? -0.816 -15.232 -1.556 1.00 82.75 429 SER A N 1
ATOM 3283 C CA . SER A 1 429 ? -1.270 -15.805 -2.819 1.00 82.75 429 SER A CA 1
ATOM 3284 C C . SER A 1 429 ? -2.792 -15.989 -2.769 1.00 82.75 429 SER A C 1
ATOM 3286 O O . SER A 1 429 ? -3.357 -16.225 -1.704 1.00 82.75 429 SER A O 1
ATOM 3288 N N . ALA A 1 430 ? -3.481 -15.859 -3.908 1.00 75.38 430 ALA A N 1
ATOM 3289 C CA . ALA A 1 430 ? -4.939 -15.987 -3.939 1.00 75.38 430 ALA A CA 1
ATOM 3290 C C . ALA A 1 430 ? -5.384 -17.346 -3.365 1.00 75.38 430 ALA A C 1
ATOM 3292 O O . ALA A 1 430 ? -5.051 -18.393 -3.925 1.00 75.38 430 ALA A O 1
ATOM 3293 N N . GLY A 1 431 ? -6.129 -17.313 -2.255 1.00 77.19 431 GLY A N 1
ATOM 3294 C CA . GLY A 1 431 ? -6.635 -18.509 -1.584 1.00 77.19 431 GLY A CA 1
ATOM 3295 C C . GLY A 1 431 ? -7.690 -19.253 -2.407 1.00 77.19 431 GLY A C 1
ATOM 3296 O O . GLY A 1 431 ? -8.275 -18.704 -3.345 1.00 77.19 431 GLY A O 1
ATOM 3297 N N . ALA A 1 432 ? -7.967 -20.506 -2.034 1.00 81.50 432 ALA A N 1
ATOM 3298 C CA . ALA A 1 432 ? -8.924 -21.365 -2.738 1.00 81.50 432 ALA A CA 1
ATOM 3299 C C . ALA A 1 432 ? -10.329 -20.740 -2.842 1.00 81.50 432 ALA A C 1
ATOM 3301 O O . ALA A 1 432 ? -10.976 -20.858 -3.881 1.00 81.50 432 ALA A O 1
ATOM 3302 N N . GLU A 1 433 ? -10.770 -20.024 -1.804 1.00 72.94 433 GLU A N 1
ATOM 3303 C CA . GLU A 1 433 ? -12.050 -19.306 -1.795 1.00 72.94 433 GLU A CA 1
ATOM 3304 C C . GLU A 1 433 ? -12.077 -18.138 -2.789 1.00 72.94 433 GLU A C 1
ATOM 3306 O O . GLU A 1 433 ? -13.040 -17.981 -3.529 1.00 72.94 433 GLU A O 1
ATOM 3311 N N . CYS A 1 434 ? -11.000 -17.350 -2.879 1.00 73.12 434 CYS A N 1
ATOM 3312 C CA . CYS A 1 434 ? -10.905 -16.252 -3.847 1.00 73.12 434 CYS A CA 1
ATOM 3313 C C . CYS A 1 434 ? -10.939 -16.779 -5.291 1.00 73.12 434 CYS A C 1
ATOM 3315 O O . CYS A 1 434 ? -11.592 -16.207 -6.164 1.00 73.12 434 CYS A O 1
ATOM 3317 N N . LEU A 1 435 ? -10.268 -17.906 -5.539 1.00 85.00 435 LEU A N 1
ATOM 3318 C CA . LEU A 1 435 ? -10.205 -18.528 -6.859 1.00 85.00 435 LEU A CA 1
ATOM 3319 C C . LEU A 1 435 ? -11.506 -19.243 -7.253 1.00 85.00 435 LEU A C 1
ATOM 3321 O O . LEU A 1 435 ? -11.785 -19.359 -8.448 1.00 85.00 435 LEU A O 1
ATOM 3325 N N . SER A 1 436 ? -12.308 -19.715 -6.294 1.00 86.75 436 SER A N 1
ATOM 3326 C CA . SER A 1 436 ? -13.567 -20.419 -6.581 1.00 86.75 436 SER A CA 1
ATOM 3327 C C . SER A 1 436 ? -14.662 -19.490 -7.118 1.00 86.75 436 SER A C 1
ATOM 3329 O O . SER A 1 436 ? -15.537 -19.949 -7.851 1.00 86.75 436 SER A O 1
ATOM 3331 N N . VAL A 1 437 ? -14.574 -18.186 -6.826 1.00 80.12 437 VAL A N 1
ATOM 3332 C CA . VAL A 1 437 ? -15.488 -17.153 -7.347 1.00 80.12 437 VAL A CA 1
ATOM 3333 C C . VAL A 1 437 ? -15.315 -16.946 -8.856 1.00 80.12 437 VAL A C 1
ATOM 3335 O O . VAL A 1 437 ? -16.278 -16.623 -9.551 1.00 80.12 437 VAL A O 1
ATOM 3338 N N . VAL A 1 438 ? -14.107 -17.157 -9.388 1.00 87.94 438 VAL A N 1
ATOM 3339 C CA . VAL A 1 438 ? -13.830 -17.022 -10.824 1.00 87.94 438 VAL A CA 1
ATOM 3340 C C . VAL A 1 438 ? -14.244 -18.304 -11.536 1.00 87.94 438 VAL A C 1
ATOM 3342 O O . VAL A 1 438 ? -13.652 -19.365 -11.322 1.00 87.94 438 VAL A O 1
ATOM 3345 N N . THR A 1 439 ? -15.270 -18.226 -12.381 1.00 94.81 439 THR A N 1
ATOM 3346 C CA . THR A 1 439 ? -15.849 -19.392 -13.065 1.00 94.81 439 THR A CA 1
ATOM 3347 C C . THR A 1 439 ? -14.966 -19.899 -14.202 1.00 94.81 439 THR A C 1
ATOM 3349 O O . THR A 1 439 ? -14.800 -21.112 -14.341 1.00 94.81 439 THR A O 1
ATOM 3352 N N . GLU A 1 440 ? -14.362 -18.997 -14.981 1.00 95.69 440 GLU A N 1
ATOM 3353 C CA . GLU A 1 440 ? -13.491 -19.357 -16.099 1.00 95.69 440 GLU A CA 1
ATOM 3354 C C . GLU A 1 440 ? -12.114 -19.830 -15.605 1.00 95.69 440 GLU A C 1
ATOM 3356 O O . GLU A 1 440 ? -11.397 -19.118 -14.903 1.00 95.69 440 GLU A O 1
ATOM 3361 N N . GLU A 1 441 ? -11.713 -21.041 -16.002 1.00 95.62 441 GLU A N 1
ATOM 3362 C CA . GLU A 1 441 ? -10.454 -21.659 -15.563 1.00 95.62 441 GLU A CA 1
ATOM 3363 C C . GLU A 1 441 ? -9.220 -20.832 -15.954 1.00 95.62 441 GLU A C 1
ATOM 3365 O O . GLU A 1 441 ? -8.278 -20.709 -15.170 1.00 95.62 441 GLU A O 1
ATOM 3370 N N . ARG A 1 442 ? -9.231 -20.216 -17.141 1.00 95.44 442 ARG A N 1
ATOM 3371 C CA . ARG A 1 442 ? -8.131 -19.362 -17.596 1.00 95.44 442 ARG A CA 1
ATOM 3372 C C . ARG A 1 442 ? -8.012 -18.099 -16.758 1.00 95.44 442 ARG A C 1
ATOM 3374 O O . ARG A 1 442 ? -6.911 -17.786 -16.314 1.00 95.44 442 ARG A O 1
ATOM 3381 N N . GLU A 1 443 ? -9.109 -17.374 -16.554 1.00 92.44 443 GLU A N 1
ATOM 3382 C CA . GLU A 1 443 ? -9.098 -16.172 -15.717 1.00 92.44 443 GLU A CA 1
ATOM 3383 C C . GLU A 1 443 ? -8.677 -16.503 -14.288 1.00 92.44 443 GLU A C 1
ATOM 3385 O O . GLU A 1 443 ? -7.872 -15.781 -13.701 1.00 92.44 443 GLU A O 1
ATOM 3390 N N . ARG A 1 444 ? -9.139 -17.641 -13.757 1.00 95.25 444 ARG A N 1
ATOM 3391 C CA . ARG A 1 444 ? -8.727 -18.149 -12.447 1.00 95.25 444 ARG A CA 1
ATOM 3392 C C . ARG A 1 444 ? -7.218 -18.380 -12.388 1.00 95.25 444 ARG A C 1
ATOM 3394 O O . ARG A 1 444 ? -6.572 -17.968 -11.427 1.00 95.25 444 ARG A O 1
ATOM 3401 N N . GLU A 1 445 ? -6.638 -19.000 -13.413 1.00 97.31 445 GLU A N 1
ATOM 3402 C CA . GLU A 1 445 ? -5.197 -19.260 -13.480 1.00 97.31 445 GLU A CA 1
ATOM 3403 C C . GLU A 1 445 ? -4.379 -17.970 -13.658 1.00 97.31 445 GLU A C 1
ATOM 3405 O O . GLU A 1 445 ? -3.346 -17.803 -13.006 1.00 97.31 445 GLU A O 1
ATOM 3410 N N . LEU A 1 446 ? -4.859 -17.024 -14.474 1.00 91.50 446 LEU A N 1
ATOM 3411 C CA . LEU A 1 446 ? -4.266 -15.691 -14.609 1.00 91.50 446 LEU A CA 1
ATOM 3412 C C . LEU A 1 446 ? -4.286 -14.940 -13.276 1.00 91.50 446 LEU A C 1
ATOM 3414 O O . LEU A 1 446 ? -3.263 -14.390 -12.870 1.00 91.50 446 LEU A O 1
ATOM 3418 N N . LEU A 1 447 ? -5.421 -14.949 -12.572 1.00 82.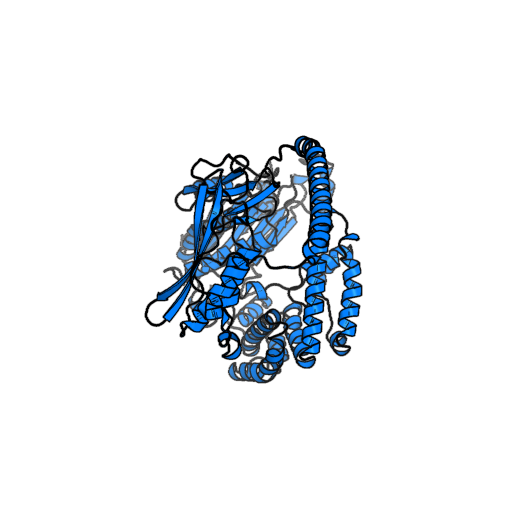69 447 LEU A N 1
ATOM 3419 C CA . LEU A 1 447 ? -5.567 -14.316 -11.265 1.00 82.69 447 LEU A CA 1
ATOM 3420 C C . LEU A 1 447 ? -4.621 -14.952 -10.244 1.00 82.69 447 LEU A C 1
ATOM 3422 O O . LEU A 1 447 ? -3.904 -14.233 -9.549 1.00 82.69 447 LEU A O 1
ATOM 3426 N N . ARG A 1 448 ? -4.559 -16.287 -10.199 1.00 95.31 448 A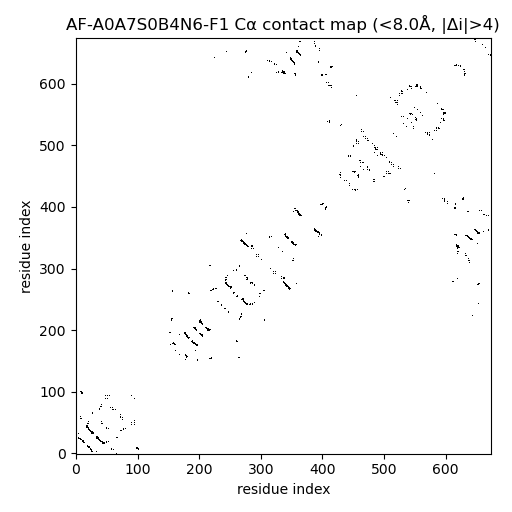RG A N 1
ATOM 3427 C CA . ARG A 1 448 ? -3.662 -17.039 -9.316 1.00 95.31 448 ARG A CA 1
ATOM 3428 C C . ARG A 1 448 ? -2.198 -16.671 -9.550 1.00 95.31 448 ARG A C 1
ATOM 3430 O O . ARG A 1 448 ? -1.495 -16.369 -8.593 1.00 95.31 448 ARG A O 1
ATOM 3437 N N . ILE A 1 449 ? -1.732 -16.669 -10.801 1.00 94.00 449 ILE A N 1
ATOM 3438 C CA . ILE A 1 449 ? -0.338 -16.330 -11.140 1.00 94.00 449 ILE A CA 1
ATOM 3439 C C . ILE A 1 449 ? -0.041 -14.867 -10.809 1.00 94.00 449 ILE A C 1
ATOM 3441 O O . ILE A 1 449 ? 0.985 -14.570 -10.194 1.00 94.00 449 ILE A O 1
ATOM 3445 N N . SER A 1 450 ? -0.936 -13.952 -11.175 1.00 84.00 450 SER A N 1
ATOM 3446 C CA . SER A 1 450 ? -0.773 -12.522 -10.908 1.00 84.00 450 SER A CA 1
ATOM 3447 C C . SER A 1 450 ? -0.695 -12.237 -9.410 1.00 84.00 450 SER A C 1
ATOM 3449 O O . SER A 1 450 ? 0.223 -11.542 -8.976 1.00 84.00 450 SER A O 1
ATOM 3451 N N . ARG A 1 451 ? -1.571 -12.859 -8.610 1.00 84.31 451 ARG A N 1
ATOM 3452 C CA . ARG A 1 451 ? -1.628 -12.703 -7.149 1.00 84.31 451 ARG A CA 1
ATOM 3453 C C . ARG A 1 451 ? -0.612 -13.549 -6.383 1.00 84.31 451 ARG A C 1
ATOM 3455 O O . ARG A 1 451 ? -0.415 -13.296 -5.205 1.00 84.31 451 ARG A O 1
ATOM 3462 N N . ALA A 1 452 ? 0.042 -14.530 -7.007 1.00 87.94 452 ALA A N 1
ATOM 3463 C CA . ALA A 1 452 ? 1.029 -15.358 -6.319 1.00 87.94 452 ALA A CA 1
ATOM 3464 C C . ALA A 1 452 ? 2.207 -14.522 -5.807 1.00 87.94 452 ALA A C 1
ATOM 3466 O O . ALA A 1 452 ? 2.808 -13.746 -6.559 1.00 87.94 452 ALA A O 1
ATOM 3467 N N . THR A 1 453 ? 2.576 -14.702 -4.546 1.00 86.31 453 THR A N 1
ATOM 3468 C CA . THR A 1 453 ? 3.574 -13.835 -3.900 1.00 86.31 453 THR A CA 1
ATOM 3469 C C . THR A 1 453 ? 4.980 -14.419 -3.951 1.00 86.31 453 THR A C 1
ATOM 3471 O O . THR A 1 453 ? 5.970 -13.699 -3.815 1.00 86.31 453 THR A O 1
ATOM 3474 N N . ASN A 1 454 ? 5.096 -15.731 -4.151 1.00 93.62 454 ASN A N 1
ATOM 3475 C CA . ASN A 1 454 ? 6.365 -16.439 -4.287 1.00 93.62 454 ASN A CA 1
ATOM 3476 C C . ASN A 1 454 ? 6.392 -17.335 -5.534 1.00 93.62 454 ASN A C 1
ATOM 3478 O O . ASN A 1 454 ? 5.377 -17.561 -6.199 1.00 93.62 454 ASN A O 1
ATOM 3482 N N . VAL A 1 455 ? 7.581 -17.840 -5.865 1.00 97.00 455 VAL A N 1
ATOM 3483 C CA . VAL A 1 455 ? 7.813 -18.660 -7.064 1.00 97.00 455 VAL A CA 1
ATOM 3484 C C . VAL A 1 455 ? 7.090 -20.010 -7.012 1.00 97.00 455 VAL A C 1
ATOM 3486 O O . VAL A 1 455 ? 6.581 -20.457 -8.040 1.00 97.00 455 VAL A O 1
ATOM 3489 N N . PHE A 1 456 ? 6.964 -20.630 -5.833 1.00 97.06 456 PHE A N 1
ATOM 3490 C CA . PHE A 1 456 ? 6.289 -21.923 -5.667 1.00 97.06 456 PHE A CA 1
ATOM 3491 C C . PHE A 1 456 ? 4.786 -21.788 -5.862 1.00 97.06 456 PHE A C 1
ATOM 3493 O O . PHE A 1 456 ? 4.207 -22.542 -6.640 1.00 97.06 456 PHE A O 1
ATOM 3500 N N . ALA A 1 457 ? 4.177 -20.772 -5.250 1.00 94.88 457 ALA A N 1
ATOM 3501 C CA . ALA A 1 457 ? 2.787 -20.415 -5.465 1.00 94.88 457 ALA A CA 1
ATOM 3502 C C . ALA A 1 457 ? 2.549 -19.982 -6.911 1.00 94.88 457 ALA A C 1
ATOM 3504 O O . ALA A 1 457 ? 1.547 -20.371 -7.485 1.00 94.88 457 ALA A O 1
ATOM 3505 N N . THR A 1 458 ? 3.478 -19.269 -7.558 1.00 95.75 458 THR A N 1
ATOM 3506 C CA . THR A 1 458 ? 3.347 -18.879 -8.977 1.00 95.75 458 THR A CA 1
ATOM 3507 C C . THR A 1 458 ? 3.225 -20.113 -9.870 1.00 95.75 458 THR A C 1
ATOM 3509 O O . THR A 1 458 ? 2.288 -20.219 -10.665 1.00 95.75 458 THR A O 1
ATOM 3512 N N . LEU A 1 459 ? 4.111 -21.093 -9.696 1.00 97.44 459 LEU A N 1
ATOM 3513 C CA . LEU A 1 459 ? 4.087 -22.338 -10.463 1.00 97.44 459 LEU A CA 1
ATOM 3514 C C . LEU A 1 459 ? 3.077 -23.370 -9.917 1.00 97.44 459 LEU A C 1
ATOM 3516 O O . LEU A 1 459 ? 2.777 -24.356 -10.588 1.00 97.44 459 LEU A O 1
ATOM 3520 N N . GLY A 1 460 ? 2.533 -23.132 -8.721 1.00 95.81 460 GLY A N 1
ATOM 3521 C CA . GLY A 1 460 ? 1.639 -24.010 -7.969 1.00 95.81 460 GLY A CA 1
ATOM 3522 C C . GLY A 1 460 ? 2.181 -25.433 -7.859 1.00 95.81 460 GLY A C 1
ATOM 3523 O O . GLY A 1 460 ? 1.534 -26.366 -8.339 1.00 95.81 460 GLY A O 1
ATOM 3524 N N . VAL A 1 461 ? 3.397 -25.536 -7.320 1.00 96.31 461 VAL A N 1
ATOM 3525 C CA . VAL A 1 461 ? 4.160 -26.768 -7.066 1.00 96.31 461 VAL A CA 1
ATOM 3526 C C . VAL A 1 461 ? 3.883 -27.239 -5.642 1.00 96.31 461 VAL A C 1
ATOM 3528 O O . VAL A 1 461 ? 3.783 -26.411 -4.743 1.00 96.31 461 VAL A O 1
ATOM 3531 N N . SER A 1 462 ? 3.780 -28.552 -5.443 1.00 95.19 462 SER A N 1
ATOM 3532 C CA . SER A 1 462 ? 3.639 -29.197 -4.133 1.00 95.19 462 SER A CA 1
ATOM 3533 C C . SER A 1 462 ? 4.978 -29.761 -3.621 1.00 95.19 462 SER A C 1
ATOM 3535 O O . SER A 1 462 ? 5.949 -29.895 -4.368 1.00 95.19 462 SER A O 1
ATOM 3537 N N . THR A 1 463 ? 5.061 -30.112 -2.336 1.00 93.19 463 THR A N 1
ATOM 3538 C CA . THR A 1 463 ? 6.292 -30.684 -1.757 1.00 93.19 463 THR A CA 1
ATOM 3539 C C . THR A 1 463 ? 6.662 -32.035 -2.381 1.00 93.19 463 THR A C 1
ATOM 3541 O O . THR A 1 463 ? 7.850 -32.352 -2.489 1.00 93.19 463 THR A O 1
ATOM 3544 N N . SER A 1 464 ? 5.674 -32.808 -2.849 1.00 94.94 464 SER A N 1
ATOM 3545 C CA . SER A 1 464 ? 5.893 -34.054 -3.593 1.00 94.94 464 SER A CA 1
ATOM 3546 C C . SER A 1 464 ? 6.489 -33.800 -4.976 1.00 94.94 464 SER A C 1
ATOM 3548 O O . SER A 1 464 ? 7.415 -34.511 -5.361 1.00 94.94 464 SER A O 1
ATOM 3550 N N . ASP A 1 465 ? 6.078 -32.748 -5.686 1.00 96.12 465 ASP A N 1
ATOM 3551 C CA . ASP A 1 465 ? 6.663 -32.400 -6.989 1.00 96.12 465 ASP A CA 1
ATOM 3552 C C . ASP A 1 465 ? 8.174 -32.108 -6.888 1.00 96.12 465 ASP A C 1
ATOM 3554 O O . ASP A 1 465 ? 8.939 -32.460 -7.786 1.00 96.12 465 ASP A O 1
ATOM 3558 N N . LEU A 1 466 ? 8.642 -31.526 -5.773 1.00 95.81 466 LEU A N 1
ATOM 3559 C CA . LEU A 1 466 ? 10.075 -31.273 -5.553 1.00 95.81 466 LEU A CA 1
ATOM 3560 C C . LEU A 1 466 ? 10.901 -32.562 -5.417 1.00 95.81 466 LEU A C 1
ATOM 3562 O O . LEU A 1 466 ? 12.115 -32.537 -5.620 1.00 95.81 466 LEU A O 1
ATOM 3566 N N . THR A 1 467 ? 10.277 -33.693 -5.071 1.00 94.69 467 THR A N 1
ATOM 3567 C CA . THR A 1 467 ? 10.963 -34.996 -4.978 1.00 94.69 467 THR A CA 1
ATOM 3568 C C . THR A 1 467 ? 11.301 -35.589 -6.341 1.00 94.69 467 THR A C 1
ATOM 3570 O O . THR A 1 467 ? 12.322 -36.258 -6.474 1.00 94.69 467 THR A O 1
ATOM 3573 N N . GLU A 1 468 ? 10.501 -35.283 -7.362 1.00 95.56 468 GLU A N 1
ATOM 3574 C CA . GLU A 1 468 ? 10.736 -35.697 -8.750 1.00 95.56 468 GLU A CA 1
ATOM 3575 C C . GLU A 1 468 ? 11.798 -34.827 -9.456 1.00 95.56 468 GLU A C 1
ATOM 3577 O O . GLU A 1 468 ? 12.212 -35.107 -10.585 1.00 95.56 468 GLU A O 1
ATOM 3582 N N . GLY A 1 469 ? 12.246 -33.754 -8.797 1.00 96.00 469 GLY A N 1
ATOM 3583 C CA . GLY A 1 469 ? 13.290 -32.861 -9.279 1.00 96.00 469 GLY A CA 1
ATOM 3584 C C . GLY A 1 469 ? 12.860 -31.981 -10.465 1.00 96.00 469 GLY A C 1
ATOM 3585 O O . GLY A 1 469 ? 11.671 -31.744 -10.696 1.00 96.00 469 GLY A O 1
ATOM 3586 N N . PRO A 1 470 ? 13.821 -31.475 -11.263 1.00 97.12 470 PRO A N 1
ATOM 3587 C CA . PRO A 1 470 ? 13.549 -30.509 -12.335 1.00 97.12 470 PRO A CA 1
ATOM 3588 C C . PRO A 1 470 ? 12.574 -30.997 -13.423 1.00 97.12 470 PRO A C 1
ATOM 3590 O O . PRO A 1 470 ? 11.976 -30.191 -14.135 1.00 97.12 470 PRO A O 1
ATOM 3593 N N . ALA A 1 471 ? 12.392 -32.312 -13.580 1.00 96.88 471 ALA A N 1
ATOM 3594 C CA . ALA A 1 471 ? 11.459 -32.867 -14.559 1.00 96.88 471 ALA A CA 1
ATOM 3595 C C . ALA A 1 471 ? 9.992 -32.530 -14.230 1.00 96.88 471 ALA A C 1
ATOM 3597 O O . ALA A 1 471 ? 9.238 -32.163 -15.137 1.00 96.88 471 ALA A O 1
ATOM 3598 N N . ALA A 1 472 ? 9.604 -32.588 -12.952 1.00 97.25 472 ALA A N 1
ATOM 3599 C CA . ALA A 1 472 ? 8.262 -32.206 -12.517 1.00 97.25 472 ALA A CA 1
ATOM 3600 C C . ALA A 1 472 ? 8.012 -30.707 -12.707 1.00 97.25 472 ALA A C 1
ATOM 3602 O O . ALA A 1 472 ? 6.957 -30.325 -13.210 1.00 97.25 472 ALA A O 1
ATOM 3603 N N . ILE A 1 473 ? 9.010 -29.864 -12.427 1.00 97.94 473 ILE A N 1
ATOM 3604 C CA . ILE A 1 473 ? 8.937 -28.409 -12.636 1.00 97.94 473 ILE A CA 1
ATOM 3605 C C . ILE A 1 473 ? 8.649 -28.077 -14.104 1.00 97.94 473 ILE A C 1
ATOM 3607 O O . ILE A 1 473 ? 7.700 -27.348 -14.404 1.00 97.94 473 ILE A O 1
ATOM 3611 N N . ARG A 1 474 ? 9.367 -28.712 -15.039 1.00 98.12 474 ARG A N 1
ATOM 3612 C CA . ARG A 1 474 ? 9.112 -28.561 -16.482 1.00 98.12 474 ARG A CA 1
ATOM 3613 C C . ARG A 1 474 ? 7.728 -29.050 -16.895 1.00 98.12 474 ARG A C 1
ATOM 3615 O O . ARG A 1 474 ? 7.086 -28.420 -17.735 1.00 98.12 474 ARG A O 1
ATOM 3622 N N . ARG A 1 475 ? 7.254 -30.164 -16.329 1.00 98.06 475 ARG A N 1
ATOM 3623 C CA . ARG A 1 475 ? 5.906 -30.698 -16.588 1.00 98.06 475 ARG A CA 1
ATOM 3624 C C . ARG A 1 475 ? 4.825 -29.721 -16.114 1.00 98.06 475 ARG A C 1
ATOM 3626 O O . ARG A 1 475 ? 3.894 -29.439 -16.867 1.00 98.06 475 ARG A O 1
ATOM 3633 N N . MET A 1 476 ? 4.983 -29.162 -14.915 1.00 97.81 476 MET A N 1
ATOM 3634 C CA . MET A 1 476 ? 4.076 -28.167 -14.334 1.00 97.81 476 MET A CA 1
ATOM 3635 C C . MET A 1 476 ? 4.059 -26.870 -15.142 1.00 97.81 476 MET A C 1
ATOM 3637 O O . MET A 1 476 ? 2.980 -26.373 -15.470 1.00 97.81 476 MET A O 1
ATOM 3641 N N . PHE A 1 477 ? 5.235 -26.376 -15.540 1.00 98.19 477 PHE A N 1
ATOM 3642 C CA . PHE A 1 477 ? 5.360 -25.210 -16.411 1.00 98.19 477 PHE A CA 1
ATOM 3643 C C . PHE A 1 477 ? 4.635 -25.429 -17.739 1.00 98.19 477 PHE A C 1
ATOM 3645 O O . PHE A 1 477 ? 3.770 -24.633 -18.082 1.00 98.19 477 PHE A O 1
ATOM 3652 N N . ARG A 1 478 ? 4.907 -26.536 -18.448 1.00 98.12 478 ARG A N 1
ATOM 3653 C CA . ARG A 1 478 ? 4.248 -26.856 -19.729 1.00 98.12 478 ARG A CA 1
ATOM 3654 C C . ARG A 1 478 ? 2.729 -26.929 -19.604 1.00 98.12 478 ARG A C 1
ATOM 3656 O O . ARG A 1 478 ? 2.024 -26.455 -20.487 1.00 98.12 478 ARG A O 1
ATOM 3663 N N . ARG A 1 479 ? 2.219 -27.523 -18.522 1.00 97.31 479 ARG A N 1
ATOM 3664 C CA . ARG A 1 479 ? 0.773 -27.627 -18.291 1.00 97.31 479 ARG A CA 1
ATOM 3665 C C . ARG A 1 479 ? 0.140 -26.246 -18.119 1.00 97.31 479 ARG A C 1
ATOM 3667 O O . ARG A 1 479 ? -0.859 -25.952 -18.764 1.00 97.31 479 ARG A O 1
ATOM 3674 N N . ARG A 1 480 ? 0.721 -25.401 -17.264 1.00 97.50 480 ARG A N 1
ATOM 3675 C CA . ARG A 1 480 ? 0.151 -24.088 -16.921 1.00 97.50 480 ARG A CA 1
ATOM 3676 C C . ARG A 1 480 ? 0.388 -23.036 -18.001 1.00 97.50 480 ARG A C 1
ATOM 3678 O O . ARG A 1 480 ? -0.491 -22.220 -18.252 1.00 97.50 480 ARG A O 1
ATOM 3685 N N . SER A 1 481 ? 1.522 -23.084 -18.696 1.00 97.56 481 SER A N 1
ATOM 3686 C CA . SER A 1 481 ? 1.847 -22.137 -19.765 1.00 97.56 481 SER A CA 1
ATOM 3687 C C . SER A 1 481 ? 0.868 -22.226 -20.937 1.00 97.56 481 SER A C 1
ATOM 3689 O O . SER A 1 481 ? 0.572 -21.212 -21.559 1.00 97.56 481 SER A O 1
ATOM 3691 N N . LEU A 1 482 ? 0.280 -23.403 -21.189 1.00 97.25 482 LEU A N 1
ATOM 3692 C CA . LEU A 1 482 ? -0.790 -23.577 -22.175 1.00 97.25 482 LEU A CA 1
ATOM 3693 C C . LEU A 1 482 ? -2.096 -22.867 -21.786 1.00 97.25 482 LEU A C 1
ATOM 3695 O O . LEU A 1 482 ? -2.825 -22.436 -22.682 1.00 97.25 482 LEU A O 1
ATOM 3699 N N . ALA A 1 483 ? -2.391 -22.747 -20.487 1.00 96.50 483 ALA A N 1
ATOM 3700 C CA . ALA A 1 483 ? -3.593 -22.080 -19.988 1.00 96.50 483 ALA A CA 1
ATOM 3701 C C . ALA A 1 483 ? -3.478 -20.551 -20.084 1.00 96.50 483 ALA A C 1
ATOM 3703 O O . ALA A 1 483 ? -4.452 -19.893 -20.451 1.00 96.50 483 ALA A O 1
ATOM 3704 N N . VAL A 1 484 ? -2.281 -20.007 -19.828 1.00 97.38 484 VAL A N 1
ATOM 3705 C CA . VAL A 1 484 ? -2.009 -18.556 -19.784 1.00 97.38 484 VAL A CA 1
ATOM 3706 C C . VAL A 1 484 ? -1.231 -18.017 -20.988 1.00 97.38 484 VAL A C 1
ATOM 3708 O O . VAL A 1 484 ? -0.712 -16.907 -20.938 1.00 97.38 484 VAL A O 1
ATOM 3711 N N . HIS A 1 485 ? -1.128 -18.786 -22.076 1.00 97.88 485 HIS A N 1
ATOM 3712 C CA . HIS A 1 485 ? -0.413 -18.350 -23.277 1.00 97.88 485 HIS A CA 1
ATOM 3713 C C . HIS A 1 485 ? -1.080 -17.104 -23.893 1.00 97.88 485 HIS A C 1
ATOM 3715 O O . HIS A 1 485 ? -2.288 -17.159 -24.153 1.00 97.88 485 HIS A O 1
ATOM 3721 N N . PRO A 1 486 ? -0.332 -16.022 -24.192 1.00 97.12 486 PRO A N 1
ATOM 3722 C CA . PRO A 1 486 ? -0.905 -14.773 -24.700 1.00 97.12 486 PRO A CA 1
ATOM 3723 C C . PRO A 1 486 ? -1.687 -14.970 -26.004 1.00 97.12 486 PRO A C 1
ATOM 3725 O O . PRO A 1 486 ? -2.808 -14.492 -26.104 1.00 97.12 486 PRO A O 1
ATOM 3728 N N . ASP A 1 487 ? -1.172 -15.770 -26.943 1.00 97.56 487 ASP A N 1
ATOM 3729 C CA . ASP A 1 487 ? -1.837 -16.036 -28.235 1.00 97.56 487 ASP A CA 1
ATOM 3730 C C . ASP A 1 487 ? -3.185 -16.755 -28.124 1.00 97.56 487 ASP A C 1
ATOM 3732 O O . ASP A 1 487 ? -3.954 -16.794 -29.080 1.00 97.56 487 ASP A O 1
ATOM 3736 N N . LYS A 1 488 ? -3.458 -17.389 -26.979 1.00 96.31 488 LYS A N 1
ATOM 3737 C CA . LYS A 1 488 ? -4.725 -18.085 -26.757 1.00 96.31 488 LYS A CA 1
ATOM 3738 C C . LYS A 1 488 ? -5.707 -17.248 -25.950 1.00 96.31 488 LYS A C 1
ATOM 3740 O O . LYS A 1 488 ? -6.871 -17.641 -25.889 1.00 96.31 488 LYS A O 1
ATOM 3745 N N . ALA A 1 489 ? -5.253 -16.182 -25.290 1.00 95.06 489 ALA A N 1
ATOM 3746 C CA . ALA A 1 489 ? -6.089 -15.318 -24.467 1.00 95.06 489 ALA A CA 1
ATOM 3747 C C . ALA A 1 489 ? -6.986 -14.431 -25.344 1.00 95.06 489 ALA A C 1
ATOM 3749 O O . ALA A 1 489 ? -6.630 -14.100 -26.472 1.00 95.06 489 ALA A O 1
ATOM 3750 N N . ALA A 1 490 ? -8.150 -14.043 -24.818 1.00 94.75 490 ALA A N 1
ATOM 3751 C CA . ALA A 1 490 ? -8.952 -12.998 -25.444 1.00 94.75 490 ALA A CA 1
ATOM 3752 C C . ALA A 1 490 ? -8.137 -11.696 -25.523 1.00 94.75 490 ALA A C 1
ATOM 3754 O O . ALA A 1 490 ? -7.306 -11.438 -24.650 1.00 94.75 490 ALA A O 1
ATOM 3755 N N . GLU A 1 491 ? -8.398 -10.866 -26.533 1.00 94.88 491 GLU A N 1
ATOM 3756 C CA . GLU A 1 491 ? -7.678 -9.603 -26.765 1.00 94.88 491 GLU A CA 1
ATOM 3757 C C . GLU A 1 491 ? -7.675 -8.701 -25.516 1.00 94.88 491 GLU A C 1
ATOM 3759 O O . GLU A 1 491 ? -6.641 -8.160 -25.129 1.00 94.88 491 GLU A O 1
ATOM 3764 N N . THR A 1 492 ? -8.795 -8.665 -24.785 1.00 90.19 492 THR A N 1
ATOM 3765 C CA . THR A 1 492 ? -8.955 -7.929 -23.517 1.00 90.19 492 THR A CA 1
ATOM 3766 C C . THR A 1 492 ? -8.045 -8.417 -22.383 1.00 90.19 492 THR A C 1
ATOM 3768 O O . THR A 1 492 ? -7.747 -7.664 -21.459 1.00 90.19 492 THR A O 1
ATOM 3771 N N . LEU A 1 493 ? -7.589 -9.671 -22.430 1.00 87.56 493 LEU A N 1
ATOM 3772 C CA . LEU A 1 493 ? -6.756 -10.302 -21.402 1.00 87.56 493 LEU A CA 1
ATOM 3773 C C . LEU A 1 493 ? -5.309 -10.514 -21.855 1.00 87.56 493 LEU A C 1
ATOM 3775 O O . LEU A 1 493 ? -4.492 -10.990 -21.065 1.00 87.56 493 LEU A O 1
ATOM 3779 N N . GLN A 1 494 ? -4.965 -10.171 -23.098 1.00 92.44 494 GLN A N 1
ATOM 3780 C CA . GLN A 1 494 ? -3.678 -10.518 -23.700 1.00 92.44 494 GLN A CA 1
ATOM 3781 C C . GLN A 1 494 ? -2.487 -9.933 -22.927 1.00 92.44 494 GLN A C 1
ATOM 3783 O O . GLN A 1 494 ? -1.509 -10.637 -22.677 1.00 92.44 494 GLN A O 1
ATOM 3788 N N . GLN A 1 495 ? -2.585 -8.680 -22.468 1.00 80.25 495 GLN A N 1
ATOM 3789 C CA . GLN A 1 495 ? -1.538 -8.053 -21.650 1.00 80.25 495 GLN A CA 1
ATOM 3790 C C . GLN A 1 495 ? -1.351 -8.767 -20.304 1.00 80.25 495 GLN A C 1
ATOM 3792 O O . GLN A 1 495 ? -0.221 -9.054 -19.901 1.00 80.25 495 GLN A O 1
ATOM 3797 N N . ARG A 1 496 ? -2.456 -9.123 -19.631 1.00 82.25 496 ARG A N 1
ATOM 3798 C CA . ARG A 1 496 ? -2.426 -9.883 -18.369 1.00 82.25 496 ARG A CA 1
ATOM 3799 C C . ARG A 1 496 ? -1.833 -11.277 -18.577 1.00 82.25 496 ARG A C 1
ATOM 3801 O O . ARG A 1 496 ? -1.016 -11.716 -17.772 1.00 82.25 496 ARG A O 1
ATOM 3808 N N . ALA A 1 497 ? -2.194 -11.946 -19.671 1.00 93.69 497 ALA A N 1
ATOM 3809 C CA . ALA A 1 497 ? -1.647 -13.244 -20.052 1.00 93.69 497 ALA A CA 1
ATOM 3810 C C . ALA A 1 497 ? -0.143 -13.182 -20.337 1.00 93.69 497 ALA A C 1
ATOM 3812 O O . ALA A 1 497 ? 0.605 -14.020 -19.841 1.00 93.69 497 ALA A O 1
ATOM 3813 N N . MET A 1 498 ? 0.323 -12.150 -21.043 1.00 88.19 498 MET A N 1
ATOM 3814 C CA . MET A 1 498 ? 1.747 -11.934 -21.301 1.00 88.19 498 MET A CA 1
ATOM 3815 C C . MET A 1 498 ? 2.541 -11.745 -19.998 1.00 88.19 498 MET A C 1
ATOM 3817 O O . MET A 1 498 ? 3.571 -12.393 -19.803 1.00 88.19 498 MET A O 1
ATOM 3821 N N . ALA A 1 499 ? 2.035 -10.923 -19.073 1.00 79.56 499 ALA A N 1
ATOM 3822 C CA . ALA A 1 499 ? 2.658 -10.718 -17.765 1.00 79.56 499 ALA A CA 1
ATOM 3823 C C . ALA A 1 499 ? 2.670 -12.003 -16.915 1.00 79.56 499 ALA A C 1
ATOM 3825 O O . ALA A 1 499 ? 3.701 -12.365 -16.340 1.00 79.56 499 ALA A O 1
ATOM 3826 N N . ALA A 1 500 ? 1.548 -12.728 -16.869 1.00 91.94 500 ALA A N 1
ATOM 3827 C CA . ALA A 1 500 ? 1.434 -13.991 -16.146 1.00 91.94 500 ALA A CA 1
ATOM 3828 C C . ALA A 1 500 ? 2.376 -15.065 -16.714 1.00 91.94 500 ALA A C 1
ATOM 3830 O O . ALA A 1 500 ? 3.062 -15.749 -15.954 1.00 91.94 500 ALA A O 1
ATOM 3831 N N . PHE A 1 501 ? 2.467 -15.184 -18.040 1.00 96.81 501 PHE A N 1
ATOM 3832 C CA . PHE A 1 501 ? 3.363 -16.125 -18.709 1.00 96.81 501 PHE A CA 1
ATOM 3833 C C . PHE A 1 501 ? 4.833 -15.844 -18.374 1.00 96.81 501 PHE A C 1
ATOM 3835 O O . PHE A 1 501 ? 5.553 -16.758 -17.967 1.00 96.81 501 PHE A O 1
ATOM 3842 N N . ALA A 1 502 ? 5.265 -14.581 -18.461 1.00 90.62 502 ALA A N 1
ATOM 3843 C CA . ALA A 1 502 ? 6.630 -14.183 -18.113 1.00 90.62 502 ALA A CA 1
ATOM 3844 C C . ALA A 1 502 ? 6.956 -14.479 -16.637 1.00 90.62 502 ALA A C 1
ATOM 3846 O O . ALA A 1 502 ? 8.022 -15.012 -16.320 1.00 90.62 502 ALA A O 1
ATOM 3847 N N . LYS A 1 503 ? 6.013 -14.195 -15.727 1.00 94.19 503 LYS A N 1
ATOM 3848 C CA . LYS A 1 503 ? 6.150 -14.498 -14.295 1.00 94.19 503 LYS A CA 1
ATOM 3849 C C . LYS A 1 503 ? 6.259 -16.006 -14.039 1.00 94.19 503 LYS A C 1
ATOM 3851 O O . LYS A 1 503 ? 7.097 -16.434 -13.245 1.00 94.19 503 LYS A O 1
ATOM 3856 N N . LEU A 1 504 ? 5.447 -16.809 -14.728 1.00 97.69 504 LEU A N 1
ATOM 3857 C CA . LEU A 1 504 ? 5.452 -18.270 -14.643 1.00 97.69 504 LEU A CA 1
ATOM 3858 C C . LEU A 1 504 ? 6.774 -18.872 -15.147 1.00 97.69 504 LEU A C 1
ATOM 3860 O O . LEU A 1 504 ? 7.320 -19.772 -14.509 1.00 97.69 504 LEU A O 1
ATOM 3864 N N . GLU A 1 505 ? 7.304 -18.365 -16.261 1.00 97.88 505 GLU A N 1
ATOM 3865 C CA . GLU A 1 505 ? 8.588 -18.798 -16.822 1.00 97.88 505 GLU A CA 1
ATOM 3866 C C . GLU A 1 505 ? 9.758 -18.462 -15.890 1.00 97.88 505 GLU A C 1
ATOM 3868 O O . GLU A 1 505 ? 10.606 -19.317 -15.623 1.00 97.88 505 GLU A O 1
ATOM 3873 N N . ALA A 1 506 ? 9.781 -17.238 -15.352 1.00 94.44 506 ALA A N 1
ATOM 3874 C CA . ALA A 1 506 ? 10.782 -16.823 -14.376 1.00 94.44 506 ALA A CA 1
ATOM 3875 C C . ALA A 1 506 ? 10.745 -17.721 -13.129 1.00 94.44 506 ALA A C 1
ATOM 3877 O O . ALA A 1 506 ? 11.784 -18.231 -12.715 1.00 94.44 506 ALA A O 1
ATOM 3878 N N . ALA A 1 507 ? 9.553 -17.991 -12.586 1.00 97.06 507 ALA A N 1
ATOM 3879 C CA . ALA A 1 507 ? 9.388 -18.871 -11.432 1.00 97.06 507 ALA A CA 1
ATOM 3880 C C . ALA A 1 507 ? 9.898 -20.297 -11.701 1.00 97.06 507 ALA A C 1
ATOM 3882 O O . ALA A 1 507 ? 10.616 -20.852 -10.869 1.00 97.06 507 ALA A O 1
ATOM 3883 N N . ALA A 1 508 ? 9.585 -20.876 -12.866 1.00 98.25 508 ALA A N 1
ATOM 3884 C CA . ALA A 1 508 ? 10.074 -22.202 -13.243 1.00 98.25 508 ALA A CA 1
ATOM 3885 C C . ALA A 1 508 ? 11.608 -22.247 -13.317 1.00 98.25 508 ALA A C 1
ATOM 3887 O O . ALA A 1 508 ? 12.223 -23.115 -12.698 1.00 98.25 508 ALA A O 1
ATOM 3888 N N . LYS A 1 509 ? 12.233 -21.269 -13.987 1.00 97.81 509 LYS A N 1
ATOM 3889 C CA . LYS A 1 509 ? 13.698 -21.151 -14.075 1.00 97.81 509 LYS A CA 1
ATOM 3890 C C . LYS A 1 509 ? 14.348 -21.027 -12.695 1.00 97.81 509 LYS A C 1
ATOM 3892 O O . LYS A 1 509 ? 15.330 -21.715 -12.424 1.00 97.81 509 LYS A O 1
ATOM 3897 N N . THR A 1 510 ? 13.786 -20.198 -11.816 1.00 97.62 510 THR A N 1
ATOM 3898 C CA . THR A 1 510 ? 14.291 -20.016 -10.448 1.00 97.62 510 THR A CA 1
ATOM 3899 C C . THR A 1 510 ? 14.210 -21.308 -9.634 1.00 97.62 510 THR A C 1
ATOM 3901 O O . THR A 1 510 ? 15.181 -21.659 -8.967 1.00 97.62 510 THR A O 1
ATOM 3904 N N . ILE A 1 511 ? 13.096 -22.048 -9.703 1.00 98.25 511 ILE A N 1
ATOM 3905 C CA . ILE A 1 511 ? 12.942 -23.310 -8.959 1.00 98.25 511 ILE A CA 1
ATOM 3906 C C . ILE A 1 511 ? 13.871 -24.398 -9.517 1.00 98.25 511 ILE A C 1
ATOM 3908 O O . ILE A 1 511 ? 14.477 -25.129 -8.737 1.00 98.25 511 ILE A O 1
ATOM 3912 N N . GLU A 1 512 ? 14.032 -24.502 -10.842 1.00 98.25 512 GLU A N 1
ATOM 3913 C CA . GLU A 1 512 ? 14.985 -25.449 -11.443 1.00 98.25 512 GLU A CA 1
ATOM 3914 C C . GLU A 1 512 ? 16.425 -25.160 -11.000 1.00 98.25 512 GLU A C 1
ATOM 3916 O O . GLU A 1 512 ? 17.136 -26.090 -10.619 1.00 98.25 512 GLU A O 1
ATOM 3921 N N . ALA A 1 513 ? 16.835 -23.887 -10.991 1.00 97.88 513 ALA A N 1
ATOM 3922 C CA . ALA A 1 513 ? 18.157 -23.480 -10.522 1.00 97.88 513 ALA A CA 1
ATOM 3923 C C . ALA A 1 513 ? 18.358 -23.772 -9.024 1.00 97.88 513 ALA A C 1
ATOM 3925 O O . ALA A 1 513 ? 19.408 -24.278 -8.634 1.00 97.88 513 ALA A O 1
ATOM 3926 N N . ALA A 1 514 ? 17.342 -23.518 -8.191 1.00 98.06 514 ALA A N 1
ATOM 3927 C CA . ALA A 1 514 ? 17.384 -23.829 -6.763 1.00 98.06 514 ALA A CA 1
ATOM 3928 C C . ALA A 1 514 ? 17.519 -25.340 -6.503 1.00 98.06 514 ALA A C 1
ATOM 3930 O O . ALA A 1 514 ? 18.388 -25.754 -5.738 1.00 98.06 514 ALA A O 1
ATOM 3931 N N . LEU A 1 515 ? 16.737 -26.173 -7.204 1.00 97.94 515 LEU A N 1
ATOM 3932 C CA . LEU A 1 515 ? 16.818 -27.635 -7.098 1.00 97.94 515 LEU A CA 1
ATOM 3933 C C . LEU A 1 515 ? 18.179 -28.191 -7.535 1.00 97.94 515 LEU A C 1
ATOM 3935 O O . LEU A 1 515 ? 18.644 -29.170 -6.956 1.00 97.94 515 LEU A O 1
ATOM 3939 N N . GLN A 1 516 ? 18.797 -27.597 -8.560 1.00 97.56 516 GLN A N 1
ATOM 3940 C CA . GLN A 1 516 ? 20.135 -27.981 -9.017 1.00 97.56 516 GLN A CA 1
ATOM 3941 C C . GLN A 1 516 ? 21.227 -27.581 -8.022 1.00 97.56 516 GLN A C 1
ATOM 3943 O O . GLN A 1 516 ? 22.196 -28.321 -7.871 1.00 97.56 516 GLN A O 1
ATOM 3948 N N . ALA A 1 517 ? 21.076 -26.430 -7.362 1.00 97.81 517 ALA A N 1
ATOM 3949 C CA . ALA A 1 517 ? 22.021 -25.959 -6.357 1.00 97.81 517 ALA A CA 1
ATOM 3950 C C . ALA A 1 517 ? 21.938 -26.788 -5.066 1.00 97.81 517 ALA A C 1
ATOM 3952 O O . ALA A 1 517 ? 22.951 -27.305 -4.604 1.00 97.81 517 ALA A O 1
ATOM 3953 N N . ASP A 1 518 ? 20.737 -26.929 -4.495 1.00 98.19 518 ASP A N 1
ATOM 3954 C CA . ASP A 1 518 ? 20.494 -27.716 -3.285 1.00 98.19 518 ASP A CA 1
ATOM 3955 C C . ASP A 1 518 ? 19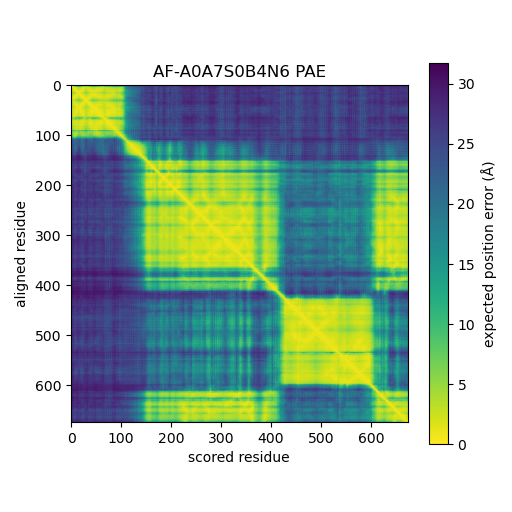.002 -28.090 -3.172 1.00 98.19 518 ASP A C 1
ATOM 3957 O O . ASP A 1 518 ? 18.140 -27.296 -2.770 1.00 98.19 518 ASP A O 1
ATOM 3961 N N . ALA A 1 519 ? 18.675 -29.336 -3.524 1.00 97.19 519 ALA A N 1
ATOM 3962 C CA . ALA A 1 519 ? 17.303 -29.836 -3.489 1.00 97.19 519 ALA A CA 1
ATOM 3963 C C . ALA A 1 519 ? 16.719 -29.913 -2.065 1.00 97.19 519 ALA A C 1
ATOM 3965 O O . ALA A 1 519 ? 15.507 -29.761 -1.894 1.00 97.19 519 ALA A O 1
ATOM 3966 N N . ALA A 1 520 ? 17.550 -30.141 -1.042 1.00 97.19 520 ALA A N 1
ATOM 3967 C CA . ALA A 1 520 ? 17.093 -30.212 0.343 1.00 97.19 520 ALA A CA 1
ATOM 3968 C C . ALA A 1 520 ? 16.776 -28.810 0.879 1.00 97.19 520 ALA A C 1
ATOM 3970 O O . ALA A 1 520 ? 15.691 -28.592 1.424 1.00 97.19 520 ALA A O 1
ATOM 3971 N N . ALA A 1 521 ? 17.662 -27.841 0.640 1.00 97.75 521 ALA A N 1
ATOM 3972 C CA . ALA A 1 521 ? 17.412 -26.443 0.977 1.00 97.75 521 ALA A CA 1
ATOM 3973 C C . ALA A 1 521 ? 16.190 -25.882 0.237 1.00 97.75 521 ALA A C 1
ATOM 3975 O O . ALA A 1 521 ? 15.417 -25.121 0.814 1.00 97.75 521 ALA A O 1
ATOM 3976 N N . THR A 1 522 ? 15.965 -26.292 -1.017 1.00 98.06 522 THR A N 1
ATOM 3977 C CA . THR A 1 522 ? 14.804 -25.841 -1.804 1.00 98.06 522 THR A CA 1
ATOM 3978 C C . THR A 1 522 ? 13.483 -26.307 -1.193 1.00 98.06 522 THR A C 1
ATOM 3980 O O . THR A 1 522 ? 12.509 -25.554 -1.190 1.00 98.06 522 THR A O 1
ATOM 3983 N N . LYS A 1 523 ? 13.444 -27.517 -0.618 1.00 97.62 523 LYS A N 1
ATOM 3984 C CA . LYS A 1 523 ? 12.268 -28.008 0.119 1.00 97.62 523 LYS A CA 1
ATOM 3985 C C . LYS A 1 523 ? 12.005 -27.194 1.384 1.00 97.62 523 LYS A C 1
ATOM 3987 O O . LYS A 1 523 ? 10.858 -26.837 1.623 1.00 97.62 523 LYS A O 1
ATOM 3992 N N . LEU A 1 524 ? 13.049 -26.857 2.145 1.00 97.56 524 LEU A N 1
ATOM 3993 C CA . LEU A 1 524 ? 12.923 -25.990 3.324 1.00 97.56 524 LEU A CA 1
ATOM 3994 C C . LEU A 1 524 ? 12.453 -24.582 2.940 1.00 97.56 524 LEU A C 1
ATOM 3996 O O . LEU A 1 524 ? 11.591 -24.013 3.601 1.00 97.56 524 LEU A O 1
ATOM 4000 N N . LEU A 1 525 ? 12.982 -24.030 1.845 1.00 97.69 525 LEU A N 1
ATOM 4001 C CA . LEU A 1 525 ? 12.549 -22.736 1.323 1.00 97.69 525 LEU A CA 1
ATOM 4002 C C . LEU A 1 525 ? 11.058 -22.755 0.952 1.00 97.69 525 LEU A C 1
ATOM 4004 O O . LEU A 1 525 ? 10.333 -21.814 1.269 1.00 97.69 525 LEU A O 1
ATOM 4008 N N . MET A 1 526 ? 10.599 -23.831 0.305 1.00 96.94 526 MET A N 1
ATOM 4009 C CA . MET A 1 526 ? 9.187 -24.016 -0.014 1.00 96.94 526 MET A CA 1
ATOM 4010 C C . MET A 1 526 ? 8.328 -24.130 1.250 1.00 96.94 526 MET A C 1
ATOM 4012 O O . MET A 1 526 ? 7.310 -23.453 1.326 1.00 96.94 526 MET A O 1
ATOM 4016 N N . GLU A 1 527 ? 8.736 -24.936 2.234 1.00 96.06 527 GLU A N 1
ATOM 4017 C CA . GLU A 1 527 ? 8.018 -25.112 3.508 1.00 96.06 527 GLU A CA 1
ATOM 4018 C C . GLU A 1 527 ? 7.736 -23.760 4.181 1.00 96.06 527 GLU A C 1
ATOM 4020 O O . GLU A 1 527 ? 6.596 -23.465 4.532 1.00 96.06 527 GLU A O 1
ATOM 4025 N N . VAL A 1 528 ? 8.754 -22.898 4.271 1.00 95.88 528 VAL A N 1
ATOM 4026 C CA . VAL A 1 528 ? 8.632 -21.563 4.877 1.00 95.88 528 VAL A CA 1
ATOM 4027 C C . VAL A 1 528 ? 7.670 -20.664 4.100 1.00 95.88 528 VAL A C 1
ATOM 4029 O O . VAL A 1 528 ? 6.835 -19.982 4.694 1.00 95.88 528 VAL A O 1
ATOM 4032 N N . LEU A 1 529 ? 7.782 -20.634 2.770 1.00 94.31 529 LEU A N 1
ATOM 4033 C CA . LEU A 1 529 ? 6.966 -19.746 1.938 1.00 94.31 529 LEU A CA 1
ATOM 4034 C C . LEU A 1 529 ? 5.513 -20.224 1.814 1.00 94.31 529 LEU A C 1
ATOM 4036 O O . LEU A 1 529 ? 4.622 -19.384 1.728 1.00 94.31 529 LEU A O 1
ATOM 4040 N N . VAL A 1 530 ? 5.267 -21.537 1.846 1.00 91.94 530 VAL A N 1
ATOM 4041 C CA . VAL A 1 530 ? 3.914 -22.114 1.885 1.00 91.94 530 VAL A CA 1
ATOM 4042 C C . VAL A 1 530 ? 3.256 -21.839 3.230 1.00 91.94 530 VAL A C 1
ATOM 4044 O O . VAL A 1 530 ? 2.136 -21.343 3.246 1.00 91.94 530 VAL A O 1
ATOM 4047 N N . ALA A 1 531 ? 3.962 -22.045 4.347 1.00 89.81 531 ALA A N 1
ATOM 4048 C CA . ALA A 1 531 ? 3.429 -21.713 5.668 1.00 89.81 531 ALA A CA 1
ATOM 4049 C C . ALA A 1 531 ? 3.018 -20.229 5.754 1.00 89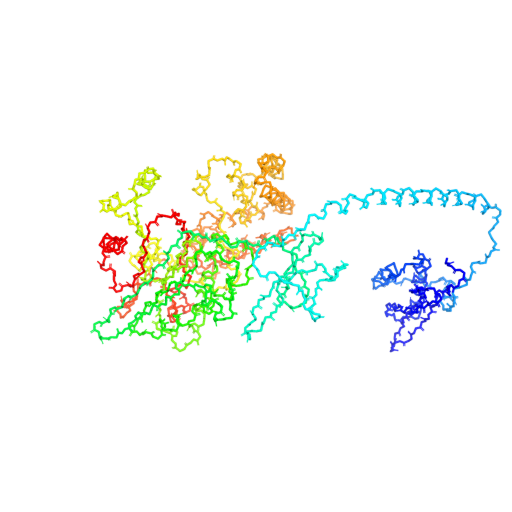.81 531 ALA A C 1
ATOM 4051 O O . ALA A 1 531 ? 1.971 -19.899 6.306 1.00 89.81 531 ALA A O 1
ATOM 4052 N N . CYS A 1 532 ? 3.807 -19.329 5.152 1.00 86.31 532 CYS A N 1
ATOM 4053 C CA . CYS A 1 532 ? 3.483 -17.903 5.062 1.00 86.31 532 CYS A CA 1
ATOM 4054 C C . CYS A 1 532 ? 2.219 -17.607 4.233 1.00 86.31 532 CYS A C 1
ATOM 4056 O O . CYS A 1 532 ? 1.489 -16.670 4.555 1.00 86.31 532 CYS A O 1
ATOM 4058 N N . ASP A 1 533 ? 1.984 -18.355 3.153 1.00 82.00 533 ASP A N 1
ATOM 4059 C CA . ASP A 1 533 ? 0.834 -18.155 2.265 1.00 82.00 533 ASP A CA 1
ATOM 4060 C C . ASP A 1 533 ? -0.453 -18.801 2.811 1.00 82.00 533 ASP A C 1
ATOM 4062 O O . ASP A 1 533 ? -1.526 -18.233 2.622 1.00 82.00 533 ASP A O 1
ATOM 4066 N N . GLU A 1 534 ? -0.362 -19.961 3.471 1.00 80.19 534 GLU A N 1
ATOM 4067 C CA . GLU A 1 534 ? -1.523 -20.781 3.855 1.00 80.19 534 GLU A CA 1
ATOM 4068 C C . GLU A 1 534 ? -1.908 -20.674 5.338 1.00 80.19 534 GLU A C 1
ATOM 4070 O O . GLU A 1 534 ? -3.094 -20.680 5.657 1.00 80.19 534 GLU A O 1
ATOM 4075 N N . GLU A 1 535 ? -0.937 -20.580 6.251 1.00 64.56 535 GLU A N 1
ATOM 4076 C CA . GLU A 1 535 ? -1.161 -20.860 7.682 1.00 64.56 535 GLU A CA 1
ATOM 4077 C C . GLU A 1 535 ? -0.907 -19.656 8.604 1.00 64.56 535 GLU A C 1
ATOM 4079 O O . GLU A 1 535 ? -0.832 -19.821 9.818 1.00 64.56 535 GLU A O 1
ATOM 4084 N N . TRP A 1 536 ? -0.767 -18.444 8.049 1.00 71.25 536 TRP A N 1
ATOM 4085 C CA . TRP A 1 536 ? -0.560 -17.199 8.809 1.00 71.25 536 TRP A CA 1
ATOM 4086 C C . TRP A 1 536 ? 0.479 -17.363 9.939 1.00 71.25 536 TRP A C 1
ATOM 4088 O O . TRP A 1 536 ? 0.169 -17.211 11.120 1.00 71.25 536 TRP A O 1
ATOM 4098 N N . VAL A 1 537 ? 1.739 -17.648 9.581 1.00 76.00 537 VAL A N 1
ATOM 4099 C CA . VAL A 1 537 ? 2.853 -17.876 10.537 1.00 76.00 537 VAL A CA 1
ATOM 4100 C C . VAL A 1 537 ? 2.963 -16.779 11.605 1.00 76.00 537 VAL A C 1
ATOM 4102 O O . VAL A 1 537 ? 3.324 -17.053 12.747 1.00 76.00 537 VAL A O 1
ATOM 4105 N N . GLU A 1 538 ? 2.640 -15.533 11.253 1.00 66.00 538 GLU A N 1
ATOM 4106 C CA . GLU A 1 538 ? 2.622 -14.423 12.205 1.00 66.00 538 GLU A CA 1
ATOM 4107 C C . GLU A 1 538 ? 1.473 -14.541 13.218 1.00 66.00 538 GLU A C 1
ATOM 4109 O O . GLU A 1 538 ? 1.665 -14.228 14.388 1.00 66.00 538 GLU A O 1
ATOM 4114 N N . ALA A 1 539 ? 0.295 -15.028 12.832 1.00 59.59 539 ALA A N 1
ATOM 4115 C CA . ALA A 1 539 ? -0.879 -15.060 13.701 1.00 59.59 539 ALA A CA 1
ATOM 4116 C C . ALA A 1 539 ? -0.954 -16.308 14.591 1.00 59.59 539 ALA A C 1
ATOM 4118 O O . ALA A 1 539 ? -1.458 -16.205 15.707 1.00 59.59 539 ALA A O 1
ATOM 4119 N N . ASP A 1 540 ? -0.430 -17.455 14.147 1.00 75.00 540 ASP A N 1
ATOM 4120 C CA . ASP A 1 540 ? -0.548 -18.724 14.875 1.00 75.00 540 ASP A CA 1
ATOM 4121 C C . ASP A 1 540 ? 0.801 -19.173 15.488 1.00 75.00 540 ASP A C 1
ATOM 4123 O O . ASP A 1 540 ? 1.686 -19.677 14.783 1.00 75.00 540 ASP A O 1
ATOM 4127 N N . PRO A 1 541 ? 0.987 -19.034 16.820 1.00 79.81 541 PRO A N 1
ATOM 4128 C CA . PRO A 1 541 ? 2.186 -19.512 17.505 1.00 79.81 541 PRO A CA 1
ATOM 4129 C C . PRO A 1 541 ? 2.457 -21.015 17.318 1.00 79.81 541 PRO A C 1
ATOM 4131 O O . PRO A 1 541 ? 3.617 -21.423 17.357 1.00 79.81 541 PRO A O 1
ATOM 4134 N N . ALA A 1 542 ? 1.425 -21.847 17.135 1.00 85.75 542 ALA A N 1
ATOM 4135 C CA . ALA A 1 542 ? 1.577 -23.290 16.967 1.00 85.75 542 ALA A CA 1
ATOM 4136 C C . ALA A 1 542 ? 2.145 -23.635 15.584 1.00 85.75 542 ALA A C 1
ATOM 4138 O O . ALA A 1 542 ? 3.030 -24.488 15.475 1.00 85.75 542 ALA A O 1
ATOM 4139 N N . VAL A 1 543 ? 1.695 -22.934 14.538 1.00 87.50 543 VAL A N 1
ATOM 4140 C CA . VAL A 1 543 ? 2.267 -23.021 13.184 1.00 87.50 543 VAL A CA 1
ATOM 4141 C C . VAL A 1 543 ? 3.729 -22.583 13.204 1.00 87.50 543 VAL A C 1
ATOM 4143 O O . VAL A 1 543 ? 4.598 -23.317 12.731 1.00 87.50 543 VAL A O 1
ATOM 4146 N N . ALA A 1 544 ? 4.027 -21.428 13.808 1.00 89.00 544 ALA A N 1
ATOM 4147 C CA . ALA A 1 544 ? 5.390 -20.913 13.918 1.00 89.00 544 ALA A CA 1
ATOM 4148 C C . ALA A 1 544 ? 6.321 -21.867 14.689 1.00 89.00 544 ALA A C 1
ATOM 4150 O O . ALA A 1 544 ? 7.441 -22.146 14.253 1.00 89.00 544 ALA A O 1
ATOM 4151 N N . ALA A 1 545 ? 5.846 -22.420 15.808 1.00 92.88 545 ALA A N 1
ATOM 4152 C CA . ALA A 1 545 ? 6.590 -23.385 16.607 1.00 92.88 545 ALA A CA 1
ATOM 4153 C C . ALA A 1 545 ? 6.850 -24.689 15.833 1.00 92.88 545 ALA A C 1
ATOM 4155 O O . ALA A 1 545 ? 7.981 -25.179 15.818 1.00 92.88 545 ALA A O 1
ATOM 4156 N N . ARG A 1 546 ? 5.849 -25.205 15.103 1.00 95.75 546 ARG A N 1
ATOM 4157 C CA . ARG A 1 546 ? 5.992 -26.369 14.211 1.00 95.75 546 ARG A CA 1
ATOM 4158 C C . ARG A 1 546 ? 7.004 -26.108 13.093 1.00 95.75 546 ARG A C 1
ATOM 4160 O O . ARG A 1 546 ? 7.872 -26.949 12.853 1.00 95.75 546 ARG A O 1
ATOM 4167 N N . LEU A 1 547 ? 6.936 -24.936 12.460 1.00 95.69 547 LEU A N 1
ATOM 4168 C CA . LEU A 1 547 ? 7.870 -24.526 11.412 1.00 95.69 547 LEU A CA 1
ATOM 4169 C C . LEU A 1 547 ? 9.309 -24.467 11.941 1.00 95.69 547 LEU A C 1
ATOM 4171 O O . LEU A 1 547 ? 10.239 -24.914 11.274 1.00 95.69 547 LEU A O 1
ATOM 4175 N N . LEU A 1 548 ? 9.520 -23.972 13.160 1.00 96.88 548 LEU A N 1
ATOM 4176 C CA . LEU A 1 548 ? 10.849 -23.928 13.775 1.00 96.88 548 LEU A CA 1
ATOM 4177 C C . LEU A 1 548 ? 11.283 -25.260 14.405 1.00 96.88 548 LEU A C 1
ATOM 4179 O O . LEU A 1 548 ? 12.476 -25.465 14.613 1.00 96.88 548 LEU A O 1
ATOM 4183 N N . GLY A 1 549 ? 10.355 -26.186 14.657 1.00 96.75 549 GLY A N 1
ATOM 4184 C CA . GLY A 1 549 ? 10.625 -27.430 15.382 1.00 96.75 549 GLY A CA 1
ATOM 4185 C C . GLY A 1 549 ? 10.836 -27.214 16.885 1.00 96.75 549 GLY A C 1
ATOM 4186 O O . GLY A 1 549 ? 11.664 -27.891 17.490 1.00 96.75 549 GLY A O 1
ATOM 4187 N N . VAL A 1 550 ? 10.121 -26.255 17.478 1.00 97.25 550 VAL A N 1
ATOM 4188 C CA . VAL A 1 550 ? 10.170 -25.918 18.912 1.00 97.25 550 VAL A CA 1
ATOM 4189 C C . VAL A 1 550 ? 8.790 -26.067 19.556 1.00 97.25 550 VAL A C 1
ATOM 4191 O O . VAL A 1 550 ? 7.792 -26.274 18.868 1.00 97.25 550 VAL A O 1
ATOM 4194 N N . GLN A 1 551 ? 8.720 -25.988 20.887 1.00 95.94 551 GLN A N 1
ATOM 4195 C CA . GLN A 1 551 ? 7.440 -25.918 21.599 1.00 95.94 551 GLN A CA 1
ATOM 4196 C C . GLN A 1 551 ? 6.861 -24.499 21.532 1.00 95.94 551 GLN A C 1
ATOM 4198 O O . GLN A 1 551 ? 7.604 -23.521 21.571 1.00 95.94 551 GLN A O 1
ATOM 4203 N N . GLN A 1 552 ? 5.535 -24.390 21.453 1.00 92.25 552 GLN A N 1
ATOM 4204 C CA . GLN A 1 552 ? 4.832 -23.112 21.561 1.00 92.25 552 GLN A CA 1
ATOM 4205 C C . GLN A 1 552 ? 5.084 -22.480 22.939 1.00 92.25 552 GLN A C 1
ATOM 4207 O O . GLN A 1 552 ? 5.000 -23.166 23.956 1.00 92.25 552 GLN A O 1
ATOM 4212 N N . GLY A 1 553 ? 5.387 -21.181 22.967 1.00 84.75 553 GLY A N 1
ATOM 4213 C CA . GLY A 1 553 ? 5.738 -20.454 24.189 1.00 84.75 553 GLY A CA 1
ATOM 4214 C C . GLY A 1 553 ? 7.155 -20.721 24.693 1.00 84.75 553 GLY A C 1
ATOM 4215 O O . GLY A 1 553 ? 7.433 -20.494 25.868 1.00 84.75 553 GLY A O 1
ATOM 4216 N N . CYS A 1 554 ? 8.055 -21.221 23.838 1.00 91.06 554 CYS A N 1
ATOM 4217 C CA . CYS A 1 554 ? 9.454 -21.420 24.210 1.00 91.06 554 CYS A CA 1
ATOM 4218 C C . CYS A 1 554 ? 10.202 -20.093 24.408 1.00 91.06 554 CYS A C 1
ATOM 4220 O O . CYS A 1 554 ? 9.797 -19.042 23.917 1.00 91.06 554 CYS A O 1
ATOM 4222 N N . ASP A 1 555 ? 11.382 -20.144 25.021 1.00 91.31 555 ASP A N 1
ATOM 4223 C CA . ASP A 1 555 ? 12.239 -18.965 25.107 1.00 91.31 555 ASP A CA 1
ATOM 4224 C C . ASP A 1 555 ? 12.663 -18.462 23.717 1.00 91.31 555 ASP A C 1
ATOM 4226 O O . ASP A 1 555 ? 13.049 -19.233 22.832 1.00 91.31 555 ASP A O 1
ATOM 4230 N N . ARG A 1 556 ? 12.696 -17.135 23.536 1.00 89.44 556 ARG A N 1
ATOM 4231 C CA . ARG A 1 556 ? 13.133 -16.502 22.276 1.00 89.44 556 ARG A CA 1
ATOM 4232 C C . ARG A 1 556 ? 14.543 -16.938 21.855 1.00 89.44 556 ARG A C 1
ATOM 4234 O O . ARG A 1 556 ? 14.841 -17.009 20.664 1.00 89.44 556 ARG A O 1
ATOM 4241 N N . SER A 1 557 ? 15.424 -17.226 22.814 1.00 95.12 557 SER A N 1
ATOM 4242 C CA . SER A 1 557 ? 16.769 -17.755 22.552 1.00 95.12 557 SER A CA 1
ATOM 4243 C C . SER A 1 557 ? 16.730 -19.162 21.948 1.00 95.12 557 SER A C 1
ATOM 4245 O O . SER A 1 557 ? 17.480 -19.429 21.008 1.00 95.12 557 SER A O 1
ATOM 4247 N N . ALA A 1 558 ? 15.830 -20.028 22.424 1.00 97.00 558 ALA A N 1
ATOM 4248 C CA . ALA A 1 558 ? 15.627 -21.372 21.892 1.00 97.00 558 ALA A CA 1
ATOM 4249 C C . ALA A 1 558 ? 15.066 -21.322 20.462 1.00 97.00 558 ALA A C 1
ATOM 4251 O O . ALA A 1 558 ? 15.606 -21.978 19.571 1.00 97.00 558 ALA A O 1
ATOM 4252 N N . ALA A 1 559 ? 14.072 -20.463 20.209 1.00 94.62 559 ALA A N 1
ATOM 4253 C CA . ALA A 1 559 ? 13.534 -20.242 18.865 1.00 94.62 559 ALA A CA 1
ATOM 4254 C C . ALA A 1 559 ? 14.612 -19.737 17.880 1.00 94.62 559 ALA A C 1
ATOM 4256 O O . ALA A 1 559 ? 14.751 -20.276 16.781 1.00 94.62 559 ALA A O 1
ATOM 4257 N N . LYS A 1 560 ? 15.448 -18.765 18.284 1.00 96.00 560 LYS A N 1
ATOM 4258 C CA . LYS A 1 560 ? 16.582 -18.286 17.464 1.00 96.00 560 LYS A CA 1
ATOM 4259 C C . LYS A 1 560 ? 17.630 -19.369 17.200 1.00 96.00 560 LYS A C 1
ATOM 4261 O O . LYS A 1 560 ? 18.191 -19.423 16.105 1.00 96.00 560 LYS A O 1
ATOM 4266 N N . ALA A 1 561 ? 17.920 -20.216 18.187 1.00 96.75 561 ALA A N 1
ATOM 4267 C CA . ALA A 1 561 ? 18.853 -21.325 18.016 1.00 96.75 561 ALA A CA 1
ATOM 4268 C C . ALA A 1 561 ? 18.323 -22.343 16.993 1.00 96.75 561 ALA A C 1
ATOM 4270 O O . ALA A 1 561 ? 19.067 -22.736 16.093 1.00 96.75 561 ALA A O 1
ATOM 4271 N N . ALA A 1 562 ? 17.034 -22.685 17.071 1.00 97.12 562 ALA A N 1
ATOM 4272 C CA . ALA A 1 562 ? 16.371 -23.576 16.123 1.00 97.12 562 ALA A CA 1
ATOM 4273 C C . ALA A 1 562 ? 16.371 -23.007 14.694 1.00 97.12 562 ALA A C 1
ATOM 4275 O O . ALA A 1 562 ? 16.747 -23.707 13.753 1.00 97.12 562 ALA A O 1
ATOM 4276 N N . LEU A 1 563 ? 16.065 -21.712 14.537 1.00 96.81 563 LEU A N 1
ATOM 4277 C CA . LEU A 1 563 ? 16.181 -20.992 13.265 1.00 96.81 563 LEU A CA 1
ATOM 4278 C C . LEU A 1 563 ? 17.588 -21.133 12.657 1.00 96.81 563 LEU A C 1
ATOM 4280 O O . LEU A 1 563 ? 17.748 -21.541 11.501 1.00 96.81 563 LEU A O 1
ATOM 4284 N N . LYS A 1 564 ? 18.624 -20.826 13.446 1.00 96.31 564 LYS A N 1
ATOM 4285 C CA . LYS A 1 564 ? 20.022 -20.892 12.999 1.00 96.31 564 LYS A CA 1
ATOM 4286 C C . LYS A 1 564 ? 20.438 -22.308 12.613 1.00 96.31 564 LYS A C 1
ATOM 4288 O O . LYS A 1 564 ? 21.125 -22.481 11.609 1.00 96.31 564 LYS A O 1
ATOM 4293 N N . GLN A 1 565 ? 20.024 -23.301 13.394 1.00 96.25 565 GLN A N 1
ATOM 4294 C CA . GLN A 1 565 ? 20.369 -24.700 13.170 1.00 96.25 565 GLN A CA 1
ATOM 4295 C C . GLN A 1 565 ? 19.669 -25.283 11.937 1.00 96.25 565 GLN A C 1
ATOM 4297 O O . GLN A 1 565 ? 20.309 -25.986 11.158 1.00 96.25 565 GLN A O 1
ATOM 4302 N N . ARG A 1 566 ? 18.373 -25.004 11.757 1.00 97.44 566 ARG A N 1
ATOM 4303 C CA . ARG A 1 566 ? 17.553 -25.639 10.718 1.00 97.44 566 ARG A CA 1
ATOM 4304 C C . ARG A 1 566 ? 17.632 -24.932 9.365 1.00 97.44 566 ARG A C 1
ATOM 4306 O O . ARG A 1 566 ? 17.633 -25.618 8.349 1.00 97.44 566 ARG A O 1
ATOM 4313 N N . TYR A 1 567 ? 17.705 -23.598 9.328 1.00 97.69 567 TYR A N 1
ATOM 4314 C CA . TYR A 1 567 ? 17.467 -22.846 8.086 1.00 97.69 567 TYR A CA 1
ATOM 4315 C C . TYR A 1 567 ? 18.650 -22.020 7.579 1.00 97.69 567 TYR A C 1
ATOM 4317 O O . TYR A 1 567 ? 18.853 -21.970 6.369 1.00 97.69 567 TYR A O 1
ATOM 4325 N N . HIS A 1 568 ? 19.457 -21.392 8.442 1.00 95.56 568 HIS A N 1
ATOM 4326 C CA . HIS A 1 568 ? 20.492 -20.454 7.971 1.00 95.56 568 HIS A CA 1
ATOM 4327 C C . HIS A 1 568 ? 21.524 -21.096 7.033 1.00 95.56 568 HIS A C 1
ATOM 4329 O O . HIS A 1 568 ? 21.813 -20.535 5.978 1.00 95.56 568 HIS A O 1
ATOM 4335 N N . ALA A 1 569 ? 22.080 -22.254 7.405 1.00 94.88 569 ALA A N 1
ATOM 4336 C CA . ALA A 1 569 ? 23.080 -22.921 6.572 1.00 94.88 569 ALA A CA 1
ATOM 4337 C C . ALA A 1 569 ? 22.479 -23.447 5.249 1.00 94.88 569 ALA A C 1
ATOM 4339 O O . ALA A 1 569 ? 23.005 -23.072 4.202 1.00 94.88 569 ALA A O 1
ATOM 4340 N N . PRO A 1 570 ? 21.353 -24.197 5.244 1.00 97.25 570 PRO A N 1
ATOM 4341 C CA . PRO A 1 570 ? 20.737 -24.645 3.993 1.00 97.25 570 PRO A CA 1
ATOM 4342 C C . PRO A 1 570 ? 20.306 -23.495 3.075 1.00 97.25 570 PRO A C 1
ATOM 4344 O O . PRO A 1 570 ? 20.624 -23.499 1.889 1.00 97.25 570 PRO A O 1
ATOM 4347 N N . LEU A 1 571 ? 19.623 -22.472 3.604 1.00 97.81 571 LEU A N 1
ATOM 4348 C CA . LEU A 1 571 ? 19.160 -21.346 2.783 1.00 97.81 571 LEU A CA 1
ATOM 4349 C C . LEU A 1 571 ? 20.322 -20.498 2.244 1.00 97.81 571 LEU A C 1
ATOM 4351 O O . LEU A 1 571 ? 20.205 -19.927 1.160 1.00 97.81 571 LEU A O 1
ATOM 4355 N N . GLY A 1 572 ? 21.460 -20.468 2.945 1.00 96.88 572 GLY A N 1
ATOM 4356 C CA . GLY A 1 572 ? 22.683 -19.826 2.466 1.00 96.88 572 GLY A CA 1
ATOM 4357 C C . GLY A 1 572 ? 23.197 -20.411 1.146 1.00 96.88 572 GLY A C 1
ATOM 4358 O O . GLY A 1 572 ? 23.691 -19.662 0.304 1.00 96.88 572 GLY A O 1
ATOM 4359 N N . HIS A 1 573 ? 23.009 -21.715 0.903 1.00 97.81 573 HIS A N 1
ATOM 4360 C CA . HIS A 1 573 ? 23.397 -22.358 -0.362 1.00 97.81 573 HIS A CA 1
ATOM 4361 C C . HIS A 1 573 ? 22.577 -21.856 -1.562 1.00 97.81 573 HIS A C 1
ATOM 4363 O O . HIS A 1 573 ? 23.051 -21.880 -2.697 1.00 97.81 573 HIS A O 1
ATOM 4369 N N . LEU A 1 574 ? 21.359 -21.364 -1.321 1.00 98.06 574 LEU A N 1
ATOM 4370 C CA . LEU A 1 574 ? 20.451 -20.886 -2.364 1.00 98.06 574 LEU A CA 1
ATOM 4371 C C . LEU A 1 574 ? 20.599 -19.390 -2.669 1.00 98.06 574 LEU A C 1
ATOM 4373 O O . LEU A 1 574 ? 20.033 -18.894 -3.646 1.00 98.06 574 LEU A O 1
ATOM 4377 N N . GLN A 1 575 ? 21.376 -18.653 -1.873 1.00 96.50 575 GLN A N 1
ATOM 4378 C CA . GLN A 1 575 ? 21.467 -17.198 -1.983 1.00 96.50 575 GLN A CA 1
ATOM 4379 C C . GLN A 1 575 ? 22.012 -16.731 -3.342 1.00 96.50 575 GLN A C 1
ATOM 4381 O O . GLN A 1 575 ? 21.612 -15.677 -3.827 1.00 96.50 575 GLN A O 1
ATOM 4386 N N . GLY A 1 576 ? 22.867 -17.528 -3.991 1.00 96.12 576 GLY A N 1
ATOM 4387 C CA . GLY A 1 576 ? 23.395 -17.227 -5.326 1.00 96.12 576 GLY A CA 1
ATOM 4388 C C . GLY A 1 576 ? 22.398 -17.426 -6.476 1.00 96.12 576 GLY A C 1
ATOM 4389 O O . GLY A 1 576 ? 22.602 -16.862 -7.546 1.00 96.12 576 GLY A O 1
ATOM 4390 N N . VAL A 1 577 ? 21.324 -18.202 -6.272 1.00 97.19 577 VAL A N 1
ATOM 4391 C CA . VAL A 1 577 ? 20.369 -18.575 -7.337 1.00 97.19 577 VAL A CA 1
ATOM 4392 C C . VAL A 1 577 ? 18.977 -17.967 -7.152 1.00 97.19 577 VAL A C 1
ATOM 4394 O O . VAL A 1 577 ? 18.317 -17.652 -8.140 1.00 97.19 577 VAL A O 1
ATOM 4397 N N . CYS A 1 578 ? 18.528 -17.756 -5.912 1.00 96.06 578 CYS A N 1
ATOM 4398 C CA . CYS A 1 578 ? 17.219 -17.170 -5.601 1.00 96.06 578 CYS A CA 1
ATOM 4399 C C . CYS A 1 578 ? 17.276 -16.226 -4.386 1.00 96.06 578 CYS A C 1
ATOM 4401 O O . CYS A 1 578 ? 16.505 -16.335 -3.431 1.00 96.06 578 CYS A O 1
ATOM 4403 N N . ALA A 1 579 ? 18.203 -15.260 -4.429 1.00 93.06 579 ALA A N 1
ATOM 4404 C CA . ALA A 1 579 ? 18.462 -14.306 -3.345 1.00 93.06 579 ALA A CA 1
ATOM 4405 C C . ALA A 1 579 ? 17.197 -13.634 -2.783 1.00 93.06 579 ALA A C 1
ATOM 4407 O O . ALA A 1 579 ? 17.079 -13.450 -1.571 1.00 93.06 579 ALA A O 1
ATOM 4408 N N . ARG A 1 580 ? 16.247 -13.267 -3.655 1.00 90.75 580 ARG A N 1
ATOM 4409 C CA . ARG A 1 580 ? 15.008 -12.580 -3.265 1.00 90.75 580 ARG A CA 1
ATOM 4410 C C . ARG A 1 580 ? 14.111 -13.481 -2.415 1.00 90.75 580 ARG A C 1
ATOM 4412 O O . ARG A 1 580 ? 13.606 -13.045 -1.384 1.00 90.75 580 ARG A O 1
ATOM 4419 N N . GLU A 1 581 ? 13.921 -14.724 -2.836 1.00 94.88 581 GLU A N 1
ATOM 4420 C CA . GLU A 1 581 ? 13.086 -15.717 -2.161 1.00 94.88 581 GLU A CA 1
ATOM 4421 C C . GLU A 1 581 ? 13.713 -16.138 -0.828 1.00 94.88 581 GLU A C 1
ATOM 4423 O O . GLU A 1 581 ? 13.008 -16.201 0.177 1.00 94.88 581 GLU A O 1
ATOM 4428 N N . VAL A 1 582 ? 15.038 -16.325 -0.790 1.00 96.75 582 VAL A N 1
ATOM 4429 C CA . VAL A 1 582 ? 15.790 -16.591 0.448 1.00 96.75 582 VAL A CA 1
ATOM 4430 C C . VAL A 1 582 ? 15.646 -15.435 1.437 1.00 96.75 582 VAL A C 1
ATOM 4432 O O . VAL A 1 582 ? 15.309 -15.660 2.598 1.00 96.75 582 VAL A O 1
ATOM 4435 N N . ALA A 1 583 ? 15.835 -14.192 0.985 1.00 89.00 583 ALA A N 1
ATOM 4436 C CA . ALA A 1 583 ? 15.663 -13.017 1.837 1.00 89.00 583 ALA A CA 1
ATOM 4437 C C . ALA A 1 583 ? 14.233 -12.916 2.386 1.00 89.00 583 ALA A C 1
ATOM 4439 O O . ALA A 1 583 ? 14.043 -12.591 3.556 1.00 89.00 583 ALA A O 1
ATOM 4440 N N . ARG A 1 584 ? 13.219 -13.232 1.567 1.00 88.38 584 ARG A N 1
ATOM 4441 C CA . ARG A 1 584 ? 11.824 -13.282 2.019 1.00 88.38 584 ARG A CA 1
ATOM 4442 C C . ARG A 1 584 ? 11.613 -14.360 3.083 1.00 88.38 584 ARG A C 1
ATOM 4444 O O . ARG A 1 584 ? 11.035 -14.055 4.118 1.00 88.38 584 ARG A O 1
ATOM 4451 N N . ALA A 1 585 ? 12.098 -15.577 2.855 1.00 94.88 585 ALA A N 1
ATOM 4452 C CA . ALA A 1 585 ? 11.941 -16.691 3.785 1.00 94.88 585 ALA A CA 1
ATOM 4453 C C . ALA A 1 585 ? 12.631 -16.443 5.134 1.00 94.88 585 ALA A C 1
ATOM 4455 O O . ALA A 1 585 ? 12.046 -16.724 6.173 1.00 94.88 585 ALA A O 1
ATOM 4456 N N . LEU A 1 586 ? 13.830 -15.851 5.140 1.00 94.62 586 LEU A N 1
ATOM 4457 C CA . LEU A 1 586 ? 14.507 -15.473 6.385 1.00 94.62 586 LEU A CA 1
ATOM 4458 C C . LEU A 1 586 ? 13.692 -14.456 7.195 1.00 94.62 586 LEU A C 1
ATOM 4460 O O . LEU A 1 586 ? 13.569 -14.613 8.404 1.00 94.62 586 LEU A O 1
ATOM 4464 N N . ARG A 1 587 ? 13.042 -13.486 6.536 1.00 85.06 587 ARG A N 1
ATOM 4465 C CA . ARG A 1 587 ? 12.133 -12.556 7.225 1.00 85.06 587 ARG A CA 1
ATOM 4466 C C . ARG A 1 587 ? 10.906 -13.257 7.814 1.00 85.06 587 ARG A C 1
ATOM 4468 O O . ARG A 1 587 ? 10.531 -12.958 8.941 1.00 85.06 587 ARG A O 1
ATOM 4475 N N . VAL A 1 588 ? 10.299 -14.200 7.085 1.00 86.81 588 VAL A N 1
ATOM 4476 C CA . VAL A 1 588 ? 9.188 -15.026 7.609 1.00 86.81 588 VAL A CA 1
ATOM 4477 C C . VAL A 1 588 ? 9.636 -15.811 8.840 1.00 86.81 588 VAL A C 1
ATOM 4479 O O . VAL A 1 588 ? 8.906 -15.911 9.820 1.00 86.81 588 VAL A O 1
ATOM 4482 N N . LEU A 1 589 ? 10.849 -16.355 8.813 1.00 94.19 589 LEU A N 1
ATOM 4483 C CA . LEU A 1 589 ? 11.396 -17.115 9.925 1.00 94.19 589 LEU A CA 1
ATOM 4484 C C . LEU A 1 589 ? 11.726 -16.249 11.148 1.00 94.19 589 LEU A C 1
ATOM 4486 O O . LEU A 1 589 ? 11.532 -16.703 12.273 1.00 94.19 589 LEU A O 1
ATOM 4490 N N . ASP A 1 590 ? 12.182 -15.011 10.955 1.00 86.94 590 ASP A N 1
ATOM 4491 C CA . ASP A 1 590 ? 12.353 -14.057 12.055 1.00 86.94 590 ASP A CA 1
ATOM 4492 C C . ASP A 1 590 ? 11.007 -13.748 12.733 1.00 86.94 590 ASP A C 1
ATOM 4494 O O . ASP A 1 590 ? 10.929 -13.745 13.964 1.00 86.94 590 ASP A O 1
ATOM 4498 N N . LEU A 1 591 ? 9.931 -13.593 11.949 1.00 80.88 591 LEU A N 1
ATOM 4499 C CA . LEU A 1 591 ? 8.565 -13.473 12.478 1.00 80.88 591 LEU A CA 1
ATOM 4500 C C . LEU A 1 591 ? 8.132 -14.751 13.210 1.00 80.88 591 LEU A C 1
ATOM 4502 O O . LEU A 1 591 ? 7.561 -14.674 14.295 1.00 80.88 591 LEU A O 1
ATOM 4506 N N . ALA A 1 592 ? 8.459 -15.930 12.671 1.00 87.62 592 ALA A N 1
ATOM 4507 C CA . ALA A 1 592 ? 8.169 -17.209 13.315 1.00 87.62 592 ALA A CA 1
ATOM 4508 C C . ALA A 1 592 ? 8.874 -17.346 14.675 1.00 87.62 592 ALA A C 1
ATOM 4510 O O . ALA A 1 592 ? 8.308 -17.908 15.609 1.00 87.62 592 ALA A O 1
ATOM 4511 N N . VAL A 1 593 ? 10.098 -16.823 14.817 1.00 89.31 593 VAL A N 1
ATOM 4512 C CA . VAL A 1 593 ? 10.838 -16.830 16.090 1.00 89.31 593 VAL A CA 1
ATOM 4513 C C . VAL A 1 593 ? 10.111 -16.016 17.146 1.00 89.31 593 VAL A C 1
ATOM 4515 O O . VAL A 1 593 ? 10.030 -16.437 18.299 1.00 89.31 593 VAL A O 1
ATOM 4518 N N . GLU A 1 594 ? 9.608 -14.846 16.764 1.00 81.75 594 GLU A N 1
ATOM 4519 C CA . GLU A 1 594 ? 8.820 -14.015 17.665 1.00 81.75 594 GLU A CA 1
ATOM 4520 C C . GLU A 1 594 ? 7.510 -14.708 18.008 1.00 81.75 594 GLU A C 1
ATOM 4522 O O . GLU A 1 594 ? 7.203 -14.842 19.188 1.00 81.75 594 GLU A O 1
ATOM 4527 N N . ALA A 1 595 ? 6.816 -15.243 17.001 1.00 77.88 595 ALA A N 1
ATOM 4528 C CA . ALA A 1 595 ? 5.532 -15.902 17.148 1.00 77.88 595 ALA A CA 1
ATOM 4529 C C . ALA A 1 595 ? 5.574 -17.161 18.028 1.00 77.88 595 ALA A C 1
ATOM 4531 O O . ALA A 1 595 ? 4.725 -17.326 18.905 1.00 77.88 595 ALA A O 1
ATOM 4532 N N . ALA A 1 596 ? 6.570 -18.027 17.830 1.00 86.12 596 ALA A N 1
ATOM 4533 C CA . ALA A 1 596 ? 6.747 -19.258 18.598 1.00 86.12 596 ALA A CA 1
ATOM 4534 C C . ALA A 1 596 ? 7.105 -18.984 20.065 1.00 86.12 596 ALA A C 1
ATOM 4536 O O . ALA A 1 596 ? 6.746 -19.773 20.937 1.00 86.12 596 ALA A O 1
ATOM 4537 N N . ALA A 1 597 ? 7.785 -17.866 20.341 1.00 83.12 597 ALA A N 1
ATOM 4538 C CA . ALA A 1 597 ? 8.191 -17.484 21.689 1.00 83.12 597 ALA A CA 1
ATOM 4539 C C . ALA A 1 597 ? 7.098 -16.762 22.498 1.00 83.12 597 ALA A C 1
ATOM 4541 O O . ALA A 1 597 ? 7.327 -16.380 23.648 1.00 83.12 597 ALA A O 1
ATOM 4542 N N . ARG A 1 598 ? 5.913 -16.543 21.914 1.00 70.56 598 ARG A N 1
ATOM 4543 C CA . ARG A 1 598 ? 4.804 -15.863 22.593 1.00 70.56 598 ARG A CA 1
ATOM 4544 C C . ARG A 1 598 ? 4.204 -16.739 23.682 1.00 70.56 598 ARG A C 1
ATOM 4546 O O . ARG A 1 598 ? 3.885 -17.904 23.450 1.00 70.56 598 ARG A O 1
ATOM 4553 N N . SER A 1 599 ? 3.999 -16.144 24.856 1.00 67.62 599 SER A N 1
ATOM 4554 C CA . SER A 1 599 ? 3.233 -16.762 25.938 1.00 67.62 599 SER A CA 1
ATOM 4555 C C . SER A 1 599 ? 1.794 -17.011 25.484 1.00 67.62 599 SER A C 1
ATOM 4557 O O . SER A 1 599 ? 1.181 -16.147 24.867 1.00 67.62 599 SER A O 1
ATOM 4559 N N . THR A 1 600 ? 1.239 -18.174 25.822 1.00 61.22 600 THR A N 1
ATOM 4560 C CA . THR A 1 600 ? -0.169 -18.521 25.562 1.00 61.22 600 THR A CA 1
ATOM 4561 C C . THR A 1 600 ? -1.138 -17.915 26.579 1.00 61.22 600 THR A C 1
ATOM 4563 O O . THR A 1 600 ? -2.331 -18.204 26.538 1.00 61.22 600 THR A O 1
ATOM 4566 N N . VAL A 1 601 ? -0.639 -17.142 27.548 1.00 52.78 601 VAL A N 1
ATOM 4567 C CA . VAL A 1 601 ? -1.476 -16.503 28.568 1.00 52.78 601 VAL A CA 1
ATOM 4568 C C . VAL A 1 601 ? -2.062 -15.219 27.988 1.00 52.78 601 VAL A C 1
ATOM 4570 O O . VAL A 1 601 ? -1.316 -14.265 27.764 1.00 52.78 601 VAL A O 1
ATOM 4573 N N . LEU A 1 602 ? -3.385 -15.214 27.780 1.00 50.41 602 LEU A N 1
ATOM 4574 C CA . LEU A 1 602 ? -4.123 -14.051 27.288 1.00 50.41 602 LEU A CA 1
ATOM 4575 C C . LEU A 1 602 ? -3.868 -12.823 28.180 1.00 50.41 602 LEU A C 1
ATOM 4577 O O . LEU A 1 602 ? -3.935 -12.910 29.411 1.00 50.41 602 LEU A O 1
ATOM 4581 N N . TRP A 1 603 ? -3.560 -11.680 27.570 1.00 45.47 603 TRP A N 1
ATOM 4582 C CA . TRP A 1 603 ? -3.367 -10.423 28.283 1.00 45.47 603 TRP A CA 1
ATOM 4583 C C . TRP A 1 603 ? -4.730 -9.862 28.693 1.00 45.47 603 TRP A C 1
ATOM 4585 O O . TRP A 1 603 ? -5.566 -9.529 27.858 1.00 45.47 603 TRP A O 1
ATOM 4595 N N . THR A 1 604 ? -4.948 -9.703 29.997 1.00 48.12 604 THR A N 1
ATOM 4596 C CA . THR A 1 604 ? -6.112 -8.990 30.539 1.00 48.12 604 THR A CA 1
ATOM 4597 C C . THR A 1 604 ? -5.681 -7.637 31.108 1.00 48.12 604 THR A C 1
ATOM 4599 O O . THR A 1 604 ? -4.794 -7.621 31.971 1.00 48.12 604 THR A O 1
ATOM 4602 N N . PRO A 1 605 ? -6.291 -6.508 30.693 1.00 48.62 605 PRO A N 1
ATOM 4603 C CA . PRO A 1 605 ? -5.965 -5.203 31.254 1.00 48.62 605 PRO A CA 1
ATOM 4604 C C . PRO A 1 605 ? -6.237 -5.174 32.768 1.00 48.62 605 PRO A C 1
ATOM 4606 O O . PRO A 1 605 ? -7.256 -5.700 33.223 1.00 48.62 605 PRO A O 1
ATOM 4609 N N . PRO A 1 606 ? -5.364 -4.550 33.580 1.00 48.47 606 PRO A N 1
ATOM 4610 C CA . PRO A 1 606 ? -5.651 -4.327 34.992 1.00 48.47 606 PRO A CA 1
ATOM 4611 C C . PRO A 1 606 ? -6.872 -3.402 35.123 1.00 48.47 606 PRO A C 1
ATOM 4613 O O . PRO A 1 606 ? -6.976 -2.421 34.396 1.00 48.47 606 PRO A O 1
ATOM 4616 N N . GLY A 1 607 ? -7.778 -3.672 36.072 1.00 52.53 607 GLY A N 1
ATOM 4617 C CA . GLY A 1 607 ? -9.139 -3.096 36.155 1.00 52.53 607 GLY A CA 1
ATOM 4618 C C . GLY A 1 607 ? -9.314 -1.562 36.198 1.00 52.53 607 GLY A C 1
ATOM 4619 O O . GLY A 1 607 ? -10.434 -1.090 36.333 1.00 52.53 607 GLY A O 1
ATOM 4620 N N . LYS A 1 608 ? -8.250 -0.755 36.083 1.00 54.00 608 LYS A N 1
ATOM 4621 C CA . LYS A 1 608 ? -8.334 0.700 35.828 1.00 54.00 608 LYS A CA 1
ATOM 4622 C C . LYS A 1 608 ? -8.315 1.062 34.334 1.00 54.00 608 LYS A C 1
ATOM 4624 O O . LYS A 1 608 ? -8.753 2.155 33.991 1.00 54.00 608 LYS A O 1
ATOM 4629 N N . ASP A 1 609 ? -7.874 0.146 33.470 1.00 53.28 609 ASP A N 1
ATOM 4630 C CA . ASP A 1 609 ? -7.879 0.268 32.005 1.00 53.28 609 ASP A CA 1
ATOM 4631 C C . ASP A 1 609 ? -9.082 -0.440 31.349 1.00 53.28 609 ASP A C 1
ATOM 4633 O O . ASP A 1 609 ? -9.127 -0.560 30.128 1.00 53.28 609 ASP A O 1
ATOM 4637 N N . GLU A 1 610 ? -10.109 -0.835 32.122 1.00 50.84 610 GLU A N 1
ATOM 4638 C CA . GLU A 1 610 ? -11.388 -1.378 31.604 1.00 50.84 610 GLU A CA 1
ATOM 4639 C C . GLU A 1 610 ? -12.048 -0.479 30.537 1.00 50.84 610 GLU A C 1
ATOM 4641 O O . GLU A 1 610 ? -12.875 -0.938 29.750 1.00 50.84 610 GLU A O 1
ATOM 4646 N N . ALA A 1 611 ? -11.668 0.802 30.475 1.00 53.91 611 ALA A N 1
ATOM 4647 C CA . ALA A 1 611 ? -12.129 1.744 29.461 1.00 53.91 611 ALA A CA 1
ATOM 4648 C C . ALA A 1 611 ? -11.521 1.516 28.059 1.00 53.91 611 ALA A C 1
ATOM 4650 O O . ALA A 1 611 ? -12.085 1.994 27.076 1.00 53.91 611 ALA A O 1
ATOM 4651 N N . LEU A 1 612 ? -10.393 0.808 27.934 1.00 63.88 612 LEU A N 1
ATOM 4652 C CA . LEU A 1 612 ? -9.783 0.451 26.649 1.00 63.88 612 LEU A CA 1
ATOM 4653 C C . LEU A 1 612 ? -10.240 -0.948 26.236 1.00 63.88 612 LEU A C 1
ATOM 4655 O O . LEU A 1 612 ? -9.500 -1.922 26.281 1.00 63.88 612 LEU A O 1
ATOM 4659 N N . ALA A 1 613 ? -11.491 -1.032 25.791 1.00 76.31 613 ALA A N 1
ATOM 4660 C CA . ALA A 1 613 ? -12.051 -2.257 25.233 1.00 76.31 613 ALA A CA 1
ATOM 4661 C C . ALA A 1 613 ? -11.622 -2.503 23.775 1.00 76.31 613 ALA A C 1
ATOM 4663 O O . ALA A 1 613 ? -12.176 -3.395 23.143 1.00 76.31 613 ALA A O 1
ATOM 4664 N N . VAL A 1 614 ? -10.694 -1.716 23.220 1.00 81.69 614 VAL A N 1
ATOM 4665 C CA . VAL A 1 614 ? -10.308 -1.753 21.802 1.00 81.69 614 VAL A CA 1
ATOM 4666 C C . VAL A 1 614 ? -8.961 -2.431 21.602 1.00 81.69 614 VAL A C 1
ATOM 4668 O O . VAL A 1 614 ? -8.092 -2.365 22.462 1.00 81.69 614 VAL A O 1
ATOM 4671 N N . THR A 1 615 ? -8.789 -3.055 20.445 1.00 79.06 615 THR A N 1
ATOM 4672 C CA . THR A 1 615 ? -7.624 -3.883 20.084 1.00 79.06 615 THR A CA 1
ATOM 4673 C C . THR A 1 615 ? -6.685 -3.202 19.098 1.00 79.06 615 THR A C 1
ATOM 4675 O O . THR A 1 615 ? -5.561 -3.638 18.832 1.00 79.06 615 THR A O 1
ATOM 4678 N N . ARG A 1 616 ? -7.164 -2.097 18.535 1.00 87.56 616 ARG A N 1
ATOM 4679 C CA . ARG A 1 616 ? -6.453 -1.228 17.613 1.00 87.56 616 ARG A CA 1
ATOM 4680 C C . ARG A 1 616 ? -6.739 0.203 18.037 1.00 87.56 616 ARG A C 1
ATOM 4682 O O . ARG A 1 616 ? -7.882 0.542 18.326 1.00 87.56 616 ARG A O 1
ATOM 4689 N N . ALA A 1 617 ? -5.716 1.040 18.093 1.00 92.38 617 ALA A N 1
ATOM 4690 C CA . ALA A 1 617 ? -5.880 2.479 18.290 1.00 92.38 617 ALA A CA 1
ATOM 4691 C C . ALA A 1 617 ? -4.707 3.221 17.649 1.00 92.38 617 ALA A C 1
ATOM 4693 O O . ALA A 1 617 ? -3.583 2.717 17.623 1.00 92.38 617 ALA A O 1
ATOM 4694 N N . LEU A 1 618 ? -4.943 4.444 17.185 1.00 95.00 618 LEU A N 1
ATOM 4695 C CA . LEU A 1 618 ? -3.860 5.388 16.934 1.00 95.00 618 LEU A CA 1
ATOM 4696 C C . LEU A 1 618 ? -3.352 5.925 18.272 1.00 95.00 618 LEU A C 1
ATOM 4698 O O . LEU A 1 618 ? -4.142 6.136 19.188 1.00 95.00 618 LEU A O 1
ATOM 4702 N N . GLY A 1 619 ? -2.050 6.171 18.403 1.00 92.69 619 GLY A N 1
ATOM 4703 C CA . GLY A 1 619 ? -1.439 6.629 19.651 1.00 92.69 619 GLY A CA 1
ATOM 4704 C C . GLY A 1 619 ? -1.310 5.501 20.674 1.00 92.69 619 GLY A C 1
ATOM 4705 O O . GLY A 1 619 ? -0.825 4.427 20.332 1.00 92.69 619 GLY A O 1
ATOM 4706 N N . CYS A 1 620 ? -1.698 5.753 21.930 1.00 87.38 620 CYS A N 1
ATOM 4707 C CA . CYS A 1 620 ? -1.524 4.821 23.054 1.00 87.38 620 CYS A CA 1
ATOM 4708 C C . CYS A 1 620 ? -0.092 4.263 23.137 1.00 87.38 620 CYS A C 1
ATOM 4710 O O . CYS A 1 620 ? 0.114 3.055 23.197 1.00 87.38 620 CYS A O 1
ATOM 4712 N N . ALA A 1 621 ? 0.911 5.145 23.097 1.00 79.69 621 ALA A N 1
ATOM 4713 C CA . ALA A 1 621 ? 2.324 4.765 23.020 1.00 79.69 621 ALA A CA 1
ATOM 4714 C C . ALA A 1 621 ? 2.766 3.769 24.109 1.00 79.69 621 ALA A C 1
ATOM 4716 O O . ALA A 1 621 ? 3.623 2.925 23.863 1.00 79.69 621 ALA A O 1
ATOM 4717 N N . ASP A 1 622 ? 2.171 3.866 25.294 1.00 70.94 622 ASP A N 1
ATOM 4718 C CA . ASP A 1 622 ? 2.366 2.977 26.440 1.00 70.94 622 ASP A CA 1
ATOM 4719 C C . ASP A 1 622 ? 1.802 1.564 26.231 1.00 70.94 622 ASP A C 1
ATOM 4721 O O . ASP A 1 622 ? 2.320 0.616 26.804 1.00 70.94 622 ASP A O 1
ATOM 4725 N N . LEU A 1 623 ? 0.798 1.408 25.367 1.00 76.81 623 LEU A N 1
ATOM 4726 C CA . LEU A 1 623 ? 0.256 0.112 24.950 1.00 76.81 623 LEU A CA 1
ATOM 4727 C C . LEU A 1 623 ? 0.917 -0.408 23.668 1.00 76.81 623 LEU A C 1
ATOM 4729 O O . LEU A 1 623 ? 0.654 -1.527 23.252 1.00 76.81 623 LEU A O 1
ATOM 4733 N N . LYS A 1 624 ? 1.777 0.389 23.027 1.00 79.56 624 LYS A N 1
ATOM 4734 C CA . LYS A 1 624 ? 2.535 -0.015 21.834 1.00 79.56 624 LYS A CA 1
ATOM 4735 C C . LYS A 1 624 ? 3.980 -0.409 22.135 1.00 79.56 624 LYS A C 1
ATOM 4737 O O . LYS A 1 624 ? 4.677 -0.883 21.241 1.00 79.56 624 LYS A O 1
ATOM 4742 N N . ARG A 1 625 ? 4.462 -0.174 23.362 1.00 64.38 625 ARG A N 1
ATOM 4743 C CA . ARG A 1 625 ? 5.864 -0.382 23.754 1.00 64.38 625 ARG A CA 1
ATOM 4744 C C . ARG A 1 625 ? 5.979 -0.994 25.153 1.00 64.38 625 ARG A C 1
ATOM 4746 O O . ARG A 1 625 ? 5.252 -0.572 26.044 1.00 64.38 625 ARG A O 1
ATOM 4753 N N . PRO A 1 626 ? 6.949 -1.899 25.385 1.00 47.78 626 PRO A N 1
ATOM 4754 C CA . PRO A 1 626 ? 7.913 -2.442 24.415 1.00 47.78 626 PRO A CA 1
ATOM 4755 C C . PRO A 1 626 ? 7.299 -3.471 23.453 1.00 47.78 626 PRO A C 1
ATOM 4757 O O . PRO A 1 626 ? 7.847 -3.690 22.379 1.00 47.78 626 PRO A O 1
ATOM 4760 N N . THR A 1 627 ? 6.152 -4.039 23.819 1.00 55.78 627 THR A N 1
ATOM 4761 C CA . THR A 1 627 ? 5.413 -5.035 23.046 1.00 55.78 627 THR A CA 1
ATOM 4762 C C . THR A 1 627 ? 4.066 -4.437 22.641 1.00 55.78 627 THR A C 1
ATOM 4764 O O . THR A 1 627 ? 3.364 -3.940 23.524 1.00 55.78 627 THR A O 1
ATOM 4767 N N . PRO A 1 628 ? 3.693 -4.428 21.351 1.00 60.94 628 PRO A N 1
ATOM 4768 C CA . PRO A 1 628 ? 2.467 -3.778 20.917 1.00 60.94 628 PRO A CA 1
ATOM 4769 C C . PRO A 1 628 ? 1.228 -4.590 21.306 1.00 60.94 628 PRO A C 1
ATOM 4771 O O . PRO A 1 628 ? 0.918 -5.599 20.691 1.00 60.94 628 PRO A O 1
ATOM 4774 N N . LEU A 1 629 ? 0.501 -4.108 22.311 1.00 62.59 629 LEU A N 1
ATOM 4775 C CA . LEU A 1 629 ? -0.827 -4.581 22.713 1.00 62.59 629 LEU A CA 1
ATOM 4776 C C . LEU A 1 629 ? -1.946 -3.952 21.866 1.00 62.59 629 LEU A C 1
ATOM 4778 O O . LEU A 1 629 ? -3.110 -4.297 22.029 1.00 62.59 629 LEU A O 1
ATOM 4782 N N . LEU A 1 630 ? -1.620 -2.998 20.988 1.00 70.06 630 LEU A N 1
ATOM 4783 C CA . LEU A 1 630 ? -2.568 -2.357 20.078 1.00 70.06 630 LEU A CA 1
ATOM 4784 C C . LEU A 1 630 ? -1.987 -2.243 18.672 1.00 70.06 630 LEU A C 1
ATOM 4786 O O . LEU A 1 630 ? -0.890 -1.712 18.484 1.00 70.06 630 LEU A O 1
ATOM 4790 N N . GLY A 1 631 ? -2.768 -2.670 17.678 1.00 76.94 631 GLY A N 1
ATOM 4791 C CA . GLY A 1 631 ? -2.433 -2.469 16.269 1.00 76.94 631 GLY A CA 1
ATOM 4792 C C . GLY A 1 631 ? -2.682 -1.038 15.787 1.00 76.94 631 GLY A C 1
ATOM 4793 O O . GLY A 1 631 ? -3.647 -0.396 16.206 1.00 76.94 631 GLY A O 1
ATOM 4794 N N . GLY A 1 632 ? -1.808 -0.547 14.902 1.00 80.88 632 GLY A N 1
ATOM 4795 C CA . GLY A 1 632 ? -1.939 0.754 14.228 1.00 80.88 632 GLY A CA 1
ATOM 4796 C C . GLY A 1 632 ? -2.491 0.682 12.797 1.00 80.88 632 GLY A C 1
ATOM 4797 O O . GLY A 1 632 ? -2.869 1.716 12.252 1.00 80.88 632 GLY A O 1
ATOM 4798 N N . SER A 1 633 ? -2.569 -0.511 12.198 1.00 85.00 633 SER A N 1
ATOM 4799 C CA . SER A 1 633 ? -3.033 -0.677 10.816 1.00 85.00 633 SER A CA 1
ATOM 4800 C C . SER A 1 633 ? -4.566 -0.783 10.755 1.00 85.00 633 SER A C 1
ATOM 4802 O O . SER A 1 633 ? -5.158 -1.601 11.480 1.00 85.00 633 SER A O 1
ATOM 4804 N N . PRO A 1 634 ? -5.231 0.038 9.921 1.00 89.94 634 PRO A N 1
ATOM 4805 C CA . PRO A 1 634 ? -6.675 -0.028 9.754 1.00 89.94 634 PRO A CA 1
ATOM 4806 C C . PRO A 1 634 ? -7.066 -1.298 8.992 1.00 89.94 634 PRO A C 1
ATOM 4808 O O . PRO A 1 634 ? -6.301 -1.809 8.178 1.00 89.94 634 PRO A O 1
ATOM 4811 N N . GLU A 1 635 ? -8.276 -1.799 9.222 1.00 88.06 635 GLU A N 1
ATOM 4812 C CA . GLU A 1 635 ? -8.886 -2.725 8.269 1.00 88.06 635 GLU A CA 1
ATOM 4813 C C . GLU A 1 635 ? -9.540 -1.903 7.161 1.00 88.06 635 GLU A C 1
ATOM 4815 O O . GLU A 1 635 ? -10.402 -1.069 7.443 1.00 88.06 635 GLU A O 1
ATOM 4820 N N . ALA A 1 636 ? -9.103 -2.113 5.918 1.00 90.06 636 ALA A N 1
ATOM 4821 C CA . ALA A 1 636 ? -9.603 -1.403 4.751 1.00 90.06 636 ALA A CA 1
ATOM 4822 C C . ALA A 1 636 ? -10.394 -2.337 3.825 1.00 90.06 636 ALA A C 1
ATOM 4824 O O . ALA A 1 636 ? -9.968 -3.452 3.527 1.00 90.06 636 ALA A O 1
ATOM 4825 N N . ARG A 1 637 ? -11.546 -1.872 3.336 1.00 89.25 637 ARG A N 1
ATOM 4826 C CA . ARG A 1 637 ? -12.394 -2.573 2.365 1.00 89.25 637 ARG A CA 1
ATOM 4827 C C . ARG A 1 637 ? -12.841 -1.632 1.262 1.00 89.25 637 ARG A C 1
ATOM 4829 O O . ARG A 1 637 ? -13.178 -0.484 1.533 1.00 89.25 637 ARG A O 1
ATOM 4836 N N . VAL A 1 638 ? -12.909 -2.139 0.035 1.00 90.06 638 VAL A N 1
ATOM 4837 C CA . VAL A 1 638 ? -13.440 -1.399 -1.116 1.00 90.06 638 VAL A CA 1
ATOM 4838 C C . VAL A 1 638 ? -14.752 -2.022 -1.561 1.00 90.06 638 VAL A C 1
ATOM 4840 O O . VAL A 1 638 ? -14.872 -3.240 -1.673 1.00 90.06 638 VAL A O 1
ATOM 4843 N N . LEU A 1 639 ? -15.748 -1.174 -1.783 1.00 91.88 639 LEU A N 1
ATOM 4844 C CA . LEU A 1 639 ? -17.083 -1.548 -2.216 1.00 91.88 639 LEU A CA 1
ATOM 4845 C C . LEU A 1 639 ? -17.453 -0.776 -3.480 1.00 91.88 639 LEU A C 1
ATOM 4847 O O . LEU A 1 639 ? -17.202 0.423 -3.578 1.00 91.88 639 LEU A O 1
ATOM 4851 N N . ALA A 1 640 ? -18.117 -1.444 -4.418 1.00 90.75 640 ALA A N 1
ATOM 4852 C CA . ALA A 1 640 ? -18.689 -0.796 -5.590 1.00 90.75 640 ALA A CA 1
ATOM 4853 C C . ALA A 1 640 ? -20.120 -0.315 -5.297 1.00 90.75 640 ALA A C 1
ATOM 4855 O O . ALA A 1 640 ? -20.985 -1.090 -4.885 1.00 90.75 640 ALA A O 1
ATOM 4856 N N . LEU A 1 641 ? -20.380 0.966 -5.541 1.00 91.19 641 LEU A N 1
ATOM 4857 C CA . LEU A 1 641 ? -21.696 1.589 -5.492 1.00 91.19 641 LEU A CA 1
ATOM 4858 C C . LEU A 1 641 ? -22.335 1.523 -6.879 1.00 91.19 641 LEU A C 1
ATOM 4860 O O . LEU A 1 641 ? -21.770 1.990 -7.868 1.00 91.19 641 LEU A O 1
ATOM 4864 N N . ALA A 1 642 ? -23.538 0.961 -6.957 1.00 85.12 642 ALA A N 1
ATOM 4865 C CA . ALA A 1 642 ? -24.257 0.870 -8.218 1.00 85.12 642 ALA A CA 1
ATOM 4866 C C . ALA A 1 642 ? -24.782 2.260 -8.650 1.00 85.12 642 ALA A C 1
ATOM 4868 O O . ALA A 1 642 ? -25.455 2.930 -7.853 1.00 85.12 642 ALA A O 1
ATOM 4869 N N . PRO A 1 643 ? -24.543 2.695 -9.902 1.00 81.06 643 PRO A N 1
ATOM 4870 C CA . PRO A 1 643 ? -25.055 3.964 -10.412 1.00 81.06 643 PRO A CA 1
ATOM 4871 C C . PRO A 1 643 ? -26.575 4.090 -10.257 1.00 81.06 643 PRO A C 1
ATOM 4873 O O . PRO A 1 643 ? -27.330 3.155 -10.534 1.00 81.06 643 PRO A O 1
ATOM 4876 N N . GLY A 1 644 ? -27.037 5.262 -9.818 1.00 82.69 644 GLY A N 1
ATOM 4877 C CA . GLY A 1 644 ? -28.464 5.548 -9.642 1.00 82.69 644 GLY A CA 1
ATOM 4878 C C . GLY A 1 644 ? -29.150 4.790 -8.498 1.00 82.69 644 GLY A C 1
ATOM 4879 O O . GLY A 1 644 ? -30.378 4.838 -8.408 1.00 82.69 644 GLY A O 1
ATOM 4880 N N . THR A 1 645 ? -28.397 4.100 -7.635 1.00 85.00 645 THR A N 1
ATOM 4881 C CA . THR A 1 645 ? -28.926 3.523 -6.392 1.00 85.00 645 THR A CA 1
ATOM 4882 C C . THR A 1 645 ? -28.661 4.453 -5.213 1.00 85.00 645 THR A C 1
ATOM 4884 O O . THR A 1 645 ? -27.598 5.061 -5.112 1.00 85.00 645 THR A O 1
ATOM 4887 N N . ALA A 1 646 ? -29.643 4.582 -4.319 1.00 89.88 646 ALA A N 1
ATOM 4888 C CA . ALA A 1 646 ? -29.440 5.266 -3.051 1.00 89.88 646 ALA A CA 1
ATOM 4889 C C . ALA A 1 646 ? -28.737 4.313 -2.080 1.00 89.88 646 ALA A C 1
ATOM 4891 O O . ALA A 1 646 ? -29.191 3.188 -1.875 1.00 89.88 646 ALA A O 1
ATOM 4892 N N . ALA A 1 647 ? -27.652 4.775 -1.474 1.00 93.06 647 ALA A N 1
ATOM 4893 C CA . ALA A 1 647 ? -26.982 4.108 -0.371 1.00 93.06 647 ALA A CA 1
ATOM 4894 C C . ALA A 1 647 ? -26.707 5.145 0.718 1.00 93.06 647 ALA A C 1
ATOM 4896 O O . ALA A 1 647 ? -26.453 6.312 0.414 1.00 93.06 647 ALA A O 1
ATOM 4897 N N . ALA A 1 648 ? -26.745 4.727 1.978 1.00 95.31 648 ALA A N 1
ATOM 4898 C CA . ALA A 1 648 ? -26.318 5.553 3.097 1.00 95.31 648 ALA A CA 1
ATOM 4899 C C . ALA A 1 648 ? -25.263 4.821 3.915 1.00 95.31 648 ALA A C 1
ATOM 4901 O O . ALA A 1 648 ? -25.346 3.617 4.146 1.00 95.31 648 ALA A O 1
ATOM 4902 N N . LEU A 1 649 ? -24.283 5.581 4.380 1.00 96.44 649 LEU A N 1
ATOM 4903 C CA . LEU A 1 649 ? -23.201 5.101 5.216 1.00 96.44 649 LEU A CA 1
ATOM 4904 C C . LEU A 1 649 ? -23.257 5.839 6.552 1.00 96.44 649 LEU A C 1
ATOM 4906 O O . LEU A 1 649 ? -23.275 7.068 6.579 1.00 96.44 649 LEU A O 1
ATOM 4910 N N . ALA A 1 650 ? -23.244 5.091 7.651 1.00 96.69 650 ALA A N 1
ATOM 4911 C CA . ALA A 1 650 ? -23.031 5.639 8.983 1.00 96.69 650 ALA A CA 1
ATOM 4912 C C . ALA A 1 650 ? -21.650 5.240 9.504 1.00 96.69 650 ALA A C 1
ATOM 4914 O O . ALA A 1 650 ? -21.336 4.052 9.592 1.00 96.69 650 ALA A O 1
ATOM 4915 N N . LEU A 1 651 ? -20.867 6.243 9.903 1.00 96.88 651 LEU A N 1
ATOM 4916 C CA . LEU A 1 651 ? -19.683 6.069 10.740 1.00 96.88 651 LEU A CA 1
ATOM 4917 C C . LEU A 1 651 ? -20.098 6.372 12.177 1.00 96.88 651 LEU A C 1
ATOM 4919 O O . LEU A 1 651 ? -20.621 7.453 12.452 1.00 96.88 651 LEU A O 1
ATOM 4923 N N . LEU A 1 652 ? -19.912 5.417 13.081 1.00 95.94 652 LEU A N 1
ATOM 4924 C CA . LEU A 1 652 ? -20.369 5.526 14.464 1.00 95.94 652 LEU A CA 1
ATOM 4925 C C . LEU A 1 652 ? -19.185 5.380 15.417 1.00 95.94 652 LEU A C 1
ATOM 4927 O O . LEU A 1 652 ? -18.402 4.439 15.285 1.00 95.94 652 LEU A O 1
ATOM 4931 N N . ALA A 1 653 ? -19.090 6.297 16.381 1.00 94.94 653 ALA A N 1
ATOM 4932 C CA . ALA A 1 653 ? -18.153 6.224 17.500 1.00 94.94 653 ALA A CA 1
ATOM 4933 C C . ALA A 1 653 ? -18.549 5.094 18.467 1.00 94.94 653 ALA A C 1
ATOM 4935 O O . ALA A 1 653 ? -19.705 4.651 18.469 1.00 94.94 653 ALA A O 1
ATOM 4936 N N . ASP A 1 654 ? -17.626 4.656 19.323 1.00 89.69 654 ASP A N 1
ATOM 4937 C CA . ASP A 1 654 ? -17.868 3.585 20.298 1.00 89.69 654 ASP A CA 1
ATOM 4938 C C . ASP A 1 654 ? -18.967 3.969 21.301 1.00 89.69 654 ASP A C 1
ATOM 4940 O O . ASP A 1 654 ? -19.800 3.146 21.684 1.00 89.69 654 ASP A O 1
ATOM 4944 N N . GLY A 1 655 ? -19.087 5.258 21.638 1.00 87.19 655 GLY A N 1
ATOM 4945 C CA . GLY A 1 655 ? -20.190 5.768 22.461 1.00 87.19 655 GLY A CA 1
ATOM 4946 C C . GLY A 1 655 ? -21.585 5.462 21.889 1.00 87.19 655 GLY A C 1
ATOM 4947 O O . GLY A 1 655 ? -22.556 5.345 22.636 1.00 87.19 655 GLY A O 1
ATOM 4948 N N . ALA A 1 656 ? -21.692 5.253 20.573 1.00 89.25 656 ALA A N 1
ATOM 4949 C CA . ALA A 1 656 ? -22.927 4.888 19.887 1.00 89.25 656 ALA A CA 1
ATOM 4950 C C . ALA A 1 656 ? -23.107 3.367 19.709 1.00 89.25 656 ALA A C 1
ATOM 4952 O O . ALA A 1 656 ? -24.007 2.948 18.975 1.00 89.25 656 ALA A O 1
ATOM 4953 N N . ARG A 1 657 ? -22.297 2.518 20.363 1.00 84.19 657 ARG A N 1
ATOM 4954 C CA . ARG A 1 657 ? -22.342 1.043 20.248 1.00 84.19 657 ARG A CA 1
ATOM 4955 C C . ARG A 1 657 ? -23.703 0.421 20.558 1.00 84.19 657 ARG A C 1
ATOM 4957 O O . ARG A 1 657 ? -24.023 -0.638 20.024 1.00 84.19 657 ARG A O 1
ATOM 4964 N N . GLY A 1 658 ? -24.503 1.080 21.400 1.00 87.12 658 GLY A N 1
ATOM 4965 C CA . GLY A 1 658 ? -25.839 0.622 21.790 1.00 87.12 658 GLY A CA 1
ATOM 4966 C C . GLY A 1 658 ? -26.882 0.701 20.672 1.00 87.12 658 GLY A C 1
ATOM 4967 O O . GLY A 1 658 ? -27.899 0.022 20.755 1.00 87.12 658 GLY A O 1
ATOM 4968 N N . LEU A 1 659 ? -26.635 1.485 19.616 1.00 90.81 659 LEU A N 1
ATOM 4969 C CA . LEU A 1 659 ? -27.569 1.597 18.497 1.00 90.81 659 LEU A CA 1
ATOM 4970 C C . LEU A 1 659 ? -27.542 0.318 17.654 1.00 90.81 659 LEU A C 1
ATOM 4972 O O . LEU A 1 659 ? -26.482 -0.105 17.178 1.00 90.81 659 LEU A O 1
ATOM 4976 N N . ALA A 1 660 ? -28.704 -0.294 17.446 1.00 92.50 660 ALA A N 1
ATOM 4977 C CA . ALA A 1 660 ? -28.818 -1.451 16.570 1.00 92.50 660 ALA A CA 1
ATOM 4978 C C . ALA A 1 660 ? -28.654 -1.025 15.104 1.00 92.50 660 ALA A C 1
ATOM 4980 O O . ALA A 1 660 ? -29.154 0.018 14.686 1.00 92.50 660 ALA A O 1
ATOM 4981 N N . ALA A 1 661 ? -27.997 -1.856 14.293 1.00 91.25 661 ALA A N 1
ATOM 4982 C CA . ALA A 1 661 ? -27.753 -1.540 12.886 1.00 91.25 661 ALA A CA 1
ATOM 4983 C C . ALA A 1 661 ? -29.066 -1.349 12.092 1.00 91.25 661 ALA A C 1
ATOM 4985 O O . ALA A 1 661 ? -29.157 -0.462 11.247 1.00 91.25 661 ALA A O 1
ATOM 4986 N N . ALA A 1 662 ? -30.112 -2.110 12.437 1.00 91.62 662 ALA A N 1
ATOM 4987 C CA . ALA A 1 662 ? -31.456 -1.956 11.876 1.00 91.62 662 ALA A CA 1
ATOM 4988 C C . ALA A 1 662 ? -32.107 -0.602 12.219 1.00 91.62 662 ALA A C 1
ATOM 4990 O O . ALA A 1 662 ? -32.768 -0.004 11.373 1.00 91.62 662 ALA A O 1
ATOM 4991 N N . GLU A 1 663 ? -31.892 -0.089 13.435 1.00 94.19 663 GLU A N 1
ATOM 4992 C CA . GLU A 1 663 ? -32.399 1.229 13.835 1.00 94.19 663 GLU A CA 1
ATOM 4993 C C . GLU A 1 663 ? -31.700 2.343 13.047 1.00 94.19 663 GLU A C 1
ATOM 4995 O O . GLU A 1 663 ? -32.352 3.255 12.537 1.00 94.19 663 GLU A O 1
ATOM 5000 N N . VAL A 1 664 ? -30.375 2.243 12.894 1.00 93.12 664 VAL A N 1
ATOM 5001 C CA . VAL A 1 664 ? -29.580 3.183 12.090 1.00 93.12 664 VAL A CA 1
ATOM 5002 C C . VAL A 1 664 ? -30.074 3.195 10.643 1.00 93.12 664 VAL A C 1
ATOM 5004 O O . VAL A 1 664 ? -30.348 4.264 10.100 1.00 93.12 664 VAL A O 1
ATOM 5007 N N . ALA A 1 665 ? -30.263 2.019 10.043 1.00 91.81 665 ALA A N 1
ATOM 5008 C CA . ALA A 1 665 ? -30.758 1.891 8.678 1.00 91.81 665 ALA A CA 1
ATOM 5009 C C . ALA A 1 665 ? -32.153 2.497 8.491 1.00 91.81 665 ALA A C 1
ATOM 5011 O O . ALA A 1 665 ? -32.368 3.229 7.528 1.00 91.81 665 ALA A O 1
ATOM 5012 N N . SER A 1 666 ? -33.076 2.265 9.432 1.00 91.00 666 SER A N 1
ATOM 5013 C CA . SER A 1 666 ? -34.421 2.853 9.388 1.00 91.00 666 SER A CA 1
ATOM 5014 C C . SER A 1 666 ? -34.386 4.385 9.412 1.00 91.00 666 SER A C 1
ATOM 5016 O O . SER A 1 666 ? -35.113 5.027 8.653 1.00 91.00 666 SER A O 1
ATOM 5018 N N . ARG A 1 667 ? -33.510 4.987 10.229 1.00 91.69 667 ARG A N 1
ATOM 5019 C CA . ARG A 1 667 ? -33.350 6.450 10.286 1.00 91.69 667 ARG A CA 1
ATOM 5020 C C . ARG A 1 667 ? -32.704 7.016 9.020 1.00 91.69 667 ARG A C 1
ATOM 5022 O O . ARG A 1 667 ? -33.121 8.068 8.545 1.00 91.69 667 ARG A O 1
ATOM 5029 N N . LEU A 1 668 ? -31.705 6.328 8.465 1.00 91.56 668 LEU A N 1
ATOM 5030 C CA . LEU A 1 668 ? -31.044 6.748 7.225 1.00 91.56 668 LEU A CA 1
ATOM 5031 C C . LEU A 1 668 ? -31.964 6.628 6.007 1.00 91.56 668 LEU A C 1
ATOM 5033 O O . LEU A 1 668 ? -31.961 7.518 5.163 1.00 91.56 668 LEU A O 1
ATOM 5037 N N . GLN A 1 669 ? -32.789 5.581 5.941 1.00 89.12 669 GLN A N 1
ATOM 5038 C CA . GLN A 1 669 ? -33.768 5.401 4.870 1.00 89.12 669 GLN A CA 1
ATOM 5039 C C . GLN A 1 669 ? -34.710 6.607 4.761 1.00 89.12 669 GLN A C 1
ATOM 5041 O O . GLN A 1 669 ? -35.023 7.036 3.652 1.00 89.12 669 GLN A O 1
ATOM 5046 N N . TRP A 1 670 ? -35.119 7.185 5.895 1.00 84.88 670 TRP A N 1
ATOM 5047 C CA . TRP A 1 670 ? -35.952 8.389 5.922 1.00 84.88 670 TRP A CA 1
ATOM 5048 C C . TRP A 1 670 ? -35.247 9.610 5.311 1.00 84.88 670 TRP A C 1
ATOM 5050 O O . TRP A 1 670 ? -35.862 10.357 4.560 1.00 84.88 670 TRP A O 1
ATOM 5060 N N . LEU A 1 671 ? -33.941 9.777 5.552 1.00 81.25 671 LEU A N 1
ATOM 5061 C CA . LEU A 1 671 ? -33.144 10.881 4.994 1.00 81.25 671 LEU A CA 1
ATOM 5062 C C . LEU A 1 671 ? -32.894 10.762 3.484 1.00 81.25 671 LEU A C 1
ATOM 5064 O O . LEU A 1 671 ? -32.528 11.745 2.841 1.00 81.25 671 LEU A O 1
ATOM 5068 N N . CYS A 1 672 ? -33.052 9.562 2.926 1.00 79.62 672 CYS A N 1
ATOM 5069 C CA . CYS A 1 672 ? -32.888 9.302 1.499 1.00 79.62 672 CYS A CA 1
ATOM 5070 C C . CYS A 1 672 ? -34.204 9.393 0.714 1.00 79.62 672 CYS A C 1
ATOM 5072 O O . CYS A 1 672 ? -34.197 9.140 -0.493 1.00 79.62 672 CYS A O 1
ATOM 5074 N N . GLN A 1 673 ? -35.314 9.752 1.369 1.00 78.00 673 GLN A N 1
ATOM 5075 C CA . GLN A 1 673 ? -36.545 10.112 0.672 1.00 78.00 673 GLN A CA 1
ATOM 5076 C C . GLN A 1 673 ? -36.361 11.492 0.007 1.00 78.00 673 GLN A C 1
ATOM 5078 O O . GLN A 1 673 ? -35.802 12.389 0.642 1.00 78.00 673 GLN A O 1
ATOM 5083 N N . PRO A 1 674 ? -36.723 11.630 -1.283 1.00 64.31 674 PRO A N 1
ATOM 5084 C CA . PRO A 1 674 ? -36.497 12.847 -2.062 1.00 64.31 674 PRO A CA 1
ATOM 5085 C C . PRO A 1 674 ? -37.247 14.073 -1.537 1.00 64.31 674 PRO A C 1
ATOM 5087 O O . PRO A 1 674 ? -38.346 13.902 -0.959 1.00 64.31 674 PRO A O 1
#

Mean predicted aligned error: 16.2 Å

Nearest PDB structures (foldseek):
  3nmn-assembly1_B  TM=7.767E-01  e=2.811E-05  Arabidopsis thaliana
  4n0g-assembly2_B  TM=7.731E-01  e=2.560E-05  Arabidopsis thaliana
  3nmn-assembly2_D  TM=7.807E-01  e=5.929E-05  Arabidopsis thaliana
  3kdj-assembly1_B  TM=7.492E-01  e=4.920E-05  Arabidopsis thaliana
  2i44-assembly2_B  TM=6.514E-01  e=1.627E-03  Toxoplasma gondii